Protein 8K55 (pdb70)

Solvent-accessible surface area: 23094 Å² total; per-residue (Å²): 155,17,79,100,11,115,41,89,111,2,72,83,9,49,63,40,69,31,1,0,23,1,132,19,0,40,80,36,50,85,62,159,31,20,20,8,0,1,1,4,11,60,22,131,44,18,95,97,1,3,0,42,48,0,5,55,3,23,18,106,104,30,0,40,40,113,44,49,22,18,14,11,85,6,59,44,1,9,70,18,0,5,116,31,20,0,34,82,132,10,4,0,0,0,0,1,11,96,43,1,27,0,0,0,0,0,0,0,0,0,13,2,3,46,3,117,38,1,1,0,0,4,0,0,13,55,38,5,88,91,77,68,77,68,59,44,98,104,64,37,125,66,86,83,51,108,14,61,112,35,162,24,67,28,95,132,2,3,0,61,26,80,53,0,16,60,10,12,68,109,35,1,0,0,1,4,39,84,104,18,4,29,17,80,116,32,26,24,122,77,45,98,76,4,20,27,77,46,23,0,0,0,3,24,0,61,40,7,34,39,34,109,0,7,25,180,65,3,1,5,69,65,51,76,72,0,39,50,29,0,70,125,59,11,46,6,148,118,70,33,23,0,0,0,0,4,20,10,0,11,1,0,0,0,0,0,0,0,0,13,10,1,12,34,8,141,50,0,38,0,0,4,0,0,2,3,5,0,0,6,1,15,124,2,21,4,45,108,33,93,130,39,34,159,49,44,50,96,136,159,14,100,112,13,118,38,88,101,2,64,82,7,48,63,42,71,34,1,0,20,1,132,16,0,43,80,44,50,79,62,170,38,18,25,6,0,0,1,4,35,68,21,129,46,15,92,92,1,2,0,36,51,0,10,58,3,23,37,116,103,33,1,42,41,121,64,48,22,17,12,15,85,7,58,41,0,8,67,18,0,6,115,35,20,0,33,89,131,8,6,0,0,0,0,0,11,109,40,1,27,0,0,0,0,0,0,0,0,0,14,2,3,46,3,113,38,0,3,0,0,3,0,0,13,54,37,4,79,93,76,67,75,68,64,44,92,100,75,30,144,76,90,80,52,107,16,61,108,35,168,41,68,28,95,133,3,3,0,56,32,76,51,0,15,65,5,9,71,113,31,1,0,0,1,6,40,75,108,18,4,27,23,74,178,56,87,41,14,48,39,27,0,0,0,5,25,0,63,41,7,30,40,35,113,0,6,12,155,56,4,0,4,70,65,47,75,78,0,38,51,29,0,64,122,60,7,43,6,148,122,74,33,32,0,0,0,0,4,53,15,0,11,15,0,0,1,0,1,0,0,0,14,9,1,14,35,7,148,57,0,42,0,1,5,1,0,1,3,7,0,0,7,2,12,124,2,24,2,42,91,33,91,122,41,31,154,48,47,52,92,132

Radius of gyration: 28.78 Å; Cα contacts (8 Å, |Δi|>4): 1340; chains: 2; bounding box: 37×70×85 Å

Sequence (591 aa):
SVDLDPSARFAEYAHPERLVSTEWLAAHLGDEGLVVVESDEDVLLYETGHIPGAVKVDWHTDLNDPVQRDYIDGAAFAALLGERGISRDTTVVIYGDKNNWWAAYALWVFTLFGHDDVRLLDGGRSKWEAEGRAYTTDAPTVAATSYPVVERDDSRIRAYRDDVLAHFGKPLIDVRSPEEFSGARTTAPAYPEEGALRAGHIPSAQNVPWGKAAAEDGTFRTLAELDALYRDGAGLKDGDDVVAYCRIGERSSHTWFVLQHLLGFENVRNYDGSWTEWGSAVRVPIVQGSEPGEAPAPISVDLDPSARFAEYAHPERLVSTEWLAAHLGDEGLVVVESDEDVLLYETGHIPGAVKVDWHTDLNDPVQRDYIDGAAFAALLGERGISRDTTVVIYGDKNNWWAAYALWVFTLFGHDDVRLLDGGRSKWEAEGRAYTTDAPTVAATSYPVVERDDSRIRAYRDDVLAHFGKPLIDVRSPEEFSGARTEGALRAGHIPSAQNVPWGKAAAEDGTFRTLAELDALYRDGAGLKDGDDVVAYCRIGERSSHTWFVLQHLLGFENVRNYDGSWTEWGSAVRVPIVQGSEPGEAPAPI

Structure (mmCIF, N/CA/C/O backbone):
data_8K55
#
_entry.id   8K55
#
_cell.length_a   35.250
_cell.length_b   61.600
_cell.length_c   74.080
_cell.angle_alpha   89.063
_cell.angle_beta   76.302
_cell.angle_gamma   79.637
#
_symmetry.space_group_name_H-M   'P 1'
#
loop_
_entity.id
_entity.type
_entity.pdbx_description
1 polymer 'sulfur transferase'
2 water water
#
loop_
_atom_site.group_PDB
_atom_site.id
_atom_site.type_symbol
_atom_site.label_atom_id
_atom_site.label_alt_id
_atom_site.label_comp_id
_atom_site.label_asym_id
_atom_site.label_entity_id
_atom_site.label_seq_id
_atom_site.pdbx_PDB_ins_code
_atom_site.Cartn_x
_atom_site.Cartn_y
_atom_site.Cartn_z
_atom_site.occupancy
_atom_site.B_iso_or_equiv
_atom_site.auth_seq_id
_atom_site.auth_comp_id
_atom_site.auth_asym_id
_atom_site.auth_atom_id
_atom_site.pdbx_PDB_model_num
ATOM 1 N N . SER A 1 5 ? -6.262 -1.585 -25.690 1.000 39.284 2 SER A N 1
ATOM 2 C CA . SER A 1 5 ? -6.699 -2.366 -24.478 1.000 40.233 2 SER A CA 1
ATOM 3 C C . SER A 1 5 ? -5.592 -3.340 -24.066 1.000 38.097 2 SER A C 1
ATOM 4 O O . SER A 1 5 ? -4.827 -3.746 -24.969 1.000 44.556 2 SER A O 1
ATOM 7 N N . VAL A 1 6 ? -5.531 -3.737 -22.786 1.000 32.054 3 VAL A N 1
ATOM 8 C CA . VAL A 1 6 ? -4.356 -4.463 -22.212 1.000 30.271 3 VAL A CA 1
ATOM 9 C C . VAL A 1 6 ? -4.797 -5.693 -21.409 1.000 28.285 3 VAL A C 1
ATOM 10 O O . VAL A 1 6 ? -5.435 -5.505 -20.326 1.000 24.426 3 VAL A O 1
ATOM 14 N N . ASP A 1 7 ? -4.353 -6.881 -21.839 1.000 24.461 4 ASP A N 1
ATOM 15 C CA . ASP A 1 7 ? -4.863 -8.175 -21.297 1.000 26.096 4 ASP A CA 1
ATOM 16 C C . ASP A 1 7 ? -4.405 -8.356 -19.849 1.000 24.004 4 ASP A C 1
ATOM 17 O O . ASP A 1 7 ? -3.390 -7.730 -19.446 1.000 21.614 4 ASP A O 1
ATOM 22 N N . LEU A 1 8 ? -5.051 -9.287 -19.139 1.000 23.334 5 LEU A N 1
ATOM 23 C CA . LEU A 1 8 ? -4.589 -9.797 -17.826 1.000 22.979 5 LEU A CA 1
ATOM 24 C C . LEU A 1 8 ? -3.417 -10.756 -18.034 1.000 24.003 5 LEU A C 1
ATOM 25 O O . LEU A 1 8 ? -3.323 -11.393 -19.125 1.000 22.895 5 LEU A O 1
ATOM 30 N N . ASP A 1 9 ? -2.604 -10.895 -16.989 1.000 22.274 6 ASP A N 1
ATOM 31 C CA . ASP A 1 9 ? -1.506 -11.881 -16.877 1.000 22.387 6 ASP A CA 1
ATOM 32 C C . ASP A 1 9 ? -2.170 -13.146 -16.359 1.000 22.707 6 ASP A C 1
ATOM 33 O O . ASP A 1 9 ? -2.660 -13.160 -15.231 1.000 21.784 6 ASP A O 1
ATOM 38 N N . PRO A 1 10 ? -2.274 -14.202 -17.203 1.000 24.941 7 PRO A N 1
ATOM 39 C CA . PRO A 1 10 ? -2.965 -15.436 -16.829 1.000 23.885 7 PRO A CA 1
ATOM 40 C C . PRO A 1 10 ? -2.094 -16.424 -16.047 1.000 25.067 7 PRO A C 1
ATOM 41 O O . PRO A 1 10 ? -2.572 -17.515 -15.774 1.000 25.867 7 PRO A O 1
ATOM 45 N N . SER A 1 11 ? -0.848 -16.053 -15.729 1.000 24.172 8 SER A N 1
ATOM 46 C CA . SER A 1 11 ? 0.088 -16.908 -14.965 1.000 25.681 8 SER A CA 1
ATOM 47 C C . SER A 1 11 ? -0.679 -17.658 -13.866 1.000 25.838 8 SER A C 1
ATOM 48 O O . SER A 1 11 ? -1.409 -17.007 -13.078 1.000 26.149 8 SER A O 1
ATOM 51 N N . ALA A 1 12 ? -0.515 -18.984 -13.810 1.000 27.314 9 ALA A N 1
ATOM 52 C CA . ALA A 1 12 ? -1.099 -19.874 -12.772 1.000 29.272 9 ALA A CA 1
ATOM 53 C C . ALA A 1 12 ? -0.805 -19.337 -11.368 1.000 27.084 9 ALA A C 1
ATOM 54 O O . ALA A 1 12 ? -1.666 -19.442 -10.525 1.000 28.178 9 ALA A O 1
ATOM 56 N N . ARG A 1 13 ? 0.404 -18.841 -11.116 1.000 31.148 10 ARG A N 1
ATOM 57 C CA . ARG A 1 13 ? 0.859 -18.441 -9.754 1.000 31.977 10 ARG A CA 1
ATOM 58 C C . ARG A 1 13 ? -0.185 -17.518 -9.091 1.000 29.320 10 ARG A C 1
ATOM 59 O O . ARG A 1 13 ? -0.351 -17.594 -7.855 1.000 26.477 10 ARG A O 1
ATOM 67 N N . PHE A 1 14 ? -0.832 -16.643 -9.874 1.000 25.922 11 PHE A N 1
ATOM 68 C CA . PHE A 1 14 ? -1.741 -15.594 -9.353 1.000 25.087 11 PHE A CA 1
ATOM 69 C C . PHE A 1 14 ? -3.172 -16.110 -9.209 1.000 22.722 11 PHE A C 1
ATOM 70 O O . PHE A 1 14 ? -3.927 -15.448 -8.476 1.000 22.199 11 PHE A O 1
ATOM 78 N N . ALA A 1 15 ? -3.566 -17.211 -9.856 1.000 23.439 12 ALA A N 1
ATOM 79 C CA . ALA A 1 15 ? -5.003 -17.574 -9.976 1.000 28.132 12 ALA A CA 1
ATOM 80 C C . ALA A 1 15 ? -5.579 -18.017 -8.617 1.000 29.622 12 ALA A C 1
ATOM 81 O O . ALA A 1 15 ? -6.811 -18.079 -8.500 1.000 35.642 12 ALA A O 1
ATOM 83 N N . GLU A 1 16 ? -4.748 -18.335 -7.631 1.000 29.320 13 GLU A N 1
ATOM 84 C CA . GLU A 1 16 ? -5.230 -18.743 -6.281 1.000 33.030 13 GLU A CA 1
ATOM 85 C C . GLU A 1 16 ? -5.662 -17.506 -5.476 1.000 30.887 13 GLU A C 1
ATOM 86 O O . GLU A 1 16 ? -6.394 -17.680 -4.503 1.000 29.834 13 GLU A O 1
ATOM 92 N N . TYR A 1 17 ? -5.259 -16.296 -5.878 1.000 26.594 14 TYR A N 1
ATOM 93 C CA . TYR A 1 17 ? -5.554 -15.046 -5.128 1.000 25.888 14 TYR A CA 1
ATOM 94 C C . TYR A 1 17 ? -6.982 -14.617 -5.438 1.000 25.319 14 TYR A C 1
ATOM 95 O O . TYR A 1 17 ? -7.496 -15.031 -6.463 1.000 24.870 14 TYR A O 1
ATOM 104 N N . ALA A 1 18 ? -7.576 -13.775 -4.596 1.000 24.620 15 ALA A N 1
ATOM 105 C CA . ALA A 1 18 ? -8.970 -13.299 -4.754 1.000 24.224 15 ALA A CA 1
ATOM 106 C C . ALA A 1 18 ? -9.092 -12.464 -6.037 1.000 21.508 15 ALA A C 1
ATOM 107 O O . ALA A 1 18 ? -10.035 -12.699 -6.802 1.000 17.663 15 ALA A O 1
ATOM 109 N N . HIS A 1 19 ? -8.124 -11.587 -6.304 1.000 22.028 16 HIS A N 1
ATOM 110 C CA . HIS A 1 19 ? -8.170 -10.604 -7.419 1.000 23.308 16 HIS A CA 1
ATOM 111 C C . HIS A 1 19 ? -6.892 -10.753 -8.242 1.000 22.105 16 HIS A C 1
ATOM 112 O O . HIS A 1 19 ? -6.046 -9.862 -8.253 1.000 22.952 16 HIS A O 1
ATOM 119 N N . PRO A 1 20 ? -6.722 -11.884 -8.961 1.000 22.698 17 PRO A N 1
ATOM 120 C CA . PRO A 1 20 ? -5.521 -12.124 -9.748 1.000 22.247 17 PRO A CA 1
ATOM 121 C C . PRO A 1 20 ? -5.281 -11.024 -10.802 1.000 20.828 17 PRO A C 1
ATOM 122 O O . PRO A 1 20 ? -4.189 -10.889 -11.199 1.000 20.867 17 PRO A O 1
ATOM 126 N N . GLU A 1 21 ? -6.298 -10.241 -11.178 1.000 23.111 18 GLU A N 1
ATOM 127 C CA . GLU A 1 21 ? -6.177 -9.097 -12.139 1.000 22.875 18 GLU A CA 1
ATOM 128 C C . GLU A 1 21 ? -5.383 -7.927 -11.524 1.000 22.186 18 GLU A C 1
ATOM 129 O O . GLU A 1 21 ? -5.169 -6.887 -12.238 1.000 21.927 18 GLU A O 1
ATOM 135 N N . ARG A 1 22 ? -4.970 -8.042 -10.262 1.000 20.216 19 ARG A N 1
ATOM 136 C CA . ARG A 1 22 ? -4.245 -6.959 -9.550 1.000 20.343 19 ARG A CA 1
ATOM 137 C C . ARG A 1 22 ? -2.738 -7.232 -9.575 1.000 20.152 19 ARG A C 1
ATOM 138 O O . ARG A 1 22 ? -2.003 -6.378 -9.058 1.000 23.028 19 ARG A O 1
ATOM 146 N N . LEU A 1 23 ? -2.296 -8.355 -10.147 1.000 18.340 20 LEU A N 1
ATOM 147 C CA . LEU A 1 23 ? -0.849 -8.696 -10.243 1.000 20.089 20 LEU A CA 1
ATOM 148 C C . LEU A 1 23 ? -0.448 -9.012 -11.682 1.000 19.471 20 LEU A C 1
ATOM 149 O O . LEU A 1 23 ? -1.235 -9.691 -12.384 1.000 20.837 20 LEU A O 1
ATOM 154 N N . VAL A 1 24 ? 0.793 -8.661 -12.026 1.000 19.002 21 VAL A N 1
ATOM 155 C CA . VAL A 1 24 ? 1.490 -9.172 -13.242 1.000 19.265 21 VAL A CA 1
ATOM 156 C C . VAL A 1 24 ? 2.897 -9.657 -12.884 1.000 19.380 21 VAL A C 1
ATOM 157 O O . VAL A 1 24 ? 3.513 -9.123 -11.954 1.000 20.486 21 VAL A O 1
ATOM 161 N N . SER A 1 25 ? 3.408 -10.582 -13.687 1.000 18.851 22 SER A N 1
ATOM 162 C CA . SER A 1 25 ? 4.791 -11.115 -13.583 1.000 18.728 22 SER A CA 1
ATOM 163 C C . SER A 1 25 ? 5.770 -10.244 -14.377 1.000 19.070 22 SER A C 1
ATOM 164 O O . SER A 1 25 ? 5.358 -9.631 -15.366 1.000 16.842 22 SER A O 1
ATOM 167 N N . THR A 1 26 ? 7.052 -10.286 -13.990 1.000 20.492 23 THR A N 1
ATOM 168 C CA . THR A 1 26 ? 8.199 -9.654 -14.703 1.000 18.750 23 THR A CA 1
ATOM 169 C C . THR A 1 26 ? 8.228 -10.154 -16.156 1.000 19.597 23 THR A C 1
ATOM 170 O O . THR A 1 26 ? 8.492 -9.322 -17.061 1.000 17.438 23 THR A O 1
ATOM 174 N N . GLU A 1 27 ? 7.955 -11.445 -16.380 1.000 19.826 24 GLU A N 1
ATOM 175 C CA . GLU A 1 27 ? 7.971 -12.070 -17.741 1.000 21.991 24 GLU A CA 1
ATOM 176 C C . GLU A 1 27 ? 6.847 -11.465 -18.604 1.000 19.118 24 GLU A C 1
ATOM 177 O O . GLU A 1 27 ? 7.088 -11.026 -19.765 1.000 15.882 24 GLU A O 1
ATOM 183 N N . TRP A 1 28 ? 5.650 -11.363 -18.042 1.000 18.412 25 TRP A N 1
ATOM 184 C CA . TRP A 1 28 ? 4.493 -10.705 -18.696 1.000 18.554 25 TRP A CA 1
ATOM 185 C C . TRP A 1 28 ? 4.863 -9.260 -19.024 1.000 18.732 25 TRP A C 1
ATOM 186 O O . TRP A 1 28 ? 4.564 -8.808 -20.163 1.000 19.024 25 TRP A O 1
ATOM 197 N N . LEU A 1 29 ? 5.466 -8.536 -18.077 1.000 18.654 26 LEU A N 1
ATOM 198 C CA . LEU A 1 29 ? 5.693 -7.075 -18.277 1.000 18.639 26 LEU A CA 1
ATOM 199 C C . LEU A 1 29 ? 6.759 -6.838 -19.351 1.000 18.228 26 LEU A C 1
ATOM 200 O O . LEU A 1 29 ? 6.568 -5.964 -20.226 1.000 18.900 26 LEU A O 1
ATOM 205 N N . ALA A 1 30 ? 7.829 -7.609 -19.312 1.000 19.012 27 ALA A N 1
ATOM 206 C CA . ALA A 1 30 ? 8.922 -7.556 -20.298 1.000 21.162 27 ALA A CA 1
ATOM 207 C C . ALA A 1 30 ? 8.322 -7.701 -21.703 1.000 21.600 27 ALA A C 1
ATOM 208 O O . ALA A 1 30 ? 8.793 -6.994 -22.606 1.000 22.313 27 ALA A O 1
ATOM 210 N N . ALA A 1 31 ? 7.292 -8.534 -21.866 1.000 21.404 28 ALA A N 1
ATOM 211 C CA . ALA A 1 31 ? 6.629 -8.820 -23.161 1.000 23.096 28 ALA A CA 1
ATOM 212 C C . ALA A 1 31 ? 5.615 -7.722 -23.548 1.000 25.663 28 ALA A C 1
ATOM 213 O O . ALA A 1 31 ? 5.114 -7.769 -24.710 1.000 25.764 28 ALA A O 1
ATOM 215 N N . HIS A 1 32 ? 5.255 -6.806 -22.633 1.000 22.243 29 HIS A N 1
ATOM 216 C CA . HIS A 1 32 ? 4.162 -5.818 -22.863 1.000 22.121 29 HIS A CA 1
ATOM 217 C C . HIS A 1 32 ? 4.699 -4.378 -22.915 1.000 23.893 29 HIS A C 1
ATOM 218 O O . HIS A 1 32 ? 3.891 -3.460 -23.249 1.000 23.567 29 HIS A O 1
ATOM 225 N N . LEU A 1 33 ? 5.986 -4.159 -22.615 1.000 24.979 30 LEU A N 1
ATOM 226 C CA . LEU A 1 33 ? 6.602 -2.801 -22.554 1.000 24.825 30 LEU A CA 1
ATOM 227 C C . LEU A 1 33 ? 6.336 -2.054 -23.861 1.000 26.153 30 LEU A C 1
ATOM 228 O O . LEU A 1 33 ? 6.461 -2.678 -24.947 1.000 26.626 30 LEU A O 1
ATOM 233 N N . GLY A 1 34 ? 5.988 -0.771 -23.760 1.000 28.113 31 GLY A N 1
ATOM 234 C CA . GLY A 1 34 ? 5.706 0.100 -24.919 1.000 30.030 31 GLY A CA 1
ATOM 235 C C . GLY A 1 34 ? 4.319 -0.130 -25.519 1.000 30.690 31 GLY A C 1
ATOM 236 O O . GLY A 1 34 ? 3.949 0.643 -26.438 1.000 30.761 31 GLY A O 1
ATOM 237 N N . ASP A 1 35 ? 3.554 -1.127 -25.053 1.000 28.419 32 ASP A N 1
ATOM 238 C CA . ASP A 1 35 ? 2.202 -1.400 -25.619 1.000 30.185 32 ASP A CA 1
ATOM 239 C C . ASP A 1 35 ? 1.245 -0.238 -25.335 1.000 29.692 32 ASP A C 1
ATOM 240 O O . ASP A 1 35 ? 1.175 0.230 -24.181 1.000 27.318 32 ASP A O 1
ATOM 245 N N . GLU A 1 36 ? 0.519 0.189 -26.369 1.000 29.790 33 GLU A N 1
ATOM 246 C CA . GLU A 1 36 ? -0.596 1.160 -26.269 1.000 31.015 33 GLU A CA 1
ATOM 247 C C . GLU A 1 36 ? -1.510 0.739 -25.100 1.000 27.679 33 GLU A C 1
ATOM 248 O O . GLU A 1 36 ? -1.804 -0.475 -24.965 1.000 31.941 33 GLU A O 1
ATOM 254 N N . GLY A 1 37 ? -1.929 1.702 -24.283 1.000 25.461 34 GLY A N 1
ATOM 255 C CA . GLY A 1 37 ? -2.901 1.523 -23.189 1.000 22.586 34 GLY A CA 1
ATOM 256 C C . GLY A 1 37 ? -2.242 1.105 -21.890 1.000 21.610 34 GLY A C 1
ATOM 257 O O . GLY A 1 37 ? -2.969 0.908 -20.910 1.000 21.241 34 GLY A O 1
ATOM 258 N N . LEU A 1 38 ? -0.920 0.910 -21.885 1.000 23.090 35 LEU A N 1
ATOM 259 C CA . LEU A 1 38 ? -0.135 0.531 -20.682 1.000 22.009 35 LEU A CA 1
ATOM 260 C C . LEU A 1 38 ? 0.785 1.691 -20.283 1.000 21.460 35 LEU A C 1
ATOM 261 O O . LEU A 1 38 ? 1.601 2.174 -21.110 1.000 22.099 35 LEU A O 1
ATOM 266 N N . VAL A 1 39 ? 0.680 2.130 -19.035 1.000 19.910 36 VAL A N 1
ATOM 267 C CA . VAL A 1 39 ? 1.722 2.980 -18.404 1.000 16.905 36 VAL A CA 1
ATOM 268 C C . VAL A 1 39 ? 2.285 2.236 -17.187 1.000 15.728 36 VAL A C 1
ATOM 269 O O . VAL A 1 39 ? 1.506 1.733 -16.402 1.000 12.700 36 VAL A O 1
ATOM 273 N N . VAL A 1 40 ? 3.619 2.187 -17.086 1.000 15.023 37 VAL A N 1
ATOM 274 C CA . VAL A 1 40 ? 4.370 1.588 -15.946 1.000 15.113 37 VAL A CA 1
ATOM 275 C C . VAL A 1 40 ? 4.828 2.743 -15.050 1.000 16.132 37 VAL A C 1
ATOM 276 O O . VAL A 1 40 ? 5.378 3.725 -15.610 1.000 15.676 37 VAL A O 1
ATOM 280 N N . VAL A 1 41 ? 4.584 2.635 -13.743 1.000 15.818 38 VAL A N 1
ATOM 281 C CA . VAL A 1 41 ? 4.839 3.687 -12.715 1.000 15.087 38 VAL A CA 1
ATOM 282 C C . VAL A 1 41 ? 5.784 3.115 -11.667 1.000 15.436 38 VAL A C 1
ATOM 283 O O . VAL A 1 41 ? 5.417 2.101 -10.992 1.000 15.379 38 VAL A O 1
ATOM 287 N N . GLU A 1 42 ? 6.933 3.761 -11.481 1.000 16.280 39 GLU A N 1
ATOM 288 C CA . GLU A 1 42 ? 7.829 3.430 -10.353 1.000 14.072 39 GLU A CA 1
ATOM 289 C C . GLU A 1 42 ? 7.412 4.226 -9.132 1.000 13.868 39 GLU A C 1
ATOM 290 O O . GLU A 1 42 ? 7.325 5.492 -9.242 1.000 12.092 39 GLU A O 1
ATOM 296 N N . SER A 1 43 ? 7.285 3.557 -7.984 1.000 12.575 40 SER A N 1
ATOM 297 C CA . SER A 1 43 ? 6.920 4.198 -6.695 1.000 13.377 40 SER A CA 1
ATOM 298 C C . SER A 1 43 ? 7.790 3.582 -5.613 1.000 14.522 40 SER A C 1
ATOM 299 O O . SER A 1 43 ? 7.591 2.384 -5.328 1.000 15.557 40 SER A O 1
ATOM 302 N N . ASP A 1 44 ? 8.720 4.367 -5.063 1.000 15.256 41 ASP A N 1
ATOM 303 C CA . ASP A 1 44 ? 9.713 3.908 -4.057 1.000 14.890 41 ASP A CA 1
ATOM 304 C C . ASP A 1 44 ? 9.605 4.769 -2.811 1.000 15.435 41 ASP A C 1
ATOM 305 O O . ASP A 1 44 ? 9.242 5.974 -2.908 1.000 15.355 41 ASP A O 1
ATOM 310 N N . GLU A 1 45 ? 9.980 4.181 -1.684 1.000 17.119 42 GLU A N 1
ATOM 311 C CA . GLU A 1 45 ? 10.367 4.914 -0.473 1.000 18.614 42 GLU A CA 1
ATOM 312 C C . GLU A 1 45 ? 11.549 5.811 -0.815 1.000 18.905 42 GLU A C 1
ATOM 313 O O .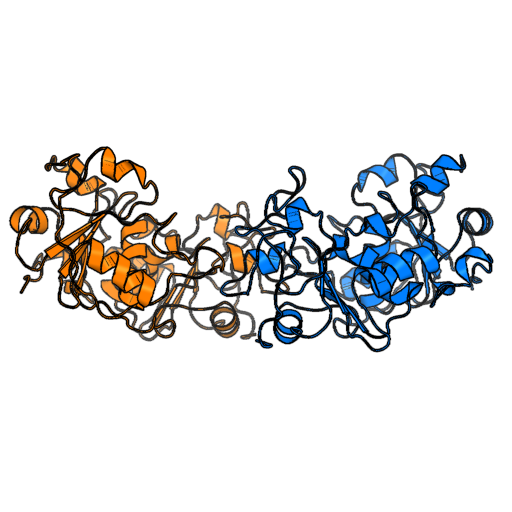 GLU A 1 45 ? 11.504 7.051 -0.497 1.000 17.839 42 GLU A O 1
ATOM 319 N N . ASP A 1 46 ? 12.562 5.226 -1.444 1.000 18.462 43 ASP A N 1
ATOM 320 C CA . ASP A 1 46 ? 13.786 5.944 -1.892 1.000 20.709 43 ASP A CA 1
ATOM 321 C C . ASP A 1 46 ? 13.605 6.394 -3.348 1.000 18.722 43 ASP A C 1
ATOM 322 O O . ASP A 1 46 ? 13.922 5.607 -4.290 1.000 17.236 43 ASP A O 1
ATOM 327 N N . VAL A 1 47 ? 13.187 7.644 -3.506 1.000 22.094 44 VAL A N 1
ATOM 328 C CA . VAL A 1 47 ? 12.759 8.263 -4.797 1.000 24.145 44 VAL A CA 1
ATOM 329 C C . VAL A 1 47 ? 13.943 8.361 -5.761 1.000 24.374 44 VAL A C 1
ATOM 330 O O . VAL A 1 47 ? 13.674 8.336 -6.993 1.000 23.452 44 VAL A O 1
ATOM 334 N N . LEU A 1 48 ? 15.186 8.358 -5.255 1.000 24.226 45 LEU A N 1
ATOM 335 C CA . LEU A 1 48 ? 16.432 8.544 -6.075 1.000 24.981 45 LEU A CA 1
ATOM 336 C C . LEU A 1 48 ? 16.738 7.325 -6.949 1.000 23.556 45 LEU A C 1
ATOM 337 O O . LEU A 1 48 ? 17.541 7.489 -7.906 1.000 21.851 45 LEU A O 1
ATOM 342 N N . LEU A 1 49 ? 16.174 6.161 -6.612 1.000 20.331 46 LEU A N 1
ATOM 343 C CA . LEU A 1 49 ? 16.344 4.886 -7.366 1.000 21.500 46 LEU A CA 1
ATOM 344 C C . LEU A 1 49 ? 15.955 5.042 -8.833 1.000 21.300 46 LEU A C 1
ATOM 345 O O . LEU A 1 49 ? 16.688 4.482 -9.676 1.000 20.051 46 LEU A O 1
ATOM 350 N N . TYR A 1 50 ? 14.831 5.699 -9.116 1.000 20.672 47 TYR A N 1
ATOM 351 C CA . TYR A 1 50 ? 14.308 5.844 -10.500 1.000 22.171 47 TYR A CA 1
ATOM 352 C C . TYR A 1 50 ? 15.444 6.328 -11.413 1.000 23.948 47 TYR A C 1
ATOM 353 O O . TYR A 1 50 ? 15.596 5.795 -12.531 1.000 21.343 47 TYR A O 1
ATOM 362 N N . GLU A 1 51 ? 16.189 7.336 -10.954 1.000 28.107 48 GLU A N 1
ATOM 363 C CA . GLU A 1 51 ? 17.256 8.004 -11.758 1.000 32.494 48 GLU A CA 1
ATOM 364 C C . GLU A 1 51 ? 18.482 7.099 -11.889 1.000 27.044 48 GLU A C 1
ATOM 365 O O . GLU A 1 51 ? 19.285 7.344 -12.790 1.000 30.353 48 GLU A O 1
ATOM 371 N N . THR A 1 52 ? 18.629 6.080 -11.042 1.000 25.288 49 THR A N 1
ATOM 372 C CA . THR A 1 52 ? 19.753 5.119 -11.140 1.000 26.356 49 THR A CA 1
ATOM 373 C C . THR A 1 52 ? 19.425 4.076 -12.217 1.000 26.358 49 THR A C 1
ATOM 374 O O . THR A 1 52 ? 20.341 3.360 -12.633 1.000 21.141 49 THR A O 1
ATOM 378 N N . GLY A 1 53 ? 18.176 4.040 -12.692 1.000 24.683 50 GLY A N 1
ATOM 379 C CA . GLY A 1 53 ? 17.735 3.021 -13.656 1.000 24.655 50 GLY A CA 1
ATOM 380 C C . GLY A 1 53 ? 16.337 2.533 -13.362 1.000 22.671 50 GLY A C 1
ATOM 381 O O . GLY A 1 53 ? 16.079 2.059 -12.239 1.000 23.889 50 GLY A O 1
ATOM 382 N N . HIS A 1 54 ? 15.493 2.576 -14.378 1.000 21.213 51 HIS A N 1
ATOM 383 C CA . HIS A 1 54 ? 14.057 2.246 -14.280 1.000 20.270 51 HIS A CA 1
ATOM 384 C C . HIS A 1 54 ? 13.696 1.340 -15.451 1.000 19.616 51 HIS A C 1
ATOM 385 O O . HIS A 1 54 ? 14.466 1.336 -16.440 1.000 19.410 51 HIS A O 1
ATOM 392 N N . ILE A 1 55 ? 12.600 0.587 -15.304 1.000 19.442 52 ILE A N 1
ATOM 393 C CA . ILE A 1 55 ? 12.013 -0.264 -16.378 1.000 19.245 52 ILE A CA 1
ATOM 394 C C . ILE A 1 55 ? 11.736 0.682 -17.536 1.000 20.426 52 ILE A C 1
ATOM 395 O O . ILE A 1 55 ? 11.184 1.757 -17.300 1.000 21.826 52 ILE A O 1
ATOM 400 N N . PRO A 1 56 ? 12.157 0.341 -18.778 1.000 21.238 53 PRO A N 1
ATOM 401 C CA . PRO A 1 56 ? 12.080 1.278 -19.902 1.000 21.893 53 PRO A CA 1
ATOM 402 C C . PRO A 1 56 ? 10.665 1.810 -20.151 1.000 21.957 53 PRO A C 1
ATOM 403 O O . PRO A 1 56 ? 9.754 1.017 -20.199 1.000 23.966 53 PRO A O 1
ATOM 407 N N . GLY A 1 57 ? 10.535 3.121 -20.382 1.000 22.325 54 GLY A N 1
ATOM 408 C CA . GLY A 1 57 ? 9.254 3.822 -20.540 1.000 20.382 54 GLY A CA 1
ATOM 409 C C . GLY A 1 57 ? 8.555 4.111 -19.203 1.000 20.025 54 GLY A C 1
ATOM 410 O O . GLY A 1 57 ? 7.590 4.855 -19.223 1.000 18.941 54 GLY A O 1
ATOM 411 N N . ALA A 1 58 ? 9.004 3.569 -18.064 1.000 19.460 55 ALA A N 1
ATOM 412 C CA . ALA A 1 58 ? 8.363 3.852 -16.754 1.000 19.417 55 ALA A CA 1
ATOM 413 C C . ALA A 1 58 ? 8.466 5.345 -16.421 1.000 18.717 55 ALA A C 1
ATOM 414 O O . ALA A 1 58 ? 9.467 6.038 -16.772 1.000 18.431 55 ALA A O 1
ATOM 416 N N . VAL A 1 59 ? 7.410 5.856 -15.799 1.000 16.846 56 VAL A N 1
ATOM 417 C CA . VAL A 1 59 ? 7.351 7.220 -15.219 1.000 14.781 56 VAL A CA 1
ATOM 418 C C . VAL A 1 59 ? 7.489 7.032 -13.718 1.000 15.967 56 VAL A C 1
ATOM 419 O O . VAL A 1 59 ? 7.531 5.871 -13.246 1.000 15.309 56 VAL A O 1
ATOM 423 N N . LYS A 1 60 ? 7.545 8.129 -12.988 1.000 18.531 57 LYS A N 1
ATOM 424 C CA . LYS A 1 60 ? 7.851 8.100 -11.549 1.000 22.617 57 LYS A CA 1
ATOM 425 C C . LYS A 1 60 ? 6.779 8.904 -10.830 1.000 21.302 57 LYS A C 1
ATOM 426 O O . LYS A 1 60 ? 6.367 9.964 -11.346 1.000 19.973 57 LYS A O 1
ATOM 432 N N . VAL A 1 61 ? 6.380 8.413 -9.669 1.000 21.553 58 VAL A N 1
ATOM 433 C CA . VAL A 1 61 ? 5.631 9.214 -8.673 1.000 22.015 58 VAL A CA 1
ATOM 434 C C . VAL A 1 61 ? 6.516 9.316 -7.420 1.000 22.564 58 VAL A C 1
ATOM 435 O O . VAL A 1 61 ? 7.071 8.286 -6.963 1.000 22.808 58 VAL A O 1
ATOM 439 N N . ASP A 1 62 ? 6.687 10.539 -6.942 1.000 20.957 59 ASP A N 1
ATOM 440 C CA . ASP A 1 62 ? 7.584 10.926 -5.829 1.000 21.964 59 ASP A CA 1
ATOM 441 C C . ASP A 1 62 ? 6.689 11.224 -4.629 1.000 20.301 59 ASP A C 1
ATOM 442 O O . ASP A 1 62 ? 6.056 12.259 -4.655 1.000 19.532 59 ASP A O 1
ATOM 447 N N . TRP A 1 63 ? 6.669 10.370 -3.603 1.000 20.533 60 TRP A N 1
ATOM 448 C CA . TRP A 1 63 ? 5.778 10.553 -2.426 1.000 22.734 60 TRP A CA 1
ATOM 449 C C . TRP A 1 63 ? 6.066 11.839 -1.632 1.000 24.095 60 TRP A C 1
ATOM 450 O O . TRP A 1 63 ? 5.154 12.285 -0.921 1.000 27.389 60 TRP A O 1
ATOM 461 N N . HIS A 1 64 ? 7.252 12.423 -1.755 1.000 26.389 61 HIS A N 1
ATOM 462 C CA . HIS A 1 64 ? 7.628 13.704 -1.092 1.000 27.665 61 HIS A CA 1
ATOM 463 C C . HIS A 1 64 ? 6.883 14.876 -1.742 1.000 28.083 61 HIS A C 1
ATOM 464 O O . HIS A 1 64 ? 6.486 15.794 -0.989 1.000 27.370 61 HIS A O 1
ATOM 471 N N . THR A 1 65 ? 6.665 14.846 -3.057 1.000 23.535 62 THR A N 1
ATOM 472 C CA . THR A 1 65 ? 6.183 16.045 -3.815 1.000 25.695 62 THR A CA 1
ATOM 473 C C . THR A 1 65 ? 4.823 15.839 -4.516 1.000 25.115 62 THR A C 1
ATOM 474 O O . THR A 1 65 ? 4.138 16.863 -4.742 1.000 26.798 62 THR A O 1
ATOM 478 N N . ASP A 1 66 ? 4.443 14.612 -4.885 1.000 22.665 63 ASP A N 1
ATOM 479 C CA . ASP A 1 66 ? 3.401 14.366 -5.918 1.000 21.719 63 ASP A CA 1
ATOM 480 C C . ASP A 1 66 ? 2.042 13.987 -5.321 1.000 21.621 63 ASP A C 1
ATOM 481 O O . ASP A 1 66 ? 1.062 14.187 -6.026 1.000 20.297 63 ASP A O 1
ATOM 486 N N . LEU A 1 67 ? 1.986 13.406 -4.125 1.000 19.251 64 LEU A N 1
ATOM 487 C CA . LEU A 1 67 ? 0.815 12.612 -3.675 1.000 20.722 64 LEU A CA 1
ATOM 488 C C . LEU A 1 67 ? 0.153 13.199 -2.422 1.000 20.102 64 LEU A C 1
ATOM 489 O O . LEU A 1 67 ? -1.001 12.782 -2.141 1.000 20.119 64 LEU A O 1
ATOM 494 N N . ASN A 1 68 ? 0.827 14.110 -1.722 1.000 21.465 65 ASN A N 1
ATOM 495 C CA . ASN A 1 68 ? 0.325 14.777 -0.491 1.000 27.352 65 ASN A CA 1
ATOM 496 C C . ASN A 1 68 ? -0.139 16.199 -0.797 1.000 25.764 65 ASN A C 1
ATOM 497 O O . ASN A 1 68 ? 0.549 16.883 -1.586 1.000 21.695 65 ASN A O 1
ATOM 502 N N . ASP A 1 69 ? -1.223 16.642 -0.148 1.000 26.377 66 ASP A N 1
ATOM 503 C CA . ASP A 1 69 ? -1.499 18.095 -0.029 1.000 30.880 66 ASP A CA 1
ATOM 504 C C . ASP A 1 69 ? -0.241 18.728 0.549 1.000 30.279 66 ASP A C 1
ATOM 505 O O . ASP A 1 69 ? 0.320 18.201 1.507 1.000 28.147 66 ASP A O 1
ATOM 510 N N . PRO A 1 70 ? 0.277 19.823 -0.046 1.000 33.400 67 PRO A N 1
ATOM 511 C CA . PRO A 1 70 ? 1.525 20.413 0.424 1.000 37.897 67 PRO A CA 1
ATOM 512 C C . PRO A 1 70 ? 1.385 21.101 1.793 1.000 41.398 67 PRO A C 1
ATOM 513 O O . PRO A 1 70 ? 2.376 21.167 2.482 1.000 42.961 67 PRO A O 1
ATOM 517 N N . VAL A 1 71 ? 0.186 21.570 2.168 1.000 44.296 68 VAL A N 1
ATOM 518 C CA . VAL A 1 71 ? -0.021 22.276 3.469 1.000 45.113 68 VAL A CA 1
ATOM 519 C C . VAL A 1 71 ? -0.697 21.344 4.485 1.000 38.549 68 VAL A C 1
ATOM 520 O O . VAL A 1 71 ? -0.099 21.151 5.559 1.000 39.587 68 VAL A O 1
ATOM 524 N N . GLN A 1 72 ? -1.867 20.785 4.165 1.000 33.172 69 GLN A N 1
ATOM 525 C CA . GLN A 1 72 ? -2.697 19.985 5.117 1.000 31.592 69 GLN A CA 1
ATOM 526 C C . GLN A 1 72 ? -2.134 18.566 5.234 1.000 26.097 69 GLN A C 1
ATOM 527 O O . GLN A 1 72 ? -1.489 18.091 4.274 1.000 24.345 69 GLN A O 1
ATOM 533 N N . ARG A 1 73 ? -2.378 17.883 6.353 1.000 23.123 70 ARG A N 1
ATOM 534 C CA . ARG A 1 73 ? -2.145 16.417 6.410 1.000 20.549 70 ARG A CA 1
ATOM 535 C C . ARG A 1 73 ? -3.290 15.712 5.652 1.000 20.111 70 ARG A C 1
ATOM 536 O O . ARG A 1 73 ? -4.305 15.285 6.271 1.000 18.453 70 ARG A O 1
ATOM 544 N N . ASP A 1 74 ? -3.125 15.570 4.337 1.000 18.909 71 ASP A N 1
ATOM 545 C CA . ASP A 1 74 ? -4.078 14.824 3.478 1.000 19.621 71 ASP A CA 1
ATOM 546 C C . ASP A 1 74 ? -3.406 14.540 2.138 1.000 19.058 71 ASP A C 1
ATOM 547 O O . ASP A 1 74 ? -2.396 15.214 1.836 1.000 20.985 71 ASP A O 1
ATOM 552 N N . TYR A 1 75 ? -3.932 13.558 1.396 1.000 16.539 72 TYR A N 1
ATOM 553 C CA . TYR A 1 75 ? -3.497 13.189 0.028 1.000 16.863 72 TYR A CA 1
ATOM 554 C C . TYR A 1 75 ? -4.051 14.255 -0.917 1.000 16.912 72 TYR A C 1
ATOM 555 O O . TYR A 1 75 ? -4.849 15.104 -0.484 1.000 17.995 72 TYR A O 1
ATOM 564 N N . ILE A 1 76 ? -3.507 14.321 -2.118 1.000 16.874 73 ILE A N 1
ATOM 565 C CA . ILE A 1 76 ? -3.899 15.327 -3.143 1.000 16.776 73 ILE A CA 1
ATOM 566 C C . ILE A 1 76 ? -5.396 15.177 -3.437 1.000 17.389 73 ILE A C 1
ATOM 567 O O . ILE A 1 76 ? -5.982 14.150 -3.040 1.000 16.026 73 ILE A O 1
ATOM 572 N N . ASP A 1 77 ? -5.955 16.140 -4.166 1.000 16.623 74 ASP A N 1
ATOM 573 C CA . ASP A 1 77 ? -7.374 16.105 -4.592 1.000 18.340 74 ASP A CA 1
ATOM 574 C C . ASP A 1 77 ? -7.437 15.631 -6.052 1.000 17.414 74 ASP A C 1
ATOM 575 O O . ASP A 1 77 ? -6.368 15.416 -6.695 1.000 16.134 74 ASP A O 1
ATOM 580 N N . GLY A 1 78 ? -8.654 15.474 -6.555 1.000 17.375 75 GLY A N 1
ATOM 581 C CA . GLY A 1 78 ? -8.960 15.149 -7.953 1.000 16.775 75 GLY A CA 1
ATOM 582 C C . GLY A 1 78 ? -8.265 16.069 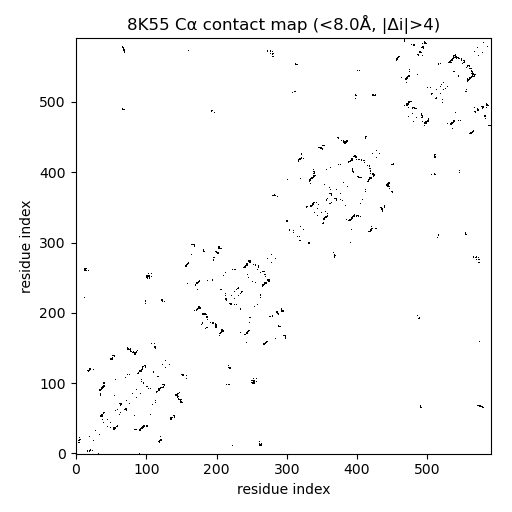-8.947 1.000 16.042 75 GLY A C 1
ATOM 583 O O . GLY A 1 78 ? -7.877 15.577 -9.986 1.000 14.803 75 GLY A O 1
ATOM 584 N N . ALA A 1 79 ? -8.151 17.373 -8.696 1.000 16.846 76 ALA A N 1
ATOM 585 C CA . ALA A 1 79 ? -7.512 18.288 -9.676 1.000 16.333 76 ALA A CA 1
ATOM 586 C C . ALA A 1 79 ? -6.009 17.955 -9.768 1.000 16.311 76 ALA A C 1
ATOM 587 O O . ALA A 1 79 ? -5.494 17.742 -10.891 1.000 15.667 76 ALA A O 1
ATOM 589 N N . ALA A 1 80 ? -5.337 17.825 -8.626 1.000 16.488 77 ALA A N 1
ATOM 590 C CA . ALA A 1 80 ? -3.890 17.502 -8.571 1.000 17.395 77 ALA A CA 1
ATOM 591 C C . ALA A 1 80 ? -3.661 16.092 -9.155 1.000 15.920 77 ALA A C 1
ATOM 592 O O . ALA A 1 80 ? -2.643 15.886 -9.799 1.000 16.407 77 ALA A O 1
ATOM 594 N N . PHE A 1 81 ? -4.562 15.134 -8.923 1.000 17.096 78 PHE A N 1
ATOM 595 C CA . PHE A 1 81 ? -4.424 13.737 -9.419 1.000 17.525 78 PHE A CA 1
ATOM 596 C C . PHE A 1 81 ? -4.491 13.761 -10.951 1.000 17.136 78 PHE A C 1
ATOM 597 O O . PHE A 1 81 ? -3.688 13.124 -11.603 1.000 16.265 78 PHE A O 1
ATOM 605 N N . ALA A 1 82 ? -5.454 14.503 -11.495 1.000 17.258 79 ALA A N 1
ATOM 606 C CA . ALA A 1 82 ? -5.720 14.555 -12.956 1.000 18.176 79 ALA A CA 1
ATOM 607 C C . ALA A 1 82 ? -4.476 15.115 -13.649 1.000 17.004 79 ALA A C 1
ATOM 608 O O . ALA A 1 82 ? -4.053 14.500 -14.648 1.000 16.987 79 ALA A O 1
ATOM 610 N N . ALA A 1 83 ? -3.897 16.201 -13.123 1.000 17.231 80 ALA A N 1
ATOM 611 C CA . ALA A 1 83 ? -2.703 16.848 -13.705 1.000 18.580 80 ALA A CA 1
ATOM 612 C C . ALA A 1 83 ? -1.505 15.904 -13.587 1.000 17.907 80 ALA A C 1
ATOM 613 O O . ALA A 1 83 ? -0.728 15.844 -14.521 1.000 16.491 80 ALA A O 1
ATOM 615 N N . LEU A 1 84 ? -1.372 15.186 -12.474 1.000 17.707 81 LEU A N 1
ATOM 616 C CA . LEU A 1 84 ? -0.269 14.208 -12.286 1.000 18.191 81 LEU A CA 1
ATOM 617 C C . LEU A 1 84 ? -0.369 13.129 -13.370 1.000 16.962 81 LEU A C 1
ATOM 618 O O . LEU A 1 84 ? 0.665 12.856 -14.008 1.000 17.026 81 LEU A O 1
ATOM 623 N N . LEU A 1 85 ? -1.548 12.526 -13.573 1.000 16.506 82 LEU A N 1
ATOM 624 C CA . LEU A 1 85 ? -1.679 11.363 -14.485 1.000 17.760 82 LEU A CA 1
ATOM 625 C C . LEU A 1 85 ? -1.619 11.842 -15.942 1.000 17.766 82 LEU A C 1
ATOM 626 O O . LEU A 1 85 ? -0.992 11.145 -16.743 1.000 17.734 82 LEU A O 1
ATOM 631 N N . GLY A 1 86 ? -2.160 13.021 -16.265 1.000 19.210 83 GLY A N 1
ATOM 632 C CA . GLY A 1 86 ? -2.122 13.545 -17.646 1.000 21.609 83 GLY A CA 1
ATOM 633 C C . GLY A 1 86 ? -0.700 13.767 -18.137 1.000 22.728 83 GLY A C 1
ATOM 634 O O . GLY A 1 86 ? -0.392 13.408 -19.278 1.000 24.792 83 GLY A O 1
ATOM 635 N N . GLU A 1 87 ? 0.150 14.322 -17.276 1.000 24.717 84 GLU A N 1
ATOM 636 C CA . GLU A 1 87 ? 1.573 14.623 -17.548 1.000 24.815 84 GLU A CA 1
ATOM 637 C C . GLU A 1 87 ? 2.282 13.314 -17.904 1.000 22.630 84 GLU A C 1
ATOM 638 O O . GLU A 1 87 ? 3.264 13.337 -18.682 1.000 19.132 84 GLU A O 1
ATOM 644 N N . ARG A 1 88 ? 1.773 12.200 -17.373 1.000 19.282 85 ARG A N 1
ATOM 645 C CA . ARG A 1 88 ? 2.415 10.866 -17.452 1.000 18.467 85 ARG A CA 1
ATOM 646 C C . ARG A 1 88 ? 1.746 10.038 -18.561 1.000 18.995 85 ARG A C 1
ATOM 647 O O . ARG A 1 88 ? 2.007 8.861 -18.632 1.000 20.831 85 ARG A O 1
ATOM 655 N N . GLY A 1 89 ? 0.937 10.641 -19.434 1.000 19.482 86 GLY A N 1
ATOM 656 C CA . GLY A 1 89 ? 0.332 9.932 -20.575 1.000 18.927 86 GLY A CA 1
ATOM 657 C C . GLY A 1 89 ? -0.746 8.962 -20.132 1.000 19.654 86 GLY A C 1
ATOM 658 O O . GLY A 1 89 ? -1.051 8.036 -20.912 1.000 19.660 86 GLY A O 1
ATOM 659 N N . ILE A 1 90 ? -1.310 9.153 -18.929 1.000 18.789 87 ILE A N 1
ATOM 660 C CA . ILE A 1 90 ? -2.303 8.216 -18.345 1.000 19.362 87 ILE A CA 1
ATOM 661 C C . ILE A 1 90 ? -3.695 8.803 -18.607 1.000 18.624 87 ILE A C 1
ATOM 662 O O . ILE A 1 90 ? -3.939 10.004 -18.275 1.000 17.099 87 ILE A O 1
ATOM 667 N N . SER A 1 91 ? -4.568 7.990 -19.196 1.000 18.277 88 SER A N 1
ATOM 668 C CA . SER A 1 91 ? -6.011 8.300 -19.401 1.000 17.788 88 SER A CA 1
ATOM 669 C C . SER A 1 91 ? -6.823 7.476 -18.410 1.000 17.135 88 SER A C 1
ATOM 670 O O . SER A 1 91 ? -6.210 6.711 -17.680 1.000 16.246 88 SER A O 1
ATOM 673 N N . ARG A 1 92 ? -8.146 7.650 -18.383 1.000 16.546 89 ARG A N 1
ATOM 674 C CA . ARG A 1 92 ? -9.026 6.981 -17.398 1.000 18.034 89 ARG A CA 1
ATOM 675 C C . ARG A 1 92 ? -8.996 5.463 -17.642 1.000 18.454 89 ARG A C 1
ATOM 676 O O . ARG A 1 92 ? -9.098 4.688 -16.666 1.000 17.144 89 ARG A O 1
ATOM 684 N N . ASP A 1 93 ? -8.878 5.046 -18.901 1.000 18.963 90 ASP A N 1
ATOM 685 C CA . ASP A 1 93 ? -8.982 3.614 -19.283 1.000 24.612 90 ASP A CA 1
ATOM 686 C C . ASP A 1 93 ? -7.582 2.976 -19.316 1.000 21.213 90 ASP A C 1
ATOM 687 O O . ASP A 1 93 ? -7.501 1.783 -19.585 1.000 21.016 90 ASP A O 1
ATOM 692 N N . THR A 1 94 ? -6.519 3.707 -18.996 1.000 18.498 91 THR A N 1
ATOM 693 C CA . THR A 1 94 ? -5.130 3.161 -19.091 1.000 18.920 91 THR A CA 1
ATOM 694 C C . THR A 1 94 ? -4.933 2.033 -18.080 1.000 17.456 91 THR A C 1
ATOM 695 O O . THR A 1 94 ? -5.358 2.220 -16.926 1.000 15.644 91 THR A O 1
ATOM 699 N N . THR A 1 95 ? -4.313 0.921 -18.489 1.000 16.029 92 THR A N 1
ATOM 700 C CA . THR A 1 95 ? -3.727 -0.063 -17.539 1.000 17.444 92 THR A CA 1
ATOM 701 C C . THR A 1 95 ? -2.469 0.542 -16.897 1.000 16.433 92 THR A C 1
ATOM 702 O O . THR A 1 95 ? -1.467 0.746 -17.596 1.000 18.660 92 THR A O 1
ATOM 706 N N . VAL A 1 96 ? -2.496 0.771 -15.584 1.000 16.858 93 VAL A N 1
ATOM 707 C CA . VAL A 1 96 ? -1.298 1.178 -14.810 1.000 16.357 93 VAL A CA 1
ATOM 708 C C . VAL A 1 96 ? -0.696 -0.035 -14.092 1.000 16.986 93 VAL A C 1
ATOM 709 O O . VAL A 1 96 ? -1.369 -0.692 -13.282 1.000 16.136 93 VAL A O 1
ATOM 713 N N . VAL A 1 97 ? 0.571 -0.301 -14.364 1.000 18.805 94 VAL A N 1
ATOM 714 C CA . VAL A 1 97 ? 1.378 -1.266 -13.560 1.000 17.845 94 VAL A CA 1
ATOM 715 C C . VAL A 1 97 ? 2.375 -0.457 -12.751 1.000 18.367 94 VAL A C 1
ATOM 716 O O . VAL A 1 97 ? 3.121 0.303 -1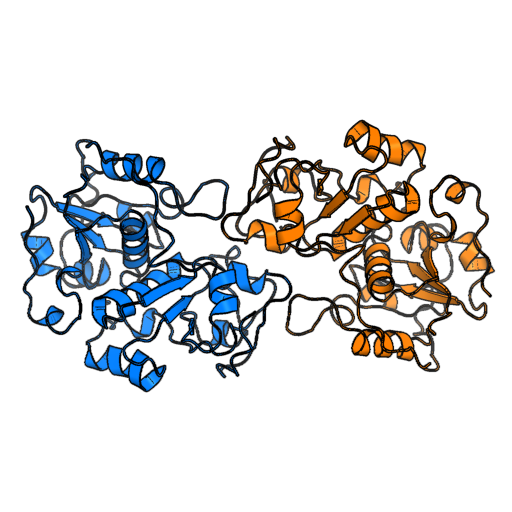3.370 1.000 18.080 94 VAL A O 1
ATOM 720 N N . ILE A 1 98 ? 2.389 -0.679 -11.431 1.000 17.149 95 ILE A N 1
ATOM 721 C CA . ILE A 1 98 ? 3.260 0.022 -10.448 1.000 14.252 95 ILE A CA 1
ATOM 722 C C . ILE A 1 98 ? 4.256 -0.989 -9.880 1.000 14.802 95 ILE A C 1
ATOM 723 O O . ILE A 1 98 ? 3.873 -2.156 -9.576 1.000 13.401 95 ILE A O 1
ATOM 728 N N . TYR A 1 99 ? 5.485 -0.526 -9.686 1.000 15.019 96 TYR A N 1
ATOM 729 C CA . TYR A 1 99 ? 6.584 -1.348 -9.120 1.000 16.421 96 TYR A CA 1
ATOM 730 C C . TYR A 1 99 ? 7.466 -0.416 -8.324 1.000 17.253 96 TYR A C 1
ATOM 731 O O . TYR A 1 99 ? 7.412 0.808 -8.627 1.000 18.424 96 TYR A O 1
ATOM 740 N N . GLY A 1 100 ? 8.303 -0.974 -7.454 1.000 17.126 97 GLY A N 1
ATOM 741 C CA . GLY A 1 100 ? 9.037 -0.192 -6.456 1.000 18.882 97 GLY A CA 1
ATOM 742 C C . GLY A 1 100 ? 10.070 -0.992 -5.705 1.000 19.924 97 GLY A C 1
ATOM 743 O O . GLY A 1 100 ? 10.166 -2.228 -5.913 1.000 22.036 97 GLY A O 1
ATOM 744 N N . ASP A 1 101 ? 10.802 -0.282 -4.848 1.000 19.760 98 ASP A N 1
ATOM 745 C CA . ASP A 1 101 ? 11.776 -0.863 -3.906 1.000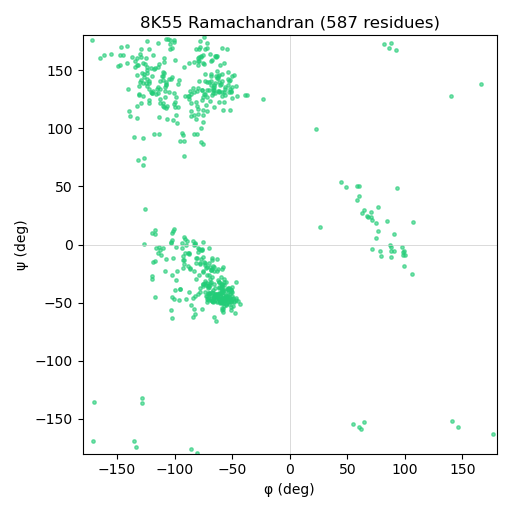 20.369 98 ASP A CA 1
ATOM 746 C C . ASP A 1 101 ? 11.046 -1.542 -2.753 1.000 21.275 98 ASP A C 1
ATOM 747 O O . ASP A 1 101 ? 9.781 -1.486 -2.672 1.000 19.563 98 ASP A O 1
ATOM 752 N N . LYS A 1 102 ? 11.852 -2.121 -1.869 1.000 22.139 99 LYS A N 1
ATOM 753 C CA . LYS A 1 102 ? 11.424 -2.710 -0.586 1.000 22.846 99 LYS A CA 1
ATOM 754 C C . LYS A 1 102 ? 10.161 -3.548 -0.833 1.000 21.649 99 LYS A C 1
ATOM 755 O O . LYS A 1 102 ? 9.132 -3.276 -0.178 1.000 17.173 99 LYS A O 1
ATOM 761 N N . ASN A 1 103 ? 10.226 -4.487 -1.785 1.000 20.390 100 ASN A N 1
ATOM 762 C CA . ASN A 1 103 ? 9.179 -5.522 -1.979 1.000 21.009 100 ASN A CA 1
ATOM 763 C C . ASN A 1 103 ? 7.816 -4.859 -2.251 1.000 21.243 100 ASN A C 1
ATOM 764 O O . ASN A 1 103 ? 6.812 -5.372 -1.761 1.000 19.544 100 ASN A O 1
ATOM 769 N N . ASN A 1 104 ? 7.795 -3.757 -3.015 1.000 20.314 101 ASN A N 1
ATOM 770 C CA . ASN A 1 104 ? 6.562 -3.053 -3.460 1.000 19.040 101 ASN A CA 1
ATOM 771 C C . ASN A 1 104 ? 5.834 -2.416 -2.272 1.000 18.999 101 ASN A C 1
ATOM 772 O O . ASN A 1 104 ? 4.646 -2.176 -2.390 1.000 18.037 101 ASN A O 1
ATOM 777 N N . TRP A 1 105 ? 6.544 -2.118 -1.185 1.000 18.700 102 TRP A N 1
ATOM 778 C CA . TRP A 1 105 ? 6.012 -1.324 -0.046 1.000 18.919 102 TRP A CA 1
ATOM 779 C C . TRP A 1 105 ? 5.317 -0.067 -0.572 1.000 16.657 102 TRP A C 1
ATOM 780 O O . TRP A 1 105 ? 4.134 0.080 -0.304 1.000 15.090 102 TRP A O 1
ATOM 791 N N . TRP A 1 106 ? 6.040 0.789 -1.307 1.000 15.108 103 TRP A N 1
ATOM 792 C CA . TRP A 1 106 ? 5.518 2.094 -1.765 1.000 15.529 103 TRP A CA 1
ATOM 793 C C . TRP A 1 106 ? 4.688 1.928 -3.037 1.000 16.785 103 TRP A C 1
ATOM 794 O O . TRP A 1 106 ? 3.860 2.820 -3.284 1.000 18.767 103 TRP A O 1
ATOM 805 N N . ALA A 1 107 ? 4.920 0.853 -3.792 1.000 15.777 104 ALA A N 1
ATOM 806 C CA . ALA A 1 107 ? 4.114 0.442 -4.961 1.000 16.309 104 ALA A CA 1
ATOM 807 C C . ALA A 1 107 ? 2.657 0.222 -4.536 1.000 15.900 104 ALA A C 1
ATOM 808 O O . ALA A 1 107 ? 1.768 0.842 -5.179 1.000 14.407 104 ALA A O 1
ATOM 810 N N . ALA A 1 108 ? 2.399 -0.628 -3.532 1.000 14.331 105 ALA A N 1
ATOM 811 C CA . ALA A 1 108 ? 1.042 -0.775 -2.956 1.000 13.983 105 ALA A CA 1
ATOM 812 C C . ALA A 1 108 ? 0.478 0.581 -2.530 1.000 13.849 105 ALA A C 1
ATOM 813 O O . ALA A 1 108 ? -0.756 0.786 -2.683 1.000 13.408 105 ALA A O 1
ATOM 815 N N . TYR A 1 109 ? 1.282 1.434 -1.882 1.000 14.916 106 TYR A N 1
ATOM 816 C CA . TYR A 1 109 ? 0.807 2.764 -1.439 1.000 15.805 106 TYR A CA 1
ATOM 817 C C . TYR A 1 109 ? 0.332 3.534 -2.678 1.000 15.058 106 TYR A C 1
ATOM 818 O O . TYR A 1 109 ? -0.741 4.076 -2.629 1.000 13.331 106 TYR A O 1
ATOM 827 N N . ALA A 1 110 ? 1.085 3.566 -3.770 1.000 15.072 107 ALA A N 1
ATOM 828 C CA . ALA A 1 110 ? 0.642 4.331 -4.964 1.000 15.921 107 ALA A CA 1
ATOM 829 C C . ALA A 1 110 ? -0.689 3.725 -5.449 1.000 16.197 107 ALA A C 1
ATOM 830 O O . ALA A 1 110 ? -1.549 4.482 -5.922 1.000 16.146 107 ALA A O 1
ATOM 832 N N . LEU A 1 111 ? -0.852 2.388 -5.387 1.000 16.043 108 LEU A N 1
ATOM 833 C CA . LEU A 1 111 ? -2.051 1.707 -5.959 1.000 15.793 108 LEU A CA 1
ATOM 834 C C . LEU A 1 111 ? -3.272 2.130 -5.124 1.000 15.006 108 LEU A C 1
ATOM 835 O O . LEU A 1 111 ? -4.384 2.403 -5.674 1.000 13.962 108 LEU A O 1
ATOM 840 N N . TRP A 1 112 ? -3.071 2.197 -3.815 1.000 15.533 109 TRP A N 1
ATOM 841 C CA . TRP A 1 112 ? -4.118 2.613 -2.844 1.000 14.464 109 TRP A CA 1
ATOM 842 C C . TRP A 1 112 ? -4.595 4.023 -3.232 1.000 15.357 109 TRP A C 1
ATOM 843 O O . TRP A 1 112 ? -5.826 4.225 -3.394 1.000 13.699 109 TRP A O 1
ATOM 854 N N . VAL A 1 113 ? -3.657 4.949 -3.430 1.000 14.912 110 VAL A N 1
ATOM 855 C CA . VAL A 1 113 ? -3.998 6.351 -3.810 1.000 15.812 110 VAL A CA 1
ATOM 856 C C . VAL A 1 113 ? -4.796 6.322 -5.129 1.000 17.288 110 VAL A C 1
ATOM 857 O O . VAL A 1 113 ? -5.866 6.995 -5.174 1.000 15.863 110 VAL A O 1
ATOM 861 N N . PHE A 1 114 ? -4.343 5.575 -6.137 1.000 16.038 111 PHE A N 1
ATOM 862 C CA . PHE A 1 114 ? -5.047 5.476 -7.452 1.000 16.748 111 PHE A CA 1
ATOM 863 C C . PHE A 1 114 ? -6.480 4.977 -7.237 1.000 15.821 111 PHE A C 1
ATOM 864 O O . PHE A 1 114 ? -7.432 5.374 -7.971 1.000 15.049 111 PHE A O 1
ATOM 872 N N . THR A 1 115 ? -6.644 4.101 -6.250 1.000 15.876 112 THR A N 1
ATOM 873 C CA . THR A 1 115 ? -7.926 3.463 -5.911 1.000 15.663 112 THR A CA 1
ATOM 874 C C . THR A 1 115 ? -8.828 4.465 -5.180 1.000 15.547 112 THR A C 1
ATOM 875 O O . THR A 1 115 ? -10.072 4.394 -5.374 1.000 16.602 112 THR A O 1
ATOM 879 N N . LEU A 1 116 ? -8.274 5.363 -4.376 1.000 15.184 113 LEU A N 1
ATOM 880 C CA . LEU A 1 116 ? -9.061 6.472 -3.775 1.000 15.410 113 LEU A CA 1
ATOM 881 C C . LEU A 1 116 ? -9.751 7.226 -4.935 1.000 16.148 113 LEU A C 1
ATOM 882 O O . LEU A 1 116 ? -10.951 7.577 -4.850 1.000 12.579 113 LEU A O 1
ATOM 887 N N . PHE A 1 117 ? -9.049 7.370 -6.046 1.000 16.826 114 PHE A N 1
ATOM 888 C CA . PHE A 1 117 ? -9.542 8.148 -7.214 1.000 17.975 114 PHE A CA 1
ATOM 889 C C . PHE A 1 117 ? -10.332 7.291 -8.189 1.000 19.052 114 PHE A C 1
ATOM 890 O O . PHE A 1 117 ? -10.754 7.845 -9.221 1.000 20.012 114 PHE A O 1
ATOM 898 N N . GLY A 1 118 ? -10.544 6.013 -7.867 1.000 19.028 115 GLY A N 1
ATOM 899 C CA . GLY A 1 118 ? -11.428 5.126 -8.623 1.000 18.669 115 GLY A CA 1
ATOM 900 C C . GLY A 1 118 ? -10.832 4.664 -9.937 1.000 19.516 115 GLY A C 1
ATOM 901 O O . GLY A 1 118 ? -11.632 4.249 -10.777 1.000 18.938 115 GLY A O 1
ATOM 902 N N . HIS A 1 119 ? -9.502 4.751 -10.126 1.000 19.229 116 HIS A N 1
ATOM 903 C CA . HIS A 1 119 ? -8.806 4.233 -11.334 1.000 22.294 116 HIS A CA 1
ATOM 904 C C . HIS A 1 119 ? -8.945 2.696 -11.334 1.000 24.277 116 HIS A C 1
ATOM 905 O O . HIS A 1 119 ? -8.446 2.058 -10.377 1.000 23.008 116 HIS A O 1
ATOM 912 N N . ASP A 1 120 ? -9.591 2.108 -12.341 1.000 25.553 117 ASP A N 1
ATOM 913 C CA . ASP A 1 120 ? -9.997 0.673 -12.290 1.000 27.282 117 ASP A CA 1
ATOM 914 C C . ASP A 1 120 ? -8.803 -0.261 -12.522 1.000 23.421 117 ASP A C 1
ATOM 915 O O . ASP A 1 120 ? -8.601 -1.168 -11.704 1.000 21.675 117 ASP A O 1
ATOM 920 N N . ASP A 1 121 ? -8.076 -0.119 -13.630 1.000 21.660 118 ASP A N 1
ATOM 921 C CA . ASP A 1 121 ? -7.030 -1.113 -13.977 1.000 20.148 118 ASP A CA 1
ATOM 922 C C . ASP A 1 121 ? -5.690 -0.646 -13.399 1.000 17.845 118 ASP A C 1
ATOM 923 O O . ASP A 1 121 ? -4.906 0.058 -14.098 1.000 19.536 118 ASP A O 1
ATOM 928 N N . VAL A 1 122 ? -5.405 -1.034 -12.165 1.000 17.365 119 VAL A N 1
ATOM 929 C CA . VAL A 1 122 ? -4.105 -0.732 -11.509 1.000 16.346 119 VAL A CA 1
ATOM 930 C C . VAL A 1 122 ? -3.590 -2.035 -10.929 1.000 16.843 119 VAL A C 1
ATOM 931 O O . VAL A 1 122 ? -4.356 -2.673 -10.203 1.000 15.854 119 VAL A O 1
ATOM 935 N N . ARG A 1 123 ? -2.343 -2.383 -11.244 1.000 16.306 120 ARG A N 1
ATOM 936 C CA . ARG A 1 123 ? -1.772 -3.703 -10.908 1.000 16.590 120 ARG A CA 1
ATOM 937 C C . ARG A 1 123 ? -0.391 -3.506 -10.288 1.000 15.654 120 ARG A C 1
ATOM 938 O O . ARG A 1 123 ? 0.281 -2.516 -10.637 1.000 18.410 120 ARG A O 1
ATOM 946 N N . LEU A 1 124 ? 0.046 -4.454 -9.474 1.000 14.653 121 LEU A N 1
ATOM 947 C CA . LEU A 1 124 ? 1.447 -4.510 -9.001 1.000 14.624 121 LEU A CA 1
ATOM 948 C C . LEU A 1 124 ? 2.259 -5.483 -9.864 1.000 16.592 121 LEU A C 1
ATOM 949 O O . LEU A 1 124 ? 1.736 -6.554 -10.223 1.000 18.334 121 LEU A O 1
ATOM 954 N N . LEU A 1 125 ? 3.495 -5.102 -10.207 1.000 16.641 122 LEU A N 1
ATOM 955 C CA . LEU A 1 125 ? 4.528 -6.023 -10.760 1.000 17.497 122 LEU A CA 1
ATOM 956 C C . LEU A 1 125 ? 5.052 -6.858 -9.595 1.000 18.154 122 LEU A C 1
ATOM 957 O O . LEU A 1 125 ? 5.765 -6.298 -8.759 1.000 19.653 122 LEU A O 1
ATOM 962 N N . ASP A 1 126 ? 4.663 -8.125 -9.504 1.000 19.108 123 ASP A N 1
ATOM 963 C CA . ASP A 1 126 ? 5.006 -8.970 -8.325 1.000 17.974 123 ASP A CA 1
ATOM 964 C C . ASP A 1 126 ? 6.540 -9.088 -8.243 1.000 17.234 123 ASP A C 1
ATOM 965 O O . ASP A 1 126 ? 7.164 -9.445 -9.254 1.000 16.559 123 ASP A O 1
ATOM 970 N N . GLY A 1 127 ? 7.124 -8.690 -7.108 1.000 17.436 124 GLY A N 1
ATOM 971 C CA . GLY A 1 127 ? 8.578 -8.718 -6.860 1.000 18.973 124 GLY A CA 1
ATOM 972 C C . GLY A 1 127 ? 9.272 -7.381 -7.054 1.000 20.134 124 GLY A C 1
ATOM 973 O O . GLY A 1 127 ? 10.425 -7.277 -6.623 1.000 20.387 124 GLY A O 1
ATOM 974 N N . GLY A 1 128 ? 8.657 -6.432 -7.767 1.000 19.227 125 GLY A N 1
ATOM 975 C CA . GLY A 1 128 ? 9.143 -5.038 -7.856 1.000 20.013 125 GLY A CA 1
ATOM 976 C C . GLY A 1 128 ? 10.499 -4.894 -8.542 1.000 20.567 125 GLY A C 1
ATOM 977 O O . GLY A 1 128 ? 10.873 -5.773 -9.345 1.000 18.111 125 GLY A O 1
ATOM 978 N N . ARG A 1 129 ? 11.258 -3.841 -8.190 1.000 20.344 126 ARG A N 1
ATOM 979 C CA . ARG A 1 129 ? 12.679 -3.673 -8.633 1.000 20.132 126 ARG A CA 1
ATOM 980 C C . ARG A 1 129 ? 13.525 -4.923 -8.307 1.000 22.053 126 ARG A C 1
ATOM 981 O O . ARG A 1 129 ? 14.371 -5.286 -9.095 1.000 21.061 126 ARG A O 1
ATOM 989 N N . SER A 1 130 ? 13.347 -5.554 -7.149 1.000 25.082 127 SER A N 1
ATOM 990 C CA . SER A 1 130 ? 14.276 -6.630 -6.677 1.000 27.075 127 SER A CA 1
ATOM 991 C C . SER A 1 130 ? 14.236 -7.876 -7.587 1.000 23.343 127 SER A C 1
ATOM 992 O O . SER A 1 130 ? 15.311 -8.395 -7.901 1.000 24.448 127 SER A O 1
ATOM 995 N N . LYS A 1 131 ? 13.065 -8.322 -8.035 1.000 21.112 128 LYS A N 1
ATOM 996 C CA . LYS A 1 131 ? 12.932 -9.510 -8.924 1.000 19.890 128 LYS A CA 1
ATOM 997 C C . LYS A 1 131 ? 13.294 -9.116 -10.360 1.000 20.645 128 LYS A C 1
ATOM 998 O O . LYS A 1 131 ? 14.013 -9.887 -11.031 1.000 18.107 128 LYS A O 1
ATOM 1004 N N . TRP A 1 132 ? 12.877 -7.935 -10.824 1.000 18.047 129 TRP A N 1
ATOM 1005 C CA . TRP A 1 132 ? 13.343 -7.377 -12.122 1.000 19.458 129 TRP A CA 1
ATOM 1006 C C . TRP A 1 132 ? 14.881 -7.421 -12.179 1.000 22.272 129 TRP A C 1
ATOM 1007 O O . TRP A 1 132 ? 15.422 -7.953 -13.170 1.000 23.335 129 TRP A O 1
ATOM 1018 N N . GLU A 1 133 ? 15.555 -6.928 -11.134 1.000 22.783 130 GLU A N 1
ATOM 1019 C CA . GLU A 1 133 ? 17.046 -6.897 -11.018 1.000 25.026 130 GLU A CA 1
ATOM 1020 C C . GLU A 1 133 ? 17.639 -8.304 -10.894 1.000 24.916 130 GLU A C 1
ATOM 1021 O O . GLU A 1 133 ? 18.624 -8.572 -11.610 1.000 28.095 130 GLU A O 1
ATOM 1027 N N . ALA A 1 134 ? 17.126 -9.165 -10.016 1.000 24.479 131 ALA A N 1
ATOM 1028 C CA . ALA A 1 134 ? 17.677 -10.541 -9.860 1.000 26.868 131 ALA A CA 1
ATOM 1029 C C . ALA A 1 134 ? 17.623 -11.272 -11.214 1.000 28.735 131 ALA A C 1
ATOM 1030 O O . ALA A 1 134 ? 18.565 -12.013 -11.529 1.000 30.760 131 ALA A O 1
ATOM 1032 N N . GLU A 1 135 ? 16.627 -10.992 -12.060 1.000 25.514 132 GLU A N 1
ATOM 1033 C CA . GLU A 1 135 ? 16.460 -11.696 -13.356 1.000 25.850 132 GLU A CA 1
ATOM 1034 C C . GLU A 1 135 ? 17.373 -11.088 -14.430 1.000 26.444 132 GLU A C 1
ATOM 1035 O O . GLU A 1 135 ? 17.329 -11.584 -15.570 1.000 29.482 132 GLU A O 1
ATOM 1041 N N . GLY A 1 136 ? 18.176 -10.074 -14.087 1.000 26.343 133 GLY A N 1
ATOM 1042 C CA . GLY A 1 136 ? 19.107 -9.395 -15.015 1.000 24.323 133 GLY A CA 1
ATOM 1043 C C . GLY A 1 136 ? 18.369 -8.665 -16.126 1.000 23.742 133 GLY A C 1
ATOM 1044 O O . GLY A 1 136 ? 18.921 -8.465 -17.253 1.000 19.862 133 GLY A O 1
ATOM 1045 N N . ARG A 1 137 ? 17.161 -8.195 -15.843 1.000 22.598 134 ARG A N 1
ATOM 1046 C CA . ARG A 1 137 ? 16.383 -7.503 -16.900 1.000 22.907 134 ARG A CA 1
ATOM 1047 C C . ARG A 1 137 ? 16.971 -6.091 -17.049 1.000 22.450 134 ARG A C 1
ATOM 1048 O O . ARG A 1 137 ? 17.609 -5.620 -16.117 1.000 23.398 134 ARG A O 1
ATOM 1056 N N . ALA A 1 138 ? 16.714 -5.409 -18.155 1.000 23.712 135 ALA A N 1
ATOM 1057 C CA . ALA A 1 138 ? 17.336 -4.105 -18.486 1.000 23.295 135 ALA A CA 1
ATOM 1058 C C . ALA A 1 138 ? 16.668 -2.962 -17.709 1.000 23.929 135 ALA A C 1
ATOM 1059 O O . ALA A 1 138 ? 15.438 -3.007 -17.561 1.000 22.441 135 ALA A O 1
ATOM 1061 N N . TYR A 1 139 ? 17.452 -1.982 -17.236 1.000 23.971 136 TYR A N 1
ATOM 1062 C CA . TYR A 1 139 ? 16.975 -0.627 -16.862 1.000 22.402 136 TYR A CA 1
ATOM 1063 C C . TYR A 1 139 ? 17.503 0.361 -17.895 1.000 22.005 136 TYR A C 1
ATOM 1064 O O . TYR A 1 139 ? 18.449 0.013 -18.622 1.000 20.999 136 TYR A O 1
ATOM 1073 N N . THR A 1 140 ? 16.846 1.511 -18.029 1.000 23.190 137 THR A N 1
ATOM 1074 C CA . THR A 1 140 ? 17.366 2.701 -18.751 1.000 23.120 137 THR A CA 1
ATOM 1075 C C . THR A 1 140 ? 17.380 3.863 -17.758 1.000 25.571 137 THR A C 1
ATOM 1076 O O . THR A 1 140 ? 16.824 3.702 -16.637 1.000 23.845 137 THR A O 1
ATOM 1080 N N . THR A 1 141 ? 18.034 4.949 -18.157 1.000 25.983 138 THR A N 1
ATOM 1081 C CA . THR A 1 141 ? 17.977 6.319 -17.576 1.000 26.668 138 THR A CA 1
ATOM 1082 C C . THR A 1 141 ? 17.391 7.267 -18.627 1.000 27.749 138 THR A C 1
ATOM 1083 O O . THR A 1 141 ? 17.077 8.433 -18.303 1.000 27.384 138 THR A O 1
ATOM 1087 N N . ASP A 1 142 ? 17.101 6.763 -19.828 1.000 34.696 139 ASP A N 1
ATOM 1088 C CA . ASP A 1 142 ? 16.262 7.501 -20.812 1.000 39.162 139 ASP A CA 1
ATOM 1089 C C . ASP A 1 142 ? 14.972 7.961 -20.112 1.000 38.611 139 ASP A C 1
ATOM 1090 O O . ASP A 1 142 ? 14.461 7.229 -19.223 1.000 34.824 139 ASP A O 1
ATOM 1095 N N . ALA A 1 143 ? 14.472 9.140 -20.490 1.000 37.300 140 ALA A N 1
ATOM 1096 C CA . ALA A 1 143 ? 13.162 9.660 -20.059 1.000 35.551 140 ALA A CA 1
ATOM 1097 C C . ALA A 1 143 ? 12.085 8.799 -20.703 1.000 40.936 140 ALA A C 1
ATOM 1098 O O . ALA A 1 143 ? 12.300 8.150 -21.723 1.000 43.956 140 ALA A O 1
ATOM 1100 N N . PRO A 1 144 ? 10.868 8.760 -20.150 1.000 41.042 141 PRO A N 1
ATOM 1101 C CA . PRO A 1 144 ? 9.800 8.044 -20.832 1.000 41.868 141 PRO A CA 1
ATOM 1102 C C . PRO A 1 144 ? 9.482 8.809 -22.129 1.000 47.393 141 PRO A C 1
ATOM 1103 O O . PRO A 1 144 ? 8.850 8.210 -22.987 1.000 46.810 141 PRO A O 1
ATOM 1107 N N . THR A 1 145 ? 10.012 10.044 -22.280 1.000 46.136 142 THR A N 1
ATOM 1108 C CA . THR A 1 145 ? 9.502 11.092 -23.202 1.000 40.468 142 THR A CA 1
ATOM 1109 C C . THR A 1 145 ? 8.034 10.754 -23.475 1.000 39.546 142 THR A C 1
ATOM 1110 O O . THR A 1 145 ? 7.744 9.809 -24.294 1.000 33.865 142 THR A O 1
ATOM 1114 N N . VAL A 1 146 ? 7.151 11.456 -22.757 1.000 35.582 143 VAL A N 1
ATOM 1115 C CA . VAL A 1 146 ? 5.702 11.131 -22.656 1.000 33.921 143 VAL A CA 1
ATOM 1116 C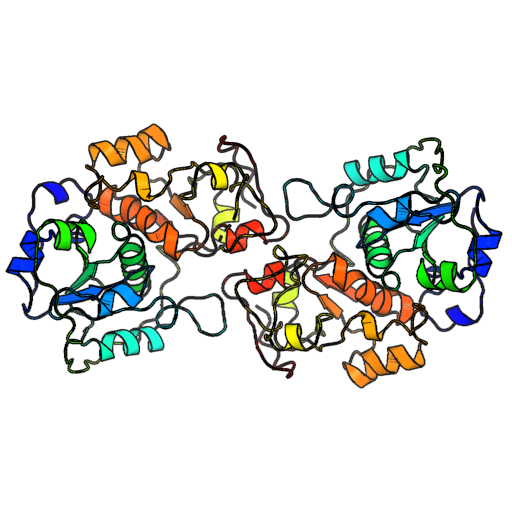 C . VAL A 1 146 ? 4.919 12.240 -23.353 1.000 29.008 143 VAL A C 1
ATOM 1117 O O . VAL A 1 146 ? 5.277 13.447 -23.134 1.000 26.400 143 VAL A O 1
ATOM 1121 N N . ALA A 1 147 ? 3.950 11.848 -24.189 1.000 29.789 144 ALA A N 1
ATOM 1122 C CA . ALA A 1 147 ? 2.887 12.731 -24.724 1.000 29.433 144 ALA A CA 1
ATOM 1123 C C . ALA A 1 147 ? 1.797 12.854 -23.660 1.000 27.679 144 ALA A C 1
ATOM 1124 O O . ALA A 1 147 ? 1.256 11.794 -23.240 1.000 24.772 144 ALA A O 1
ATOM 1126 N N . ALA A 1 148 ? 1.526 14.098 -23.255 1.000 24.274 145 ALA A N 1
ATOM 1127 C CA . ALA A 1 148 ? 0.475 14.498 -22.302 1.000 28.359 145 ALA A CA 1
ATOM 1128 C C . ALA A 1 148 ? -0.868 13.944 -22.763 1.000 27.912 145 ALA A C 1
ATOM 1129 O O . ALA A 1 148 ? -1.060 13.766 -23.987 1.000 28.196 145 ALA A O 1
ATOM 1131 N N . THR A 1 149 ? -1.727 13.638 -21.794 1.000 27.514 146 THR A N 1
ATOM 1132 C CA . THR A 1 149 ? -3.136 13.232 -21.992 1.000 26.067 146 THR A CA 1
ATOM 1133 C C . THR A 1 149 ? -4.006 14.092 -21.086 1.000 23.411 146 THR A C 1
ATOM 1134 O O . THR A 1 149 ? -3.464 14.800 -20.189 1.000 24.618 146 THR A O 1
ATOM 1138 N N . SER A 1 150 ? -5.311 14.041 -21.312 1.000 22.518 147 SER A N 1
ATOM 1139 C CA . SER A 1 150 ? -6.321 14.654 -20.425 1.000 21.953 147 SER A CA 1
ATOM 1140 C C . SER A 1 150 ? -6.918 13.549 -19.561 1.000 20.867 147 SER A C 1
ATOM 1141 O O . SER A 1 150 ? -7.411 12.537 -20.099 1.000 20.992 147 SER A O 1
ATOM 1144 N N . TYR A 1 151 ? -6.785 13.698 -18.257 1.000 21.326 148 TYR A N 1
ATOM 1145 C CA . TYR A 1 151 ? -7.412 12.803 -17.261 1.000 20.758 148 TYR A CA 1
ATOM 1146 C C . TYR A 1 151 ? -8.538 13.597 -16.601 1.000 21.196 148 TYR A C 1
ATOM 1147 O O . TYR A 1 151 ? -8.333 14.760 -16.254 1.000 21.983 148 TYR A O 1
ATOM 1156 N N . PRO A 1 152 ? -9.764 13.038 -16.464 1.000 21.927 149 PRO A N 1
ATOM 1157 C CA . PRO A 1 152 ? -10.876 13.752 -15.827 1.000 21.925 149 PRO A CA 1
ATOM 1158 C C . PRO A 1 152 ? -10.629 14.088 -14.343 1.000 20.979 149 PRO A C 1
ATOM 1159 O O . PRO A 1 152 ? -9.924 13.359 -13.657 1.000 18.819 149 PRO A O 1
ATOM 1163 N N . VAL A 1 153 ? -11.198 15.193 -13.889 1.000 19.141 150 VAL A N 1
ATOM 1164 C CA . VAL A 1 153 ? -11.248 15.581 -12.458 1.000 21.003 150 VAL A CA 1
ATOM 1165 C C . VAL A 1 153 ? -12.375 14.768 -11.834 1.000 21.983 150 VAL A C 1
ATOM 1166 O O . VAL A 1 153 ? -13.543 14.981 -12.251 1.000 23.124 150 VAL A O 1
ATOM 1170 N N . VAL A 1 154 ? -12.031 13.907 -10.880 1.000 21.167 151 VAL A N 1
ATOM 1171 C CA . VAL A 1 154 ? -12.988 13.033 -10.141 1.000 22.311 151 VAL A CA 1
ATOM 1172 C C . VAL A 1 154 ? -12.863 13.392 -8.662 1.000 22.675 151 VAL A C 1
ATOM 1173 O O . VAL A 1 154 ? -11.821 13.898 -8.281 1.000 25.097 151 VAL A O 1
ATOM 1177 N N . GLU A 1 155 ? -13.912 13.213 -7.876 1.000 21.763 152 GLU A N 1
ATOM 1178 C CA . GLU A 1 155 ? -13.866 13.582 -6.449 1.000 22.717 152 GLU A CA 1
ATOM 1179 C C . GLU A 1 155 ? -13.236 12.380 -5.754 1.000 21.255 152 GLU A C 1
ATOM 1180 O O . GLU A 1 155 ? -13.610 11.286 -6.117 1.000 18.406 152 GLU A O 1
ATOM 1186 N N . ARG A 1 156 ? -12.273 12.598 -4.845 1.000 20.223 153 ARG A N 1
ATOM 1187 C CA . ARG A 1 156 ? -11.583 11.509 -4.115 1.000 19.284 153 ARG A CA 1
ATOM 1188 C C . ARG A 1 156 ? -12.615 10.826 -3.198 1.000 18.075 153 ARG A C 1
ATOM 1189 O O . ARG A 1 156 ? -13.399 11.554 -2.554 1.000 15.955 153 ARG A O 1
ATOM 1197 N N . ASP A 1 157 ? -12.643 9.488 -3.178 1.000 17.505 154 ASP A N 1
ATOM 1198 C CA . ASP A 1 157 ? -13.533 8.664 -2.309 1.000 19.597 154 ASP A CA 1
ATOM 1199 C C . ASP A 1 157 ? -12.750 8.187 -1.072 1.000 19.828 154 ASP A C 1
ATOM 1200 O O . ASP A 1 157 ? -11.821 7.332 -1.222 1.000 17.311 154 ASP A O 1
ATOM 1205 N N . ASP A 1 158 ? -13.096 8.703 0.103 1.000 21.250 155 ASP A N 1
ATOM 1206 C CA . ASP A 1 158 ? -12.455 8.324 1.395 1.000 23.710 155 ASP A CA 1
ATOM 1207 C C . ASP A 1 158 ? -13.346 7.339 2.187 1.000 24.514 155 ASP A C 1
ATOM 1208 O O . ASP A 1 158 ? -12.951 7.058 3.322 1.000 27.491 155 ASP A O 1
ATOM 1213 N N . SER A 1 159 ? -14.412 6.763 1.587 1.000 24.223 156 SER A N 1
ATOM 1214 C CA . SER A 1 159 ? -15.470 5.911 2.217 1.000 25.697 156 SER A CA 1
ATOM 1215 C C . SER A 1 159 ? -15.025 4.458 2.375 1.000 22.154 156 SER A C 1
ATOM 1216 O O . SER A 1 159 ? -15.395 3.815 3.365 1.000 25.183 156 SER A O 1
ATOM 1219 N N . ARG A 1 160 ? -14.416 3.915 1.337 1.000 20.243 157 ARG A N 1
ATOM 1220 C CA . ARG A 1 160 ? -14.361 2.451 1.122 1.000 22.598 157 ARG A CA 1
ATOM 1221 C C . ARG A 1 160 ? -13.043 1.873 1.660 1.000 19.718 157 ARG A C 1
ATOM 1222 O O . ARG A 1 160 ? -13.109 0.866 2.380 1.000 18.193 157 ARG A O 1
ATOM 1230 N N . ILE A 1 161 ? -11.897 2.483 1.340 1.000 18.229 158 ILE A N 1
ATOM 1231 C CA . ILE A 1 161 ? -10.566 1.869 1.632 1.000 16.495 158 ILE A CA 1
ATOM 1232 C C . ILE A 1 161 ? -9.763 2.707 2.608 1.000 16.133 158 ILE A C 1
ATOM 1233 O O . ILE A 1 161 ? -8.610 2.326 2.801 1.000 19.956 158 ILE A O 1
ATOM 1238 N N . ARG A 1 162 ? -10.346 3.740 3.226 1.000 16.303 159 ARG A N 1
ATOM 1239 C CA . ARG A 1 162 ? -9.657 4.725 4.094 1.000 16.733 159 ARG A CA 1
ATOM 1240 C C . ARG A 1 162 ? -10.454 4.754 5.385 1.000 18.804 159 ARG A C 1
ATOM 1241 O O . ARG A 1 162 ? -11.680 4.714 5.290 1.000 19.924 159 ARG A O 1
ATOM 1249 N N . ALA A 1 163 ? -9.774 4.819 6.532 1.000 19.948 160 ALA A N 1
ATOM 1250 C CA . ALA A 1 163 ? -10.374 5.055 7.858 1.000 18.397 160 ALA A CA 1
ATOM 1251 C C . ALA A 1 163 ? -9.707 6.275 8.504 1.000 17.901 160 ALA A C 1
ATOM 1252 O O . ALA A 1 163 ? -8.464 6.468 8.343 1.000 16.857 160 ALA A O 1
ATOM 1254 N N . TYR A 1 164 ? -10.505 7.078 9.203 1.000 17.471 161 TYR A N 1
ATOM 1255 C CA . TYR A 1 164 ? -10.040 8.200 10.063 1.000 19.703 161 TYR A CA 1
ATOM 1256 C C . TYR A 1 164 ? -10.131 7.787 11.541 1.000 19.345 161 TYR A C 1
ATOM 1257 O O . TYR A 1 164 ? -10.664 6.722 11.854 1.000 17.542 161 TYR A O 1
ATOM 1266 N N . ARG A 1 165 ? -9.606 8.633 12.426 1.000 20.804 162 ARG A N 1
ATOM 1267 C CA . ARG A 1 165 ? -9.394 8.334 13.861 1.000 24.315 162 ARG A CA 1
ATOM 1268 C C . ARG A 1 165 ? -10.722 7.955 14.534 1.000 23.606 162 ARG A C 1
ATOM 1269 O O . ARG A 1 165 ? -10.725 7.030 15.355 1.000 22.771 162 ARG A O 1
ATOM 1277 N N . ASP A 1 166 ? -11.797 8.636 14.168 1.000 23.723 163 ASP A N 1
ATOM 1278 C CA . ASP A 1 166 ? -13.155 8.438 14.732 1.000 25.082 163 ASP A CA 1
ATOM 1279 C C . ASP A 1 166 ? -13.684 7.052 14.328 1.000 24.464 163 ASP A C 1
ATOM 1280 O O . ASP A 1 166 ? -14.247 6.377 15.220 1.000 24.549 163 ASP A O 1
ATOM 1285 N N . ASP A 1 167 ? -13.482 6.608 13.077 1.000 21.911 164 ASP A N 1
ATOM 1286 C CA . ASP A 1 167 ? -13.808 5.218 12.646 1.000 23.483 164 ASP A CA 1
ATOM 1287 C C . ASP A 1 167 ? -13.017 4.211 13.490 1.000 24.456 164 ASP A C 1
ATOM 1288 O O . ASP A 1 167 ? -13.615 3.174 13.883 1.000 25.942 164 ASP A O 1
ATOM 1293 N N . VAL A 1 168 ? -11.743 4.503 13.786 1.000 23.691 165 VAL A N 1
ATOM 1294 C CA . VAL A 1 168 ? -10.865 3.600 14.585 1.000 26.213 165 VAL A CA 1
ATOM 1295 C C . VAL A 1 168 ? -11.423 3.545 16.012 1.000 28.413 165 VAL A C 1
ATOM 1296 O O . VAL A 1 168 ? -11.569 2.429 16.539 1.000 27.343 165 VAL A O 1
ATOM 1300 N N . LEU A 1 169 ? -11.732 4.708 16.595 1.000 28.477 166 LEU A N 1
ATOM 1301 C CA . LEU A 1 169 ? -12.238 4.809 17.989 1.000 30.181 166 LEU A CA 1
ATOM 1302 C C . LEU A 1 169 ? -13.543 4.016 18.088 1.000 30.509 166 LEU A C 1
ATOM 1303 O O . LEU A 1 169 ? -13.741 3.318 19.111 1.000 27.723 166 LEU A O 1
ATOM 1308 N N . ALA A 1 170 ? -14.347 4.073 17.023 1.000 26.942 167 ALA A N 1
ATOM 1309 C CA . ALA A 1 170 ? -15.661 3.405 16.893 1.000 31.573 167 ALA A CA 1
ATOM 1310 C C . ALA A 1 170 ? -15.514 1.899 16.612 1.000 31.018 167 ALA A C 1
ATOM 1311 O O . ALA A 1 170 ? -16.517 1.183 16.741 1.000 34.501 167 ALA A O 1
ATOM 1313 N N . HIS A 1 171 ? -14.317 1.423 16.265 1.000 30.569 168 HIS A N 1
ATOM 1314 C CA . HIS A 1 171 ? -14.107 0.107 15.610 1.000 27.703 168 HIS A CA 1
ATOM 1315 C C . HIS A 1 171 ? -13.859 -0.986 16.648 1.000 28.152 168 HIS A C 1
ATOM 1316 O O . HIS A 1 171 ? -13.882 -2.166 16.257 1.000 28.743 168 HIS A O 1
ATOM 1323 N N . PHE A 1 172 ? -13.586 -0.612 17.898 1.000 28.971 169 PHE A N 1
ATOM 1324 C CA . PHE A 1 172 ? -13.181 -1.551 18.977 1.000 31.785 169 PHE A CA 1
ATOM 1325 C C . PHE A 1 172 ? -14.180 -2.706 19.025 1.000 33.112 169 PHE A C 1
ATOM 1326 O O . PHE A 1 172 ? -15.389 -2.432 19.000 1.000 32.895 169 PHE A O 1
ATOM 1334 N N . GLY A 1 173 ? -13.671 -3.945 19.074 1.000 34.873 170 GLY A N 1
ATOM 1335 C CA . GLY A 1 173 ? -14.469 -5.180 18.947 1.000 34.860 170 GLY A CA 1
ATOM 1336 C C . GLY A 1 173 ? -14.405 -5.753 17.540 1.000 36.728 170 GLY A C 1
ATOM 1337 O O . GLY A 1 173 ? -14.950 -6.847 17.329 1.000 36.550 170 GLY A O 1
ATOM 1338 N N . LYS A 1 174 ? -13.770 -5.040 16.598 1.000 35.382 171 LYS A N 1
ATOM 1339 C CA . LYS A 1 174 ? -13.620 -5.457 15.178 1.000 35.416 171 LYS A CA 1
ATOM 1340 C C . LYS A 1 174 ? -12.130 -5.465 14.848 1.000 33.357 171 LYS A C 1
ATOM 1341 O O . LYS A 1 174 ? -11.346 -4.755 15.479 1.000 32.600 171 LYS A O 1
ATOM 1347 N N . PRO A 1 175 ? -11.673 -6.330 13.917 1.000 30.467 172 PRO A N 1
ATOM 1348 C CA . PRO A 1 175 ? -10.247 -6.635 13.812 1.000 32.227 172 PRO A CA 1
ATOM 1349 C C . PRO A 1 175 ? -9.407 -5.411 13.425 1.000 30.871 172 PRO A C 1
ATOM 1350 O O . PRO A 1 175 ? -9.843 -4.586 12.668 1.000 32.934 172 PRO A O 1
ATOM 1354 N N . LEU A 1 176 ? -8.206 -5.350 13.980 1.000 29.279 173 LEU A N 1
ATOM 1355 C CA . LEU A 1 176 ? -7.312 -4.181 13.920 1.000 28.792 173 LEU A CA 1
ATOM 1356 C C . LEU A 1 176 ? -5.894 -4.733 13.708 1.000 25.964 173 LEU A C 1
ATOM 1357 O O . LEU A 1 176 ? -5.433 -5.555 14.543 1.000 26.082 173 LEU A O 1
ATOM 1362 N N . ILE A 1 177 ? -5.266 -4.444 12.566 1.000 22.586 174 ILE A N 1
ATOM 1363 C CA . ILE A 1 177 ? -3.917 -5.010 12.266 1.000 22.632 174 ILE A CA 1
ATOM 1364 C C . ILE A 1 177 ? -2.886 -3.885 12.325 1.000 21.895 174 ILE A C 1
ATOM 1365 O O . ILE A 1 177 ? -3.013 -2.895 11.595 1.000 22.496 174 ILE A O 1
ATOM 1370 N N . ASP A 1 178 ? -1.925 -4.032 13.233 1.000 23.064 175 ASP A N 1
ATOM 1371 C CA . ASP A 1 178 ? -0.768 -3.124 13.406 1.000 23.632 175 ASP A CA 1
ATOM 1372 C C . ASP A 1 178 ? 0.410 -3.737 12.648 1.000 22.843 175 ASP A C 1
ATOM 1373 O O . ASP A 1 178 ? 0.877 -4.815 13.054 1.000 24.776 175 ASP A O 1
ATOM 1378 N N . VAL A 1 179 ? 0.932 -3.049 11.638 1.000 21.674 176 VAL A N 1
ATOM 1379 C CA . VAL A 1 179 ? 1.928 -3.651 10.701 1.000 23.097 176 VAL A CA 1
ATOM 1380 C C . VAL A 1 179 ? 3.366 -3.196 11.024 1.000 22.765 176 VAL A C 1
ATOM 1381 O O . VAL A 1 179 ? 4.289 -3.616 10.277 1.000 23.015 176 VAL A O 1
ATOM 1385 N N . ARG A 1 180 ? 3.576 -2.414 12.096 1.000 25.412 177 ARG A N 1
ATOM 1386 C CA . ARG A 1 180 ? 4.918 -1.947 12.569 1.000 26.304 177 ARG A CA 1
ATOM 1387 C C . ARG A 1 180 ? 5.698 -3.127 13.187 1.000 28.737 177 ARG A C 1
ATOM 1388 O O . ARG A 1 180 ? 5.092 -4.204 13.410 1.000 29.302 177 ARG A O 1
ATOM 1396 N N . SER A 1 181 ? 6.998 -2.934 13.455 1.000 30.717 178 SER A N 1
ATOM 1397 C CA . SER A 1 181 ? 7.913 -3.960 14.027 1.000 32.699 178 SER A CA 1
ATOM 1398 C C . SER A 1 181 ? 7.439 -4.330 15.432 1.000 29.436 178 SER A C 1
ATOM 1399 O O . SER A 1 181 ? 6.665 -3.604 16.029 1.000 29.178 178 SER A O 1
ATOM 1402 N N . PRO A 1 182 ? 7.854 -5.475 16.015 1.000 32.078 179 PRO A N 1
ATOM 1403 C CA . PRO A 1 182 ? 7.500 -5.780 17.403 1.000 31.304 179 PRO A CA 1
ATOM 1404 C C . PRO A 1 182 ? 7.991 -4.709 18.404 1.000 30.837 179 PRO A C 1
ATOM 1405 O O . PRO A 1 182 ? 7.238 -4.406 19.305 1.000 28.383 179 PRO A O 1
ATOM 1409 N N . GLU A 1 183 ? 9.199 -4.141 18.230 1.000 33.723 180 GLU A N 1
ATOM 1410 C CA . GLU A 1 183 ? 9.763 -3.085 19.133 1.000 36.355 180 GLU A CA 1
ATOM 1411 C C . GLU A 1 183 ? 8.799 -1.880 19.185 1.000 38.270 180 GLU A C 1
ATOM 1412 O O . GLU A 1 183 ? 8.418 -1.432 20.309 1.000 35.922 180 GLU A O 1
ATOM 1418 N N . GLU A 1 184 ? 8.419 -1.360 18.009 1.000 34.435 181 GLU A N 1
ATOM 1419 C CA . GLU A 1 184 ? 7.382 -0.304 17.850 1.000 35.849 181 GLU A CA 1
ATOM 1420 C C . GLU A 1 184 ? 6.084 -0.774 18.527 1.000 32.681 181 GLU A C 1
ATOM 1421 O O . GLU A 1 184 ? 5.535 -0.010 19.337 1.000 30.930 181 GLU A O 1
ATOM 1427 N N . PHE A 1 185 ? 5.618 -1.992 18.225 1.000 32.432 182 PHE A N 1
ATOM 1428 C CA . PHE A 1 185 ? 4.312 -2.525 18.696 1.000 31.046 182 PHE A CA 1
ATOM 1429 C C . PHE A 1 185 ? 4.212 -2.474 20.222 1.000 32.914 182 PHE A C 1
ATOM 1430 O O . PHE A 1 185 ? 3.156 -2.076 20.727 1.000 33.167 182 PHE A O 1
ATOM 1438 N N . SER A 1 186 ? 5.268 -2.922 20.911 1.000 35.729 183 SER A N 1
ATOM 1439 C CA . SER A 1 186 ? 5.363 -3.043 22.389 1.000 39.435 183 SER A CA 1
ATOM 1440 C C . SER A 1 186 ? 5.507 -1.657 23.031 1.000 39.488 183 SER A C 1
ATOM 1441 O O . SER A 1 186 ? 5.031 -1.483 24.159 1.000 41.110 183 SER A O 1
ATOM 1444 N N . GLY A 1 187 ? 6.146 -0.716 22.335 1.000 37.838 184 GLY A N 1
ATOM 1445 C CA . GLY A 1 187 ? 6.427 0.639 22.846 1.000 39.574 184 GLY A CA 1
ATOM 1446 C C . GLY A 1 187 ? 7.894 0.850 23.185 1.000 40.127 184 GLY A C 1
ATOM 1447 O O . GLY A 1 187 ? 8.181 1.796 23.930 1.000 40.539 184 GLY A O 1
ATOM 1448 N N . ALA A 1 188 ? 8.805 0.031 22.657 1.000 43.047 185 ALA A N 1
ATOM 1449 C CA . ALA A 1 188 ? 10.268 0.192 22.857 1.000 45.703 185 ALA A CA 1
ATOM 1450 C C . ALA A 1 188 ? 10.796 1.309 21.940 1.000 47.402 185 ALA A C 1
ATOM 1451 O O . ALA A 1 188 ? 11.665 2.077 22.388 1.000 49.005 185 ALA A O 1
ATOM 1453 N N . ARG A 1 189 ? 10.276 1.415 20.714 1.000 49.926 186 ARG A N 1
ATOM 1454 C CA . ARG A 1 189 ? 10.620 2.498 19.753 1.000 50.284 186 ARG A CA 1
ATOM 1455 C C . ARG A 1 189 ? 9.318 3.100 19.211 1.000 50.848 186 ARG A C 1
ATOM 1456 O O . ARG A 1 189 ? 8.259 2.469 19.392 1.000 43.851 186 ARG A O 1
ATOM 1464 N N . THR A 1 190 ? 9.411 4.286 18.597 1.000 48.299 187 THR A N 1
ATOM 1465 C CA . THR A 1 190 ? 8.298 5.003 17.921 1.000 48.171 187 THR A CA 1
ATOM 1466 C C . THR A 1 190 ? 8.597 5.142 16.426 1.000 46.418 187 THR A C 1
ATOM 1467 O O . THR A 1 190 ? 7.665 4.910 15.628 1.000 41.672 187 THR A O 1
ATOM 1471 N N . THR A 1 191 ? 9.821 5.535 16.055 1.000 44.805 188 THR A N 1
ATOM 1472 C CA . THR A 1 191 ? 10.171 5.831 14.640 1.000 46.888 188 THR A CA 1
ATOM 1473 C C . THR A 1 191 ? 11.520 5.228 14.228 1.000 47.602 188 THR A C 1
ATOM 1474 O O . THR A 1 191 ? 12.046 4.339 14.952 1.000 43.015 188 THR A O 1
ATOM 1478 N N . ALA A 1 192 ? 11.970 5.666 13.040 1.000 50.777 189 ALA A N 1
ATOM 1479 C CA . ALA A 1 192 ? 13.313 5.497 12.439 1.000 52.038 189 ALA A CA 1
ATOM 1480 C C . ALA A 1 192 ? 14.119 6.780 12.647 1.000 49.712 189 ALA A C 1
ATOM 1481 O O . ALA A 1 192 ? 13.550 7.849 12.871 1.000 47.847 189 ALA A O 1
ATOM 1483 N N . PRO A 1 193 ? 15.467 6.717 12.581 1.000 49.410 190 PRO A N 1
ATOM 1484 C CA . PRO A 1 193 ? 16.296 7.915 12.690 1.000 48.592 190 PRO A CA 1
ATOM 1485 C C . PRO A 1 193 ? 16.249 8.729 11.386 1.000 49.351 190 PRO A C 1
ATOM 1486 O O . PRO A 1 193 ? 16.523 9.916 11.437 1.000 45.326 190 PRO A O 1
ATOM 1490 N N . ALA A 1 194 ? 15.909 8.063 10.272 1.000 42.482 191 ALA A N 1
ATOM 1491 C CA . ALA A 1 194 ? 15.752 8.649 8.922 1.000 45.385 191 ALA A CA 1
ATOM 1492 C C . ALA A 1 194 ? 14.438 9.441 8.841 1.000 44.332 191 ALA A C 1
ATOM 1493 O O . ALA A 1 194 ? 14.345 10.324 7.981 1.000 38.113 191 ALA A O 1
ATOM 1495 N N . TYR A 1 195 ? 13.463 9.123 9.701 1.000 45.400 192 TYR A N 1
ATOM 1496 C CA . TYR A 1 195 ? 12.113 9.742 9.725 1.000 47.434 192 TYR A CA 1
ATOM 1497 C C . TYR A 1 195 ? 11.760 10.147 11.160 1.000 49.963 192 TYR A C 1
ATOM 1498 O O . TYR A 1 195 ? 10.927 9.507 11.802 1.000 45.685 192 TYR A O 1
ATOM 1507 N N . PRO A 1 196 ? 12.381 11.223 11.709 1.000 51.093 193 PRO A N 1
ATOM 1508 C CA . PRO A 1 196 ? 12.014 11.747 13.027 1.000 52.654 193 PRO A CA 1
ATOM 1509 C C . PRO A 1 196 ? 10.615 12.385 13.076 1.000 53.446 193 PRO A C 1
ATOM 1510 O O . PRO A 1 196 ? 10.050 12.468 14.161 1.000 54.705 193 PRO A O 1
ATOM 1514 N N . GLU A 1 197 ? 10.093 12.812 11.919 1.000 51.269 194 GLU A N 1
ATOM 1515 C CA . GLU A 1 197 ? 8.728 13.389 11.762 1.000 52.897 194 GLU A CA 1
ATOM 1516 C C . GLU A 1 197 ? 7.674 12.271 11.830 1.000 50.731 194 GLU A C 1
ATOM 1517 O O . GLU A 1 197 ? 6.481 12.604 11.669 1.000 57.452 194 GLU A O 1
ATOM 1523 N N . GLU A 1 198 ? 8.081 11.013 12.060 1.000 44.705 195 GLU A N 1
ATOM 1524 C CA . GLU A 1 198 ? 7.165 9.840 12.146 1.000 41.837 195 GLU A CA 1
ATOM 1525 C C . GLU A 1 198 ? 7.210 9.192 13.533 1.000 39.998 195 GLU A C 1
ATOM 1526 O O . GLU A 1 198 ? 6.700 8.074 13.665 1.000 44.197 195 GLU A O 1
ATOM 1532 N N . GLY A 1 199 ? 7.808 9.853 14.519 1.000 41.315 196 GLY A N 1
ATOM 1533 C CA . GLY A 1 199 ? 7.686 9.457 15.931 1.000 39.752 196 GLY A CA 1
ATOM 1534 C C . GLY A 1 199 ? 6.442 10.068 16.542 1.000 40.821 196 GLY A C 1
ATOM 1535 O O . GLY A 1 199 ? 5.660 10.719 15.807 1.000 44.392 196 GLY A O 1
ATOM 1536 N N . ALA A 1 200 ? 6.254 9.860 17.837 1.000 41.837 197 ALA A N 1
ATOM 1537 C CA . ALA A 1 200 ? 5.169 10.467 18.632 1.000 42.640 197 ALA A CA 1
ATOM 1538 C C . ALA A 1 200 ? 5.609 10.524 20.092 1.000 42.540 197 ALA A C 1
ATOM 1539 O O . ALA A 1 200 ? 6.572 9.817 20.452 1.000 49.539 197 ALA A O 1
ATOM 1541 N N . LEU A 1 201 ? 4.910 11.327 20.890 1.000 44.331 198 LEU A N 1
ATOM 1542 C CA . LEU A 1 201 ? 5.243 11.593 22.319 1.000 44.637 198 LEU A CA 1
ATOM 1543 C C . LEU A 1 201 ? 4.768 10.416 23.187 1.000 47.148 198 LEU A C 1
ATOM 1544 O O . LEU A 1 201 ? 5.039 10.429 24.413 1.000 48.059 198 LEU A O 1
ATOM 1549 N N . ARG A 1 202 ? 4.098 9.425 22.592 1.000 43.443 199 ARG A N 1
ATOM 1550 C CA . ARG A 1 202 ? 3.684 8.187 23.302 1.000 43.900 199 ARG A CA 1
ATOM 1551 C C . ARG A 1 202 ? 4.049 6.962 22.459 1.000 42.436 199 ARG A C 1
ATOM 1552 O O . ARG A 1 202 ? 4.014 7.043 21.218 1.000 38.165 199 ARG A O 1
ATOM 1560 N N . ALA A 1 203 ? 4.404 5.869 23.135 1.000 43.868 200 ALA A N 1
ATOM 1561 C CA . ALA A 1 203 ? 4.778 4.577 22.524 1.000 40.635 200 ALA A CA 1
ATOM 1562 C C . ALA A 1 203 ? 3.756 3.531 22.960 1.000 37.645 200 ALA A C 1
ATOM 1563 O O . ALA A 1 203 ? 3.158 3.689 24.033 1.000 35.643 200 ALA A O 1
ATOM 1565 N N . GLY A 1 204 ? 3.557 2.510 22.134 1.000 31.895 201 GLY A N 1
ATOM 1566 C CA . GLY A 1 204 ? 2.583 1.441 22.390 1.000 28.239 201 GLY A CA 1
ATOM 1567 C C . GLY A 1 204 ? 1.900 1.062 21.101 1.000 27.613 201 GLY A C 1
ATOM 1568 O O . GLY A 1 204 ? 2.541 1.218 20.039 1.000 26.609 201 GLY A O 1
ATOM 1569 N N . HIS A 1 205 ? 0.667 0.574 21.212 1.000 27.981 202 HIS A N 1
ATOM 1570 C CA . HIS A 1 205 ? -0.219 0.169 20.092 1.000 27.441 202 HIS A CA 1
ATOM 1571 C C . HIS A 1 205 ? -1.663 0.465 20.484 1.000 27.410 202 HIS A C 1
ATOM 1572 O O . HIS A 1 205 ? -1.902 0.797 21.658 1.000 32.668 202 HIS A O 1
ATOM 1579 N N . ILE A 1 206 ? -2.585 0.367 19.528 1.000 25.829 203 ILE A N 1
ATOM 1580 C CA . ILE A 1 206 ? -4.044 0.503 19.771 1.000 24.813 203 ILE A CA 1
ATOM 1581 C C . ILE A 1 206 ? -4.520 -0.783 20.431 1.000 26.617 203 ILE A C 1
ATOM 1582 O O . ILE A 1 206 ? -4.265 -1.870 19.916 1.000 26.603 203 ILE A O 1
ATOM 1587 N N . PRO A 1 207 ? -5.212 -0.704 21.589 1.000 28.264 204 PRO A N 1
ATOM 1588 C CA . PRO A 1 207 ? -5.621 -1.914 22.299 1.000 29.519 204 PRO A CA 1
ATOM 1589 C C . PRO A 1 207 ? -6.512 -2.821 21.431 1.000 32.644 204 PRO A C 1
ATOM 1590 O O . PRO A 1 207 ? -7.465 -2.325 20.810 1.000 31.511 204 PRO A O 1
ATOM 1594 N N . SER A 1 208 ? -6.153 -4.115 21.414 1.000 32.813 205 SER A N 1
ATOM 1595 C CA . SER A 1 208 ? -6.761 -5.243 20.652 1.000 31.648 205 SER A CA 1
ATOM 1596 C C . SER A 1 208 ? -6.156 -5.370 19.243 1.000 29.831 205 SER A C 1
ATOM 1597 O O . SER A 1 208 ? -6.563 -6.313 18.533 1.000 28.562 205 SER A O 1
ATOM 1600 N N . ALA A 1 209 ? -5.201 -4.516 18.849 1.000 28.336 206 ALA A N 1
ATOM 1601 C CA . ALA A 1 209 ? -4.489 -4.633 17.551 1.000 27.965 206 ALA A CA 1
ATOM 1602 C C . ALA A 1 209 ? -3.620 -5.902 17.540 1.000 30.556 206 ALA A C 1
ATOM 1603 O O . ALA A 1 209 ? -2.900 -6.130 18.549 1.000 29.276 206 ALA A O 1
ATOM 1605 N N . GLN A 1 210 ? -3.723 -6.721 16.480 1.000 30.155 207 GLN A N 1
ATOM 1606 C CA . GLN A 1 210 ? -2.823 -7.875 16.228 1.000 30.198 207 GLN A CA 1
ATOM 1607 C C . GLN A 1 210 ? -1.607 -7.339 15.484 1.000 30.689 207 GLN A C 1
ATOM 1608 O O . GLN A 1 210 ? -1.806 -6.628 14.464 1.000 30.422 207 GLN A O 1
ATOM 1614 N N . ASN A 1 211 ? -0.404 -7.659 15.963 1.000 29.347 208 ASN A N 1
ATOM 1615 C CA . ASN A 1 211 ? 0.857 -7.237 15.310 1.000 28.338 208 ASN A CA 1
ATOM 1616 C C . ASN A 1 211 ? 1.105 -8.210 14.154 1.000 29.645 208 ASN A C 1
ATOM 1617 O O . ASN A 1 211 ? 1.178 -9.429 14.396 1.000 27.891 208 ASN A O 1
ATOM 1622 N N . VAL A 1 212 ? 1.164 -7.706 12.925 1.000 28.125 209 VAL A N 1
ATOM 1623 C CA . VAL A 1 212 ? 1.653 -8.506 11.768 1.000 25.381 209 VAL A CA 1
ATOM 1624 C C . VAL A 1 212 ? 2.590 -7.615 10.981 1.000 27.321 209 VAL A C 1
ATOM 1625 O O . VAL A 1 212 ? 2.149 -6.837 10.139 1.000 29.553 209 VAL A O 1
ATOM 1629 N N . PRO A 1 213 ? 3.897 -7.670 11.281 1.000 26.978 210 PRO A N 1
ATOM 1630 C CA . PRO A 1 213 ? 4.871 -6.847 10.573 1.000 27.125 210 PRO A CA 1
ATOM 1631 C C . PRO A 1 213 ? 4.667 -7.008 9.056 1.000 26.553 210 PRO A C 1
ATOM 1632 O O . PRO A 1 213 ? 4.619 -8.107 8.570 1.000 25.245 210 PRO A O 1
ATOM 1636 N N . TRP A 1 214 ? 4.504 -5.899 8.347 1.000 25.788 211 TRP A N 1
ATOM 1637 C CA . TRP A 1 214 ? 4.018 -5.915 6.946 1.000 24.250 211 TRP A CA 1
ATOM 1638 C C . TRP A 1 214 ? 4.881 -6.860 6.102 1.000 24.768 211 TRP A C 1
ATOM 1639 O O . TRP A 1 214 ? 4.289 -7.583 5.262 1.000 23.883 211 TRP A O 1
ATOM 1650 N N . GLY A 1 215 ? 6.201 -6.881 6.344 1.000 24.665 212 GLY A N 1
ATOM 1651 C CA . GLY A 1 215 ? 7.193 -7.649 5.562 1.000 26.103 212 GLY A CA 1
ATOM 1652 C C . GLY A 1 215 ? 6.976 -9.165 5.642 1.000 25.178 212 GLY A C 1
ATOM 1653 O O . GLY A 1 215 ? 7.589 -9.878 4.837 1.000 26.225 212 GLY A O 1
ATOM 1654 N N . LYS A 1 216 ? 6.139 -9.659 6.561 1.000 25.994 213 LYS A N 1
ATOM 1655 C CA . LYS A 1 216 ? 5.847 -11.110 6.704 1.000 27.311 213 LYS A CA 1
ATOM 1656 C C . LYS A 1 216 ? 5.072 -11.598 5.477 1.000 27.507 213 LYS A C 1
ATOM 1657 O O . LYS A 1 216 ? 5.071 -12.789 5.231 1.000 23.898 213 LYS A O 1
ATOM 1663 N N . ALA A 1 217 ? 4.412 -10.696 4.740 1.000 25.979 214 ALA A N 1
ATOM 1664 C CA . ALA A 1 217 ? 3.534 -11.042 3.601 1.000 26.420 214 ALA A CA 1
ATOM 1665 C C . ALA A 1 217 ? 4.352 -11.120 2.309 1.000 24.728 214 ALA A C 1
ATOM 1666 O O . ALA A 1 217 ? 3.769 -11.497 1.271 1.000 23.634 214 ALA A O 1
ATOM 1668 N N . ALA A 1 218 ? 5.633 -10.732 2.357 1.000 25.677 215 ALA A N 1
ATOM 1669 C CA . ALA A 1 218 ? 6.559 -10.760 1.205 1.000 26.003 215 ALA A CA 1
ATOM 1670 C C . ALA A 1 218 ? 7.569 -11.870 1.425 1.000 25.478 215 ALA A C 1
ATOM 1671 O O . ALA A 1 218 ? 8.082 -11.956 2.531 1.000 27.931 215 ALA A O 1
ATOM 1673 N N . ALA A 1 219 ? 7.838 -12.662 0.390 1.000 27.553 216 ALA A N 1
ATOM 1674 C CA . ALA A 1 219 ? 8.895 -13.696 0.393 1.000 30.024 216 ALA A CA 1
ATOM 1675 C C . ALA A 1 219 ? 10.244 -13.005 0.163 1.000 33.610 216 ALA A C 1
ATOM 1676 O O . ALA A 1 219 ? 10.250 -11.787 -0.213 1.000 28.910 216 ALA A O 1
ATOM 1678 N N . GLU A 1 220 ? 11.341 -13.743 0.379 1.000 33.078 217 GLU A N 1
ATOM 1679 C CA . GLU A 1 220 ? 12.735 -13.241 0.245 1.000 33.758 217 GLU A CA 1
ATOM 1680 C C . GLU A 1 220 ? 12.914 -12.561 -1.121 1.000 31.003 217 GLU A C 1
ATOM 1681 O O . GLU A 1 220 ? 13.569 -11.530 -1.155 1.000 24.603 217 GLU A O 1
ATOM 1687 N N . ASP A 1 221 ? 12.326 -13.099 -2.196 1.000 31.537 218 ASP A N 1
ATOM 1688 C CA . ASP A 1 221 ? 12.522 -12.573 -3.577 1.000 29.581 218 ASP A CA 1
ATOM 1689 C C . ASP A 1 221 ? 11.642 -11.331 -3.795 1.000 26.653 218 ASP A C 1
ATOM 1690 O O . ASP A 1 221 ? 11.726 -10.761 -4.879 1.000 25.976 218 ASP A O 1
ATOM 1695 N N . GLY A 1 222 ? 10.820 -10.959 -2.804 1.000 26.874 219 GLY A N 1
ATOM 1696 C CA . GLY A 1 222 ? 9.964 -9.766 -2.778 1.000 26.494 219 GLY A CA 1
ATOM 1697 C C . GLY A 1 222 ? 8.578 -10.015 -3.346 1.000 29.184 219 GLY A C 1
ATOM 1698 O O . GLY A 1 222 ? 7.730 -9.086 -3.272 1.000 30.300 219 GLY A O 1
ATOM 1699 N N . THR A 1 223 ? 8.318 -11.206 -3.895 1.000 27.064 220 THR A N 1
ATOM 1700 C CA . THR A 1 223 ? 6.968 -11.576 -4.370 1.000 24.847 220 THR A CA 1
ATOM 1701 C C . THR A 1 223 ? 6.056 -11.695 -3.152 1.000 23.506 220 THR A C 1
ATOM 1702 O O . THR A 1 223 ? 6.556 -11.871 -2.039 1.000 26.732 220 THR A O 1
ATOM 1706 N N . PHE A 1 224 ? 4.753 -11.596 -3.380 1.000 20.522 221 PHE A N 1
ATOM 1707 C CA . PHE A 1 224 ? 3.717 -11.823 -2.355 1.000 20.952 221 PHE A CA 1
ATOM 1708 C C . PHE A 1 224 ? 3.728 -13.302 -2.009 1.000 22.598 221 PHE A C 1
ATOM 1709 O O . PHE A 1 224 ? 3.817 -14.119 -2.935 1.000 22.204 221 PHE A O 1
ATOM 1717 N N . ARG A 1 225 ? 3.622 -13.626 -0.727 1.000 23.552 222 ARG A N 1
ATOM 1718 C CA . ARG A 1 225 ? 3.645 -15.042 -0.286 1.000 26.345 222 ARG A CA 1
ATOM 1719 C C . ARG A 1 225 ? 2.415 -15.771 -0.840 1.000 26.217 222 ARG A C 1
ATOM 1720 O O . ARG A 1 225 ? 1.442 -15.124 -1.273 1.000 24.457 222 ARG A O 1
ATOM 1728 N N . THR A 1 226 ? 2.465 -17.100 -0.844 1.000 26.807 223 THR A N 1
ATOM 1729 C CA . THR A 1 226 ? 1.363 -17.945 -1.361 1.000 25.633 223 THR A CA 1
ATOM 1730 C C . THR A 1 226 ? 0.122 -17.705 -0.500 1.000 24.048 223 THR A C 1
ATOM 1731 O O . THR A 1 226 ? 0.247 -17.160 0.624 1.000 25.298 223 THR A O 1
ATOM 1735 N N . LEU A 1 227 ? -1.034 -18.087 -1.012 1.000 23.237 224 LEU A N 1
ATOM 1736 C CA . LEU A 1 227 ? -2.337 -17.992 -0.303 1.000 25.643 224 LEU A CA 1
ATOM 1737 C C . LEU A 1 227 ? -2.255 -18.774 1.009 1.000 28.390 224 LEU A C 1
ATOM 1738 O O . LEU A 1 227 ? -2.727 -18.252 2.037 1.000 28.971 224 LEU A O 1
ATOM 1743 N N . ALA A 1 228 ? -1.665 -19.972 0.974 1.000 29.792 225 ALA A N 1
ATOM 1744 C CA . ALA A 1 228 ? -1.506 -20.861 2.150 1.000 31.305 225 ALA A CA 1
ATOM 1745 C C . ALA A 1 228 ? -0.704 -20.138 3.235 1.000 30.818 225 ALA A C 1
ATOM 1746 O O . ALA A 1 228 ? -1.189 -20.120 4.367 1.000 34.598 225 ALA A O 1
ATOM 1748 N N . GLU A 1 229 ? 0.438 -19.525 2.880 1.000 31.407 226 GLU A N 1
ATOM 1749 C CA . GLU A 1 229 ? 1.310 -18.733 3.792 1.000 31.691 226 GLU A CA 1
ATOM 1750 C C . GLU A 1 229 ? 0.548 -17.505 4.330 1.000 31.683 226 GLU A C 1
ATOM 1751 O O . GLU A 1 229 ? 0.591 -17.271 5.541 1.000 31.219 226 GLU A O 1
ATOM 1757 N N . LEU A 1 230 ? -0.106 -16.731 3.464 1.000 26.927 227 LEU A N 1
ATOM 1758 C CA . LEU A 1 230 ? -0.904 -15.546 3.879 1.000 26.905 227 LEU A CA 1
ATOM 1759 C C . LEU A 1 230 ? -2.050 -15.989 4.802 1.000 27.417 227 LEU A C 1
ATOM 1760 O O . LEU A 1 230 ? -2.274 -15.339 5.825 1.000 29.141 227 LEU A O 1
ATOM 1765 N N . ASP A 1 231 ? -2.777 -17.036 4.417 1.000 29.149 228 ASP A N 1
ATOM 1766 C CA . ASP A 1 231 ? -3.872 -17.633 5.232 1.000 31.147 228 ASP A CA 1
ATOM 1767 C C . ASP A 1 231 ? -3.343 -17.960 6.629 1.000 31.536 228 ASP A C 1
ATOM 1768 O O . ASP A 1 231 ? -4.024 -17.604 7.610 1.000 30.670 228 ASP A O 1
ATOM 1773 N N . ALA A 1 232 ? -2.161 -18.572 6.715 1.000 33.988 229 ALA A N 1
ATOM 1774 C CA . ALA A 1 232 ? -1.500 -18.912 7.994 1.000 34.958 229 ALA A CA 1
ATOM 1775 C C . ALA A 1 232 ? -1.335 -17.621 8.801 1.000 36.138 229 ALA A C 1
ATOM 1776 O O . ALA A 1 232 ? -1.722 -17.602 9.985 1.000 35.910 229 ALA A O 1
ATOM 1778 N N . LEU A 1 233 ? -0.819 -16.574 8.151 1.000 30.871 230 LEU A N 1
ATOM 1779 C CA . LEU A 1 233 ? -0.411 -15.295 8.790 1.000 30.861 230 LEU A CA 1
ATOM 1780 C C . LEU A 1 233 ? -1.636 -14.551 9.339 1.000 29.501 230 LEU A C 1
ATOM 1781 O O . LEU A 1 233 ? -1.589 -14.134 10.515 1.000 27.564 230 LEU A O 1
ATOM 1786 N N . TYR A 1 234 ? -2.692 -14.379 8.535 1.000 27.872 231 TYR A N 1
ATOM 1787 C CA . TYR A 1 234 ? -3.821 -13.457 8.854 1.000 29.136 231 TYR A CA 1
ATOM 1788 C C . TYR A 1 234 ? -5.038 -14.197 9.426 1.000 29.065 231 TYR A C 1
ATOM 1789 O O . TYR A 1 234 ? -5.660 -13.621 10.351 1.000 28.647 231 TYR A O 1
ATOM 1798 N N . ARG A 1 235 ? -5.385 -15.385 8.924 1.000 29.891 232 ARG A N 1
ATOM 1799 C CA . ARG A 1 235 ? -6.558 -16.173 9.415 1.000 33.710 232 ARG A CA 1
ATOM 1800 C C . ARG A 1 235 ? -6.163 -16.958 10.678 1.000 35.237 232 ARG A C 1
ATOM 1801 O O . ARG A 1 235 ? -6.785 -16.722 11.719 1.000 34.709 232 ARG A O 1
ATOM 1809 N N . ASP A 1 236 ? -5.171 -17.848 10.605 1.000 37.004 233 ASP A N 1
ATOM 1810 C CA . ASP A 1 236 ? -4.721 -18.644 11.785 1.000 39.226 233 ASP A CA 1
ATOM 1811 C C . ASP A 1 236 ? -3.970 -17.736 12.770 1.000 37.444 233 ASP A C 1
ATOM 1812 O O . ASP A 1 236 ? -4.284 -17.778 13.961 1.000 34.764 233 ASP A O 1
ATOM 1817 N N . GLY A 1 237 ? -3.038 -16.913 12.284 1.000 35.499 234 GLY A N 1
ATOM 1818 C CA . GLY A 1 237 ? -2.137 -16.100 13.126 1.000 34.861 234 GLY A CA 1
ATOM 1819 C C . GLY A 1 237 ? -2.847 -14.948 13.830 1.000 37.097 234 GLY A C 1
ATOM 1820 O O . GLY A 1 237 ? -2.616 -14.780 15.038 1.000 39.368 234 GLY A O 1
ATOM 1821 N N . ALA A 1 238 ? -3.661 -14.171 13.106 1.000 37.497 235 ALA A N 1
ATOM 1822 C CA . ALA A 1 238 ? -4.262 -12.895 13.558 1.000 35.202 235 ALA A CA 1
ATOM 1823 C C . ALA A 1 238 ? -5.770 -13.044 13.824 1.000 34.730 235 ALA A C 1
ATOM 1824 O O . ALA A 1 238 ? -6.334 -12.114 14.404 1.000 35.325 235 ALA A O 1
ATOM 1826 N N . GLY A 1 239 ? -6.402 -14.148 13.402 1.000 39.837 236 GLY A N 1
ATOM 1827 C CA . GLY A 1 239 ? -7.773 -14.534 13.796 1.000 34.879 236 GLY A CA 1
ATOM 1828 C C . GLY A 1 239 ? -8.848 -13.986 12.869 1.000 38.424 236 GLY A C 1
ATOM 1829 O O . GLY A 1 239 ? -10.050 -14.111 13.215 1.000 40.872 236 GLY A O 1
ATOM 1830 N N . LEU A 1 240 ? -8.464 -13.395 11.733 1.000 35.728 237 LEU A N 1
ATOM 1831 C CA . LEU A 1 240 ? -9.409 -12.806 10.744 1.000 34.216 237 LEU A CA 1
ATOM 1832 C C . LEU A 1 240 ? -10.326 -13.907 10.197 1.000 34.801 237 LEU A C 1
ATOM 1833 O O . LEU A 1 240 ? -9.814 -15.008 9.925 1.000 35.493 237 LEU A O 1
ATOM 1838 N N . LYS A 1 241 ? -11.616 -13.596 10.024 1.000 34.765 238 LYS A N 1
ATOM 1839 C CA . LYS A 1 241 ? -12.666 -14.513 9.506 1.000 36.841 238 LYS A CA 1
ATOM 1840 C C . LYS A 1 241 ? -13.392 -13.839 8.349 1.000 36.818 238 LYS A C 1
ATOM 1841 O O . LYS A 1 241 ? -13.426 -12.603 8.310 1.000 36.092 238 LYS A O 1
ATOM 1847 N N . ASP A 1 242 ? -13.993 -14.621 7.460 1.000 36.461 239 ASP A N 1
ATOM 1848 C CA . ASP A 1 242 ? -14.813 -14.069 6.350 1.000 37.152 239 ASP A CA 1
ATOM 1849 C C . ASP A 1 242 ? -15.856 -13.119 6.954 1.000 39.139 239 ASP A C 1
ATOM 1850 O O . ASP A 1 242 ? -16.365 -13.422 8.063 1.000 37.377 239 ASP A O 1
ATOM 1855 N N . GLY A 1 243 ? -16.114 -11.993 6.272 1.000 34.775 240 GLY A N 1
ATOM 1856 C CA . GLY A 1 243 ? -17.123 -10.992 6.655 1.000 34.922 240 GLY A CA 1
ATOM 1857 C C . GLY A 1 243 ? -16.573 -9.943 7.609 1.000 31.937 240 GLY A C 1
ATOM 1858 O O . GLY A 1 243 ? -17.318 -8.996 7.900 1.000 34.868 240 GLY A O 1
ATOM 1859 N N . ASP A 1 244 ? -15.326 -10.099 8.070 1.000 30.262 241 ASP A N 1
ATOM 1860 C CA . ASP A 1 244 ? -14.627 -9.187 9.013 1.000 28.960 241 ASP A CA 1
ATOM 1861 C C . ASP A 1 244 ? -14.307 -7.836 8.366 1.000 31.851 241 ASP A C 1
ATOM 1862 O O . ASP A 1 244 ? -13.580 -7.809 7.357 1.000 29.512 241 ASP A O 1
ATOM 1867 N N . ASP A 1 245 ? -14.780 -6.755 8.996 1.000 34.184 242 ASP A N 1
ATOM 1868 C CA . ASP A 1 245 ? -14.418 -5.361 8.664 1.000 34.157 242 ASP A CA 1
ATOM 1869 C C . ASP A 1 245 ? -13.070 -5.080 9.341 1.000 31.311 242 ASP A C 1
ATOM 1870 O O . ASP A 1 245 ? -13.022 -5.014 10.595 1.000 30.290 242 ASP A O 1
ATOM 1875 N N . VAL A 1 246 ? -12.008 -4.982 8.540 1.000 27.388 243 VAL A N 1
ATOM 1876 C CA . VAL A 1 246 ? -10.592 -4.974 9.012 1.000 25.587 243 VAL A CA 1
ATOM 1877 C C . VAL A 1 246 ? -10.039 -3.563 8.874 1.000 23.035 243 VAL A C 1
ATOM 1878 O O . VAL A 1 246 ? -10.224 -2.951 7.800 1.000 20.757 243 VAL A O 1
ATOM 1882 N N . VAL A 1 247 ? -9.311 -3.094 9.881 1.000 21.329 244 VAL A N 1
ATOM 1883 C CA . VAL A 1 247 ? -8.533 -1.834 9.752 1.000 20.474 244 VAL A CA 1
ATOM 1884 C C . VAL A 1 247 ? -7.042 -2.123 9.969 1.000 19.621 244 VAL A C 1
ATOM 1885 O O . VAL A 1 247 ? -6.699 -2.820 10.931 1.000 19.887 244 VAL A O 1
ATOM 1889 N N . ALA A 1 248 ? -6.198 -1.635 9.059 1.000 17.468 245 ALA A N 1
ATOM 1890 C CA . ALA A 1 248 ? -4.728 -1.751 9.131 1.000 18.059 245 ALA A CA 1
ATOM 1891 C C . ALA A 1 248 ? -4.128 -0.372 9.391 1.000 19.017 245 ALA A C 1
ATOM 1892 O O . ALA A 1 248 ? -4.671 0.614 8.864 1.000 19.010 245 ALA A O 1
ATOM 1894 N N . TYR A 1 249 ? -3.040 -0.314 10.159 1.000 18.114 246 TYR A N 1
ATOM 1895 C CA . TYR A 1 249 ? -2.329 0.946 10.471 1.000 20.124 246 TYR A CA 1
ATOM 1896 C C . TYR A 1 249 ? -0.844 0.632 10.658 1.000 20.806 246 TYR A C 1
ATOM 1897 O O . TYR A 1 249 ? -0.497 -0.503 11.043 1.000 20.544 246 TYR A O 1
ATOM 1906 N N . CYS A 1 250 ? -0.012 1.637 10.406 1.000 20.562 247 CYS A N 1
ATOM 1907 C CA . CYS A 1 250 ? 1.458 1.634 10.626 1.000 22.233 247 CYS A CA 1
ATOM 1908 C C . CYS A 1 250 ? 1.844 2.869 11.450 1.000 21.327 247 CYS A C 1
ATOM 1909 O O . CYS A 1 250 ? 1.124 3.152 12.428 1.000 23.937 247 CYS A O 1
ATOM 1912 N N . ARG A 1 251 ? 2.924 3.576 11.090 1.000 22.939 248 ARG A N 1
ATOM 1913 C CA . ARG A 1 251 ? 3.243 4.938 11.614 1.000 23.328 248 ARG A CA 1
ATOM 1914 C C . ARG A 1 251 ? 2.535 5.975 10.737 1.000 23.470 248 ARG A C 1
ATOM 1915 O O . ARG A 1 251 ? 2.023 6.975 11.284 1.000 20.589 248 ARG A O 1
ATOM 1923 N N . ILE A 1 252 ? 2.535 5.750 9.422 1.000 21.654 249 ILE A N 1
ATOM 1924 C CA . ILE A 1 252 ? 1.791 6.593 8.442 1.000 22.491 249 ILE A CA 1
ATOM 1925 C C . ILE A 1 252 ? 1.094 5.690 7.426 1.000 21.933 249 ILE A C 1
ATOM 1926 O O . ILE A 1 252 ? 1.523 4.545 7.315 1.000 21.813 249 ILE A O 1
ATOM 1931 N N . GLY A 1 253 ? 0.084 6.209 6.708 1.000 20.229 250 GLY A N 1
ATOM 1932 C CA . GLY A 1 253 ? -0.759 5.422 5.789 1.000 21.207 250 GLY A CA 1
ATOM 1933 C C . GLY A 1 253 ? 0.045 4.824 4.651 1.000 20.270 250 GLY A C 1
ATOM 1934 O O . GLY A 1 253 ? -0.338 3.734 4.150 1.000 23.508 250 GLY A O 1
ATOM 1935 N N . GLU A 1 254 ? 1.110 5.505 4.242 1.000 20.579 251 GLU A N 1
ATOM 1936 C CA . GLU A 1 254 ? 2.058 5.036 3.187 1.000 21.517 251 GLU A CA 1
ATOM 1937 C C . GLU A 1 254 ? 2.531 3.612 3.523 1.000 19.431 251 GLU A C 1
ATOM 1938 O O . GLU A 1 254 ? 2.563 2.745 2.618 1.000 17.661 251 GLU A O 1
ATOM 1944 N N . ARG A 1 255 ? 2.775 3.324 4.798 1.000 19.551 252 ARG A N 1
ATOM 1945 C CA . ARG A 1 255 ? 3.446 2.062 5.207 1.000 21.477 252 ARG A CA 1
ATOM 1946 C C . ARG A 1 255 ? 2.438 0.943 5.534 1.000 20.307 252 ARG A C 1
ATOM 1947 O O . ARG A 1 255 ? 2.880 -0.205 5.675 1.000 21.008 252 ARG A O 1
ATOM 1955 N N . SER A 1 256 ? 1.133 1.218 5.630 1.000 20.181 253 SER A N 1
ATOM 1956 C CA . SER A 1 256 ? 0.097 0.184 5.880 1.000 18.863 253 SER A CA 1
ATOM 1957 C C . SER A 1 256 ? -0.666 -0.171 4.593 1.000 18.430 253 SER A C 1
ATOM 1958 O O . SER A 1 256 ? -1.644 -0.945 4.701 1.000 16.739 253 SER A O 1
ATOM 1961 N N . SER A 1 257 ? -0.301 0.417 3.449 1.000 14.902 254 SER A N 1
ATOM 1962 C CA . SER A 1 257 ? -0.991 0.210 2.156 1.000 16.085 254 SER A CA 1
ATOM 1963 C C . SER A 1 257 ? -0.728 -1.209 1.624 1.000 15.773 254 SER A C 1
ATOM 1964 O O . SER A 1 257 ? -1.601 -1.790 0.936 1.000 16.865 254 SER A O 1
ATOM 1967 N N . HIS A 1 258 ? 0.473 -1.717 1.839 1.000 15.329 255 HIS A N 1
ATOM 1968 C CA . HIS A 1 258 ? 0.889 -3.054 1.376 1.000 16.303 255 HIS A CA 1
ATOM 1969 C C . HIS A 1 258 ? -0.028 -4.084 2.051 1.000 16.864 255 HIS A C 1
ATOM 1970 O O . HIS A 1 258 ? -0.534 -4.986 1.340 1.000 15.214 255 HIS A O 1
ATOM 1977 N N . THR A 1 259 ? -0.286 -3.942 3.352 1.000 17.466 256 THR A N 1
ATOM 1978 C CA . THR A 1 259 ? -1.146 -4.898 4.089 1.000 17.958 256 THR A CA 1
ATOM 1979 C C . THR A 1 259 ? -2.601 -4.734 3.625 1.000 18.261 256 THR A C 1
ATOM 1980 O O . THR A 1 259 ? -3.278 -5.742 3.404 1.000 17.522 256 THR A O 1
ATOM 1984 N N . TRP A 1 260 ? -3.070 -3.510 3.437 1.000 18.416 257 TRP A N 1
ATOM 1985 C CA . TRP A 1 260 ? -4.405 -3.287 2.828 1.000 18.188 257 TRP A CA 1
ATOM 1986 C C . TRP A 1 260 ? -4.493 -4.107 1.525 1.000 18.734 257 TRP A C 1
ATOM 1987 O O . TRP A 1 260 ? -5.453 -4.875 1.374 1.000 17.194 257 TRP A O 1
ATOM 1998 N N . PHE A 1 261 ? -3.526 -3.938 0.612 1.000 18.152 258 PHE A N 1
ATOM 1999 C CA . PHE A 1 261 ? -3.447 -4.669 -0.683 1.000 17.454 258 PHE A CA 1
ATOM 2000 C C . PHE A 1 261 ? -3.609 -6.176 -0.445 1.000 18.893 258 PHE A C 1
ATOM 2001 O O . PHE A 1 261 ? -4.482 -6.820 -1.085 1.000 22.389 258 PHE A O 1
ATOM 2009 N N . VAL A 1 262 ? -2.798 -6.717 0.461 1.000 17.282 259 VAL A N 1
ATOM 2010 C CA . VAL A 1 262 ? -2.744 -8.162 0.781 1.000 17.066 259 VAL A CA 1
ATOM 2011 C C . VAL A 1 262 ? -4.148 -8.623 1.162 1.000 17.412 259 VAL A C 1
ATOM 2012 O O . VAL A 1 262 ? -4.603 -9.600 0.587 1.000 17.293 259 VAL A O 1
ATOM 2016 N N . LEU A 1 263 ? -4.788 -7.935 2.101 1.000 19.114 260 LEU A N 1
ATOM 2017 C CA . LEU A 1 263 ? -6.113 -8.317 2.662 1.000 19.708 260 LEU A CA 1
ATOM 2018 C C . LEU A 1 263 ? -7.217 -8.057 1.626 1.000 21.157 260 LEU A C 1
ATOM 2019 O O . LEU A 1 263 ? -8.074 -8.928 1.484 1.000 22.155 260 LEU A O 1
ATOM 2024 N N . GLN A 1 264 ? -7.207 -6.910 0.931 1.000 19.991 261 GLN A N 1
ATOM 2025 C CA . GLN A 1 264 ? -8.277 -6.558 -0.050 1.000 18.698 261 GLN A CA 1
ATOM 2026 C C . GLN A 1 264 ? -8.134 -7.439 -1.308 1.000 18.338 261 GLN A C 1
ATOM 2027 O O . GLN A 1 264 ? -9.164 -7.894 -1.854 1.000 18.547 261 GLN A O 1
ATOM 2033 N N . HIS A 1 265 ? -6.932 -7.638 -1.839 1.000 17.701 262 HIS A N 1
ATOM 2034 C CA . HIS A 1 265 ? -6.799 -8.156 -3.227 1.000 18.227 262 HIS A CA 1
ATOM 2035 C C . HIS A 1 265 ? -6.292 -9.603 -3.249 1.000 20.033 262 HIS A C 1
ATOM 2036 O O . HIS A 1 265 ? -6.580 -10.318 -4.257 1.000 20.486 262 HIS A O 1
ATOM 2043 N N . LEU A 1 266 ? -5.613 -10.056 -2.201 1.000 19.388 263 LEU A N 1
ATOM 2044 C CA . LEU A 1 266 ? -5.055 -11.441 -2.226 1.000 22.502 263 LEU A CA 1
ATOM 2045 C C . LEU A 1 266 ? -5.957 -12.354 -1.389 1.000 21.559 263 LEU A C 1
ATOM 2046 O O . LEU A 1 266 ? -6.348 -13.401 -1.877 1.000 23.217 263 LEU A O 1
ATOM 2051 N N . LEU A 1 267 ? -6.362 -11.911 -0.216 1.000 22.378 264 LEU A N 1
ATOM 2052 C CA . LEU A 1 267 ? -7.216 -12.731 0.686 1.000 24.838 264 LEU A CA 1
ATOM 2053 C C . LEU A 1 267 ? -8.704 -12.458 0.456 1.000 23.650 264 LEU A C 1
ATOM 2054 O O . LEU A 1 267 ? -9.493 -13.245 0.971 1.000 23.184 264 LEU A O 1
ATOM 2059 N N . GLY A 1 268 ? -9.046 -11.347 -0.211 1.000 23.047 265 GLY A N 1
ATOM 2060 C CA . GLY A 1 268 ? -10.409 -11.010 -0.646 1.000 23.307 265 GLY A CA 1
ATOM 2061 C C . GLY A 1 268 ? -11.366 -10.651 0.483 1.000 22.156 265 GLY A C 1
ATOM 2062 O O . GLY A 1 268 ? -12.556 -10.781 0.262 1.000 23.620 265 GLY A O 1
ATOM 2063 N N . PHE A 1 269 ? -10.913 -10.119 1.620 1.000 24.638 266 PHE A N 1
ATOM 2064 C CA . PHE A 1 269 ? -11.829 -9.471 2.595 1.000 23.524 266 PHE A CA 1
ATOM 2065 C C . PHE A 1 269 ? -12.500 -8.279 1.910 1.000 24.208 266 PHE A C 1
ATOM 2066 O O . PHE A 1 269 ? -11.807 -7.519 1.226 1.000 20.992 266 PHE A O 1
ATOM 2074 N N . GLU A 1 270 ? -13.825 -8.177 2.029 1.000 25.661 267 GLU A N 1
ATOM 2075 C CA . GLU A 1 270 ? -14.665 -7.188 1.299 1.000 28.924 267 GLU A CA 1
ATOM 2076 C C . GLU A 1 270 ? -14.406 -5.790 1.854 1.000 26.008 267 GLU A C 1
ATOM 2077 O O . GLU A 1 270 ? -14.398 -4.846 1.047 1.000 25.332 267 GLU A O 1
ATOM 2083 N N . ASN A 1 271 ? -14.218 -5.690 3.174 1.000 25.364 268 ASN A N 1
ATOM 2084 C CA . ASN A 1 271 ? -14.140 -4.428 3.946 1.000 27.850 268 ASN A CA 1
ATOM 2085 C C . ASN A 1 271 ? -12.764 -4.343 4.591 1.000 26.270 268 ASN A C 1
ATOM 2086 O O . ASN A 1 271 ? -12.575 -5.003 5.646 1.000 25.201 268 ASN A O 1
ATOM 2091 N N . VAL A 1 272 ? -11.838 -3.660 3.928 1.000 23.974 269 VAL A N 1
ATOM 2092 C CA . VAL A 1 272 ? -10.458 -3.417 4.430 1.000 22.600 269 VAL A CA 1
ATOM 2093 C C . VAL A 1 272 ? -10.205 -1.914 4.299 1.000 22.068 269 VAL A C 1
ATOM 2094 O O . VAL A 1 272 ? -10.334 -1.394 3.173 1.000 22.922 269 VAL A O 1
ATOM 2098 N N . ARG A 1 273 ? -9.889 -1.224 5.405 1.000 21.485 270 ARG A N 1
ATOM 2099 C CA . ARG A 1 273 ? -9.515 0.218 5.370 1.000 20.974 270 ARG A CA 1
ATOM 2100 C C . ARG A 1 273 ? -8.118 0.451 5.967 1.000 19.592 270 ARG A C 1
ATOM 2101 O O . ARG A 1 273 ? -7.743 -0.172 6.960 1.000 19.926 270 ARG A O 1
ATOM 2109 N N . ASN A 1 274 ? -7.366 1.326 5.318 1.000 18.142 271 ASN A N 1
ATOM 2110 C CA . ASN A 1 274 ? -6.067 1.880 5.743 1.000 17.275 271 ASN A CA 1
ATOM 2111 C C . ASN A 1 274 ? -6.365 3.085 6.630 1.000 17.820 271 ASN A C 1
ATOM 2112 O O . ASN A 1 274 ? -6.929 4.044 6.121 1.000 15.938 271 ASN A O 1
ATOM 2117 N N . TYR A 1 275 ? -6.014 3.008 7.912 1.000 17.157 272 TYR A N 1
ATOM 2118 C CA . TYR A 1 275 ? -6.045 4.161 8.844 1.000 16.820 272 TYR A CA 1
ATOM 2119 C C . TYR A 1 275 ? -4.748 4.935 8.634 1.000 17.006 272 TYR A C 1
ATOM 2120 O O . TYR A 1 275 ? -3.687 4.542 9.164 1.000 15.858 272 TYR A O 1
ATOM 2129 N N . ASP A 1 276 ? -4.812 5.964 7.786 1.000 17.348 273 ASP A N 1
ATOM 2130 C CA . ASP A 1 276 ? -3.609 6.638 7.256 1.000 17.066 273 ASP A CA 1
ATOM 2131 C C . ASP A 1 276 ? -3.000 7.482 8.379 1.000 17.233 273 ASP A C 1
ATOM 2132 O O . ASP A 1 276 ? -1.782 7.619 8.395 1.000 19.337 273 ASP A O 1
ATOM 2137 N N . GLY A 1 277 ? -3.834 8.022 9.262 1.000 17.716 274 GLY A N 1
ATOM 2138 C CA . GLY A 1 277 ? -3.389 8.819 10.414 1.000 19.011 274 GLY A CA 1
ATOM 2139 C C . GLY A 1 277 ? -2.354 8.026 11.194 1.000 20.014 274 GLY A C 1
ATOM 2140 O O . GLY A 1 277 ? -1.271 8.545 11.445 1.000 21.836 274 GLY A O 1
ATOM 2141 N N . SER A 1 278 ? -2.666 6.754 11.450 1.000 20.557 275 SER A N 1
ATOM 2142 C CA . SER A 1 278 ? -1.706 5.730 11.927 1.000 20.372 275 SER A CA 1
ATOM 2143 C C . SER A 1 278 ? -1.108 6.180 13.266 1.000 18.981 275 SER A C 1
ATOM 2144 O O . SER A 1 278 ? -1.756 6.975 13.967 1.000 19.572 275 SER A O 1
ATOM 2147 N N . TRP A 1 279 ? 0.063 5.686 13.636 1.000 19.946 276 TRP A N 1
ATOM 2148 C CA . TRP A 1 279 ? 0.625 5.971 14.975 1.000 20.810 276 TRP A CA 1
ATOM 2149 C C . TRP A 1 279 ? 1.040 7.436 15.092 1.000 20.173 276 TRP A C 1
ATOM 2150 O O . TRP A 1 279 ? 0.937 7.967 16.211 1.000 21.801 276 TRP A O 1
ATOM 2161 N N . THR A 1 280 ? 1.435 8.118 14.014 1.000 21.420 277 THR A N 1
ATOM 2162 C CA . THR A 1 280 ? 1.802 9.551 14.138 1.000 20.482 277 THR A CA 1
ATOM 2163 C C . THR A 1 280 ? 0.606 10.347 14.654 1.000 19.036 277 THR A C 1
ATOM 2164 O O . THR A 1 280 ? 0.823 11.307 15.431 1.000 20.152 277 THR A O 1
ATOM 2168 N N . GLU A 1 281 ? -0.614 9.968 14.284 1.000 18.551 278 GLU A N 1
ATOM 2169 C CA . GLU A 1 281 ? -1.807 10.715 14.726 1.000 17.568 278 GLU A CA 1
ATOM 2170 C C . GLU A 1 281 ? -2.196 10.221 16.122 1.000 18.141 278 GLU A C 1
ATOM 2171 O O . GLU A 1 281 ? -2.225 11.027 17.097 1.000 18.822 278 GLU A O 1
ATOM 2177 N N . TRP A 1 282 ? -2.393 8.917 16.227 1.000 17.893 279 TRP A N 1
ATOM 2178 C CA . TRP A 1 282 ? -2.883 8.230 17.446 1.000 17.785 279 TRP A CA 1
ATOM 2179 C C . TRP A 1 282 ? -2.005 8.546 18.656 1.000 17.874 279 TRP A C 1
ATOM 2180 O O . TRP A 1 282 ? -2.563 8.788 19.723 1.000 18.910 279 TRP A O 1
ATOM 2191 N N . GLY A 1 283 ? -0.689 8.484 18.493 1.000 19.609 280 GLY A N 1
ATOM 2192 C CA . GLY A 1 283 ? 0.291 8.674 19.577 1.000 21.276 280 GLY A CA 1
ATOM 2193 C C . GLY A 1 283 ? 0.463 10.124 20.007 1.000 21.528 280 GLY A C 1
ATOM 2194 O O . GLY A 1 283 ? 1.182 10.340 20.989 1.000 20.166 280 GLY A O 1
ATOM 2195 N N . SER A 1 284 ? -0.093 11.079 19.256 1.000 20.863 281 SER A N 1
ATOM 2196 C CA . SER A 1 284 ? -0.064 12.527 19.559 1.000 22.957 281 SER A CA 1
ATOM 2197 C C . SER A 1 284 ? -1.477 13.031 19.904 1.000 23.841 281 SER A C 1
ATOM 2198 O O . SER A 1 284 ? -1.608 14.185 20.359 1.000 24.323 281 SER A O 1
ATOM 2201 N N . ALA A 1 285 ? -2.501 12.199 19.710 1.000 22.620 282 ALA A N 1
ATOM 2202 C CA . ALA A 1 285 ? -3.905 12.552 19.999 1.000 21.834 282 ALA A CA 1
ATOM 2203 C C . ALA A 1 285 ? -4.118 12.556 21.506 1.000 20.616 282 ALA A C 1
ATOM 2204 O O . ALA A 1 285 ? -3.547 11.718 22.191 1.000 24.123 282 ALA A O 1
ATOM 2206 N N . VAL A 1 286 ? -4.984 13.446 21.957 1.000 21.662 283 VAL A N 1
ATOM 2207 C CA . VAL A 1 286 ? -5.342 13.622 23.386 1.000 20.104 283 VAL A CA 1
ATOM 2208 C C . VAL A 1 286 ? -6.410 12.581 23.703 1.000 20.505 283 VAL A C 1
ATOM 2209 O O . VAL A 1 286 ? -7.355 12.427 22.891 1.000 18.027 283 VAL A O 1
ATOM 2213 N N . ARG A 1 287 ? -6.217 11.855 24.797 1.000 20.763 284 ARG A N 1
ATOM 2214 C CA . ARG A 1 287 ? -7.223 10.935 25.380 1.000 21.849 284 ARG A CA 1
ATOM 2215 C C . ARG A 1 287 ? -7.623 9.878 24.352 1.000 20.316 284 ARG A C 1
ATOM 2216 O O . ARG A 1 287 ? -8.800 9.700 24.152 1.000 21.099 284 ARG A O 1
ATOM 2224 N N . VAL A 1 288 ? -6.672 9.207 23.713 1.000 21.402 285 VAL A N 1
ATOM 2225 C CA . VAL A 1 288 ? -6.972 7.976 22.939 1.000 20.467 285 VAL A CA 1
ATOM 2226 C C . VAL A 1 288 ? -6.362 6.801 23.696 1.000 22.830 285 VAL A C 1
ATOM 2227 O O . VAL A 1 288 ? -5.315 6.936 24.330 1.000 22.454 285 VAL A O 1
ATOM 2231 N N . PRO A 1 289 ? -7.056 5.649 23.735 1.000 24.846 286 PRO A N 1
ATOM 2232 C CA . PRO A 1 289 ? -6.548 4.479 24.447 1.000 28.982 286 PRO A CA 1
ATOM 2233 C C . PRO A 1 289 ? -5.293 3.890 23.788 1.000 29.759 286 PRO A C 1
ATOM 2234 O O . PRO A 1 289 ? -5.293 3.656 22.585 1.000 33.128 286 PRO A O 1
ATOM 2238 N N . ILE A 1 290 ? -4.264 3.690 24.605 1.000 27.929 287 ILE A N 1
ATOM 2239 C CA . ILE A 1 290 ? -2.913 3.181 24.230 1.000 30.535 287 ILE A CA 1
ATOM 2240 C C . ILE A 1 290 ? -2.573 2.0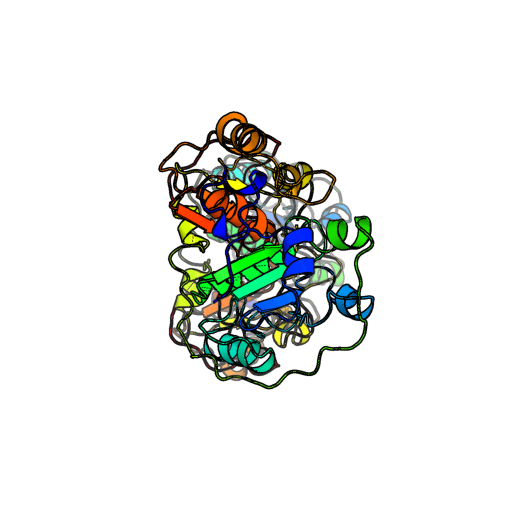62 25.208 1.000 31.409 287 ILE A C 1
ATOM 2241 O O . ILE A 1 290 ? -2.829 2.256 26.398 1.000 32.305 287 ILE A O 1
ATOM 2246 N N . VAL A 1 291 ? -2.032 0.944 24.734 1.000 31.686 288 VAL A N 1
ATOM 2247 C CA . VAL A 1 291 ? -1.429 -0.089 25.621 1.000 31.335 288 VAL A CA 1
ATOM 2248 C C . VAL A 1 291 ? 0.004 -0.310 25.144 1.000 36.233 288 VAL A C 1
ATOM 2249 O O . VAL A 1 291 ? 0.320 0.086 23.989 1.000 36.038 288 VAL A O 1
ATOM 2253 N N . GLN A 1 292 ? 0.831 -0.877 26.028 1.000 35.976 289 GLN A N 1
ATOM 2254 C CA . GLN A 1 292 ? 2.242 -1.256 25.787 1.000 38.900 289 GLN A CA 1
ATOM 2255 C C . GLN A 1 292 ? 2.378 -2.782 25.866 1.000 37.229 289 GLN A C 1
ATOM 2256 O O . GLN A 1 292 ? 1.389 -3.462 26.212 1.000 37.466 289 GLN A O 1
ATOM 2262 N N . GLY A 1 293 ? 3.565 -3.294 25.537 1.000 38.773 290 GLY A N 1
ATOM 2263 C CA . GLY A 1 293 ? 3.912 -4.724 25.629 1.000 40.249 290 GLY A CA 1
ATOM 2264 C C . GLY A 1 293 ? 3.499 -5.467 24.374 1.000 41.561 290 GLY A C 1
ATOM 2265 O O . GLY A 1 293 ? 2.763 -4.889 23.550 1.000 41.235 290 GLY A O 1
ATOM 2266 N N . SER A 1 294 ? 3.950 -6.713 24.230 1.000 41.634 291 SER A N 1
ATOM 2267 C CA . SER A 1 294 ? 3.746 -7.546 23.016 1.000 42.730 291 SER A CA 1
ATOM 2268 C C . SER A 1 294 ? 2.337 -8.158 23.013 1.000 38.239 291 SER A C 1
ATOM 2269 O O . SER A 1 294 ? 1.959 -8.743 21.999 1.000 42.457 291 SER A O 1
ATOM 2272 N N . GLU A 1 295 ? 1.567 -7.992 24.090 1.000 38.811 292 GLU A N 1
ATOM 2273 C CA . GLU A 1 295 ? 0.146 -8.437 24.181 1.000 38.658 292 GLU A CA 1
ATOM 2274 C C . GLU A 1 295 ? -0.747 -7.502 23.367 1.000 36.972 292 GLU A C 1
ATOM 2275 O O . GLU A 1 295 ? -0.689 -6.293 23.558 1.000 31.198 292 GLU A O 1
ATOM 2281 N N . PRO A 1 296 ? -1.617 -8.022 22.470 1.000 38.648 293 PRO A N 1
ATOM 2282 C CA . PRO A 1 296 ? -2.629 -7.197 21.802 1.000 38.519 293 PRO A CA 1
ATOM 2283 C C . PRO A 1 296 ? -3.458 -6.328 22.762 1.000 40.336 293 PRO A C 1
ATOM 2284 O O . PRO A 1 296 ? -3.637 -5.135 22.493 1.000 38.551 293 PRO A O 1
ATOM 2288 N N . GLY A 1 297 ? -3.942 -6.941 23.847 1.000 39.682 294 GLY A N 1
ATOM 2289 C CA . GLY A 1 297 ? -4.713 -6.275 24.914 1.000 40.310 294 GLY A CA 1
ATOM 2290 C C . GLY A 1 297 ? -6.207 -6.352 24.658 1.000 38.468 294 GLY A C 1
ATOM 2291 O O . GLY A 1 297 ? -6.596 -6.730 23.540 1.000 40.345 294 GLY A O 1
ATOM 2292 N N . GLU A 1 298 ? -7.008 -6.016 25.667 1.000 38.356 295 GLU A N 1
ATOM 2293 C CA . GLU A 1 298 ? -8.488 -6.079 25.616 1.000 40.885 295 GLU A CA 1
ATOM 2294 C C . GLU A 1 298 ? -9.006 -4.894 24.798 1.000 38.503 295 GLU A C 1
ATOM 2295 O O . GLU A 1 298 ? -8.547 -3.770 25.031 1.000 37.559 295 GLU A O 1
ATOM 2301 N N . ALA A 1 299 ? -9.925 -5.153 23.871 1.000 39.590 296 ALA A N 1
ATOM 2302 C CA . ALA A 1 299 ? -10.727 -4.123 23.176 1.000 39.087 296 ALA A CA 1
ATOM 2303 C C . ALA A 1 299 ? -11.475 -3.300 24.222 1.000 39.619 296 ALA A C 1
ATOM 2304 O O . ALA A 1 299 ? -12.218 -3.866 25.019 1.000 41.758 296 ALA A O 1
ATOM 2306 N N . PRO A 1 300 ? -11.299 -1.958 24.275 1.000 39.948 297 PRO A N 1
ATOM 2307 C CA . PRO A 1 300 ? -12.207 -1.087 25.028 1.000 38.775 297 PRO A CA 1
ATOM 2308 C C . PRO A 1 300 ? -13.578 -0.954 24.344 1.000 37.323 297 PRO A C 1
ATOM 2309 O O . PRO A 1 300 ? -13.745 -1.453 23.247 1.000 35.292 297 PRO A O 1
ATOM 2313 N N . ALA A 1 301 ? -14.534 -0.303 25.008 1.000 39.009 298 ALA A N 1
ATOM 2314 C CA . ALA A 1 301 ? -15.865 0.027 24.442 1.000 41.691 298 ALA A CA 1
ATOM 2315 C C . ALA A 1 301 ? -15.643 0.961 23.259 1.000 42.830 298 ALA A C 1
ATOM 2316 O O . ALA A 1 301 ? -14.717 1.763 23.275 1.000 39.169 298 ALA A O 1
ATOM 2317 N N . PRO A 1 302 ? -16.457 0.873 22.185 1.000 46.539 299 PRO A N 1
ATOM 2318 C CA . PRO A 1 302 ? -16.367 1.833 21.081 1.000 48.126 299 PRO A CA 1
ATOM 2319 C C . PRO A 1 302 ? -16.602 3.262 21.601 1.000 51.729 299 PRO A C 1
ATOM 2320 O O . PRO A 1 302 ? -17.603 3.466 22.279 1.000 50.912 299 PRO A O 1
ATOM 2324 N N . ILE A 1 303 ? -15.688 4.196 21.299 1.000 48.423 300 ILE A N 1
ATOM 2325 C CA . ILE A 1 303 ? -15.691 5.593 21.839 1.000 51.308 300 ILE A CA 1
ATOM 2326 C C . ILE A 1 303 ? -16.565 6.477 20.937 1.000 53.116 300 ILE A C 1
ATOM 2327 O O . ILE A 1 303 ? -16.430 6.489 19.709 1.000 59.769 300 ILE A O 1
ATOM 2332 N N . SER B 1 5 ? -6.978 32.140 58.185 1.000 37.669 2 SER B N 1
ATOM 2333 C CA . SER B 1 5 ? -7.061 32.456 56.727 1.000 37.590 2 SER B CA 1
ATOM 2334 C C . SER B 1 5 ? -5.805 33.227 56.288 1.000 33.549 2 SER B C 1
ATOM 2335 O O . SER B 1 5 ? -5.082 33.781 57.181 1.000 27.363 2 SER B O 1
ATOM 2338 N N . VAL B 1 6 ? -5.514 33.210 54.978 1.000 27.757 3 VAL B N 1
ATOM 2339 C CA . VAL B 1 6 ? -4.304 33.868 54.396 1.000 24.388 3 VAL B CA 1
ATOM 2340 C C . VAL B 1 6 ? -4.732 35.121 53.618 1.000 23.601 3 VAL B C 1
ATOM 2341 O O . VAL B 1 6 ? -5.464 35.008 52.610 1.000 19.173 3 VAL B O 1
ATOM 2345 N N . ASP B 1 7 ? -4.262 36.274 54.076 1.000 22.589 4 ASP B N 1
ATOM 2346 C CA . ASP B 1 7 ? -4.594 37.601 53.501 1.000 24.061 4 ASP B CA 1
ATOM 2347 C C . ASP B 1 7 ? -4.188 37.661 52.014 1.000 22.585 4 ASP B C 1
ATOM 2348 O O . ASP B 1 7 ? -3.184 37.004 51.621 1.000 19.552 4 ASP B O 1
ATOM 2353 N N . LEU B 1 8 ? -4.969 38.407 51.222 1.000 22.434 5 LEU B N 1
ATOM 2354 C CA . LEU B 1 8 ? -4.626 38.859 49.840 1.000 21.511 5 LEU B CA 1
ATOM 2355 C C . LEU B 1 8 ? -3.488 39.859 49.946 1.000 21.221 5 LEU B C 1
ATOM 2356 O O . LEU B 1 8 ? -3.517 40.649 50.899 1.000 20.064 5 LEU B O 1
ATOM 2361 N N . ASP B 1 9 ? -2.591 39.878 48.953 1.000 21.644 6 ASP B N 1
ATOM 2362 C CA . ASP B 1 9 ? -1.540 40.911 48.799 1.000 20.942 6 ASP B CA 1
ATOM 2363 C C . ASP B 1 9 ? -2.211 42.180 48.268 1.000 21.206 6 ASP B C 1
ATOM 2364 O O . ASP B 1 9 ? -2.808 42.153 47.193 1.000 18.092 6 ASP B O 1
ATOM 2369 N N . PRO B 1 10 ? -2.217 43.302 49.032 1.000 20.459 7 PRO B N 1
ATOM 2370 C CA . PRO B 1 10 ? -2.964 44.494 48.630 1.000 20.752 7 PRO B CA 1
ATOM 2371 C C . PRO B 1 10 ? -2.216 45.372 47.612 1.000 22.031 7 PRO B C 1
ATOM 2372 O O . PRO B 1 10 ? -2.778 46.353 47.213 1.000 20.922 7 PRO B O 1
ATOM 2376 N N . SER B 1 11 ? -1.008 44.951 47.222 1.000 22.389 8 SER B N 1
ATOM 2377 C CA . SER B 1 11 ? -0.050 45.655 46.318 1.000 26.257 8 SER B CA 1
ATOM 2378 C C . SER B 1 11 ? -0.809 46.381 45.190 1.000 26.158 8 SER B C 1
ATOM 2379 O O . SER B 1 11 ? -1.671 45.754 44.529 1.000 25.205 8 SER B O 1
ATOM 2382 N N . ALA B 1 12 ? -0.528 47.677 44.988 1.000 28.022 9 ALA B N 1
ATOM 2383 C CA . ALA B 1 12 ? -1.202 48.530 43.981 1.000 28.059 9 ALA B CA 1
ATOM 2384 C C . ALA B 1 12 ? -1.007 47.924 42.586 1.000 29.935 9 ALA B C 1
ATOM 2385 O O . ALA B 1 12 ? -1.971 47.917 41.786 1.000 33.047 9 ALA B O 1
ATOM 2387 N N . ARG B 1 13 ? 0.198 47.445 42.300 1.000 30.186 10 ARG B N 1
ATOM 2388 C CA . ARG B 1 13 ? 0.545 46.840 40.988 1.000 32.948 10 ARG B CA 1
ATOM 2389 C C . ARG B 1 13 ? -0.534 45.839 40.548 1.000 29.749 10 ARG B C 1
ATOM 2390 O O . ARG B 1 13 ? -0.915 45.893 39.380 1.000 37.270 10 ARG B O 1
ATOM 2398 N N . PHE B 1 14 ? -0.993 44.946 41.440 1.000 25.709 11 PHE B N 1
ATOM 2399 C CA . PHE B 1 14 ? -1.967 43.868 41.117 1.000 23.822 11 PHE B CA 1
ATOM 2400 C C . PHE B 1 14 ? -3.411 44.395 41.049 1.000 23.355 11 PHE B C 1
ATOM 2401 O O . PHE B 1 14 ? -4.274 43.745 40.385 1.000 21.420 11 PHE B O 1
ATOM 2409 N N . ALA B 1 15 ? -3.730 45.481 41.759 1.000 22.920 12 ALA B N 1
ATOM 2410 C CA . ALA B 1 15 ? -5.133 45.925 41.962 1.000 23.862 12 ALA B CA 1
ATOM 2411 C C . ALA B 1 15 ? -5.763 46.382 40.639 1.000 24.622 12 ALA B C 1
ATOM 2412 O O . ALA B 1 15 ? -7.011 46.406 40.577 1.000 25.338 12 ALA B O 1
ATOM 2414 N N . GLU B 1 16 ? -4.968 46.698 39.609 1.000 24.213 13 GLU B N 1
ATOM 2415 C CA . GLU B 1 16 ? -5.516 47.106 38.289 1.000 27.578 13 GLU B CA 1
ATOM 2416 C C . GLU B 1 16 ? -5.925 45.876 37.454 1.000 27.007 13 GLU B C 1
ATOM 2417 O O . GLU B 1 16 ? -6.642 46.050 36.467 1.000 26.193 13 GLU B O 1
ATOM 2423 N N . TYR B 1 17 ? -5.474 44.678 37.821 1.000 25.005 14 TYR B N 1
ATOM 2424 C CA . TYR B 1 17 ? -5.822 43.410 37.136 1.000 23.357 14 TYR B CA 1
ATOM 2425 C C . TYR B 1 17 ? -7.257 43.007 37.475 1.000 21.762 14 TYR B C 1
ATOM 2426 O O . TYR B 1 17 ? -7.722 43.395 38.545 1.000 23.268 14 TYR B O 1
ATOM 2435 N N . ALA B 1 18 ? -7.909 42.217 36.613 1.000 21.890 15 ALA B N 1
ATOM 2436 C CA . ALA B 1 18 ? -9.264 41.642 36.825 1.000 21.097 15 ALA B CA 1
ATOM 2437 C C . ALA B 1 18 ? -9.336 40.852 38.145 1.000 21.280 15 ALA B C 1
ATOM 2438 O O . ALA B 1 18 ? -10.329 41.034 38.892 1.000 18.309 15 ALA B O 1
ATOM 2440 N N . HIS B 1 19 ? -8.337 40.012 38.447 1.000 19.393 16 HIS B N 1
ATOM 2441 C CA . HIS B 1 19 ? -8.361 39.118 39.642 1.000 20.205 16 HIS B CA 1
ATOM 2442 C C . HIS B 1 19 ? -7.096 39.321 40.474 1.000 17.957 16 HIS B C 1
ATOM 2443 O O . HIS B 1 19 ? -6.169 38.520 40.438 1.000 15.570 16 HIS B O 1
ATOM 2450 N N . PRO B 1 20 ? -6.989 40.446 41.216 1.000 18.447 17 PRO B N 1
ATOM 2451 C CA . PRO B 1 20 ? -5.779 40.758 41.971 1.000 18.745 17 PRO B CA 1
ATOM 2452 C C . PRO B 1 20 ? -5.432 39.662 42.992 1.000 17.868 17 PRO B C 1
ATOM 2453 O O . PRO B 1 20 ? -4.280 39.572 43.390 1.000 17.813 17 PRO B O 1
ATOM 2457 N N . GLU B 1 21 ? -6.424 38.853 43.373 1.000 18.779 18 GLU B N 1
ATOM 2458 C CA . GLU B 1 21 ? -6.294 37.720 44.339 1.000 18.940 18 GLU B CA 1
ATOM 2459 C C . GLU B 1 21 ? -5.427 36.577 43.790 1.000 19.511 18 GLU B C 1
ATOM 2460 O O . GLU B 1 21 ? -5.078 35.651 44.603 1.000 18.715 18 GLU B O 1
ATOM 2466 N N . ARG B 1 22 ? -5.120 36.563 42.487 1.000 16.706 19 ARG B N 1
ATOM 2467 C CA . ARG B 1 22 ? -4.320 35.473 41.863 1.000 16.871 19 ARG B CA 1
ATOM 2468 C C . ARG B 1 22 ? -2.802 35.739 41.886 1.000 17.052 19 ARG B C 1
ATOM 2469 O O . ARG B 1 22 ? -2.059 34.839 41.423 1.000 13.684 19 ARG B O 1
ATOM 2477 N N . LEU B 1 23 ? -2.326 36.874 42.430 1.000 18.369 20 LEU B N 1
ATOM 2478 C CA . LEU B 1 23 ? -0.874 37.200 42.444 1.000 20.183 20 LEU B CA 1
ATOM 2479 C C . LEU B 1 23 ? -0.422 37.515 43.870 1.000 19.971 20 LEU B C 1
ATOM 2480 O O . LEU B 1 23 ? -1.227 38.079 44.639 1.000 20.788 20 LEU B O 1
ATOM 2485 N N . VAL B 1 24 ? 0.810 37.121 44.218 1.000 21.108 21 VAL B N 1
ATOM 2486 C CA . VAL B 1 24 ? 1.549 37.630 45.410 1.000 19.855 21 VAL B CA 1
ATOM 2487 C C . VAL B 1 24 ? 2.934 38.113 44.961 1.000 20.993 21 VAL B C 1
ATOM 2488 O O . VAL B 1 24 ? 3.474 37.541 44.007 1.000 23.569 21 VAL B O 1
ATOM 2492 N N . SER B 1 25 ? 3.444 39.150 45.636 1.000 19.982 22 SER B N 1
ATOM 2493 C CA . SER B 1 25 ? 4.805 39.724 45.495 1.000 18.625 22 SER B CA 1
ATOM 2494 C C . SER B 1 25 ? 5.815 38.929 46.329 1.000 18.722 22 SER B C 1
ATOM 2495 O O . SER B 1 25 ? 5.419 38.258 47.318 1.000 16.717 22 SER B O 1
ATOM 2498 N N . THR B 1 26 ? 7.091 39.013 45.954 1.000 20.410 23 THR B N 1
ATOM 2499 C CA . THR B 1 26 ? 8.213 38.364 46.686 1.000 19.492 23 THR B CA 1
ATOM 2500 C C . THR B 1 26 ? 8.270 38.938 48.108 1.000 18.807 23 THR B C 1
ATOM 2501 O O . THR B 1 26 ? 8.553 38.156 49.072 1.000 18.950 23 THR B O 1
ATOM 2505 N N . GLU B 1 27 ? 7.983 40.235 48.238 1.000 19.139 24 GLU B N 1
ATOM 2506 C CA . GLU B 1 27 ? 7.978 40.980 49.526 1.000 22.389 24 GLU B CA 1
ATOM 2507 C C . GLU B 1 27 ? 6.869 40.409 50.423 1.000 21.534 24 GLU B C 1
ATOM 2508 O O . GLU B 1 27 ? 7.102 40.132 51.638 1.000 19.856 24 GLU B O 1
ATOM 2514 N N . TRP B 1 28 ? 5.689 40.184 49.847 1.000 20.822 25 TRP B N 1
ATOM 2515 C CA . TRP B 1 28 ? 4.552 39.585 50.582 1.000 18.992 25 TRP B CA 1
ATOM 2516 C C . TRP B 1 28 ? 4.972 38.193 51.051 1.000 18.220 25 TRP B C 1
ATOM 2517 O O . TRP B 1 28 ? 4.692 37.866 52.214 1.000 17.754 25 TRP B O 1
ATOM 2528 N N . LEU B 1 29 ? 5.572 37.386 50.168 1.000 19.863 26 LEU B N 1
ATOM 2529 C CA . LEU B 1 29 ? 5.830 35.956 50.495 1.000 19.455 26 LEU B CA 1
ATOM 2530 C C . LEU B 1 29 ? 6.899 35.897 51.598 1.000 19.621 26 LEU B C 1
ATOM 2531 O O . LEU B 1 29 ? 6.718 35.132 52.578 1.000 20.502 26 LEU B O 1
ATOM 2536 N N . ALA B 1 30 ? 7.958 36.690 51.482 1.000 21.194 27 ALA B N 1
ATOM 2537 C CA . ALA B 1 30 ? 8.991 36.811 52.549 1.000 24.286 27 ALA B CA 1
ATOM 2538 C C . ALA B 1 30 ? 8.322 37.125 53.903 1.000 23.167 27 ALA B C 1
ATOM 2539 O O . ALA B 1 30 ? 8.607 36.425 54.896 1.000 25.901 27 ALA B O 1
ATOM 2541 N N . ALA B 1 31 ? 7.404 38.079 53.950 1.000 23.691 28 ALA B N 1
ATOM 2542 C CA . ALA B 1 31 ? 6.691 38.463 55.204 1.000 27.923 28 ALA B CA 1
ATOM 2543 C C . ALA B 1 31 ? 5.672 37.394 55.635 1.000 29.387 28 ALA B C 1
ATOM 2544 O O . ALA B 1 31 ? 5.288 37.391 56.812 1.000 29.887 28 ALA B O 1
ATOM 2546 N N . HIS B 1 32 ? 5.217 36.510 54.747 1.000 26.788 29 HIS B N 1
ATOM 2547 C CA . HIS B 1 32 ? 4.124 35.563 55.088 1.000 29.423 29 HIS B CA 1
ATOM 2548 C C . HIS B 1 32 ? 4.622 34.114 55.138 1.000 27.272 29 HIS B C 1
ATOM 2549 O O . HIS B 1 32 ? 3.850 33.278 55.560 1.000 27.000 29 HIS B O 1
ATOM 2556 N N . LEU B 1 33 ? 5.878 33.834 54.792 1.000 29.209 30 LEU B N 1
ATOM 2557 C CA . LEU B 1 33 ? 6.423 32.457 54.774 1.000 30.494 30 LEU B CA 1
ATOM 2558 C C . LEU B 1 33 ? 6.068 31.771 56.090 1.000 33.733 30 LEU B C 1
ATOM 2559 O O . LEU B 1 33 ? 6.082 32.459 57.124 1.000 38.766 30 LEU B O 1
ATOM 2564 N N . GLY B 1 34 ? 5.822 30.460 56.064 1.000 31.131 31 GLY B N 1
ATOM 2565 C CA . GLY B 1 34 ? 5.625 29.654 57.280 1.000 29.917 31 GLY B CA 1
ATOM 2566 C C . GLY B 1 34 ? 4.304 29.952 57.970 1.000 33.670 31 GLY B C 1
ATOM 2567 O O . GLY B 1 34 ? 4.001 29.252 58.943 1.000 35.303 31 GLY B O 1
ATOM 2568 N N . ASP B 1 35 ? 3.523 30.928 57.483 1.000 34.938 32 ASP B N 1
ATOM 2569 C CA . ASP B 1 35 ? 2.156 31.233 57.990 1.000 34.173 32 ASP B CA 1
ATOM 2570 C C . ASP B 1 35 ? 1.247 30.017 57.792 1.000 32.366 32 ASP B C 1
ATOM 2571 O O . ASP B 1 35 ? 1.436 29.277 56.820 1.000 34.250 32 ASP B O 1
ATOM 2576 N N . GLU B 1 36 ? 0.315 29.799 58.711 1.000 31.660 33 GLU B N 1
ATOM 2577 C CA . GLU B 1 36 ? -0.614 28.632 58.690 1.000 31.711 33 GLU B CA 1
ATOM 2578 C C . GLU B 1 36 ? -1.600 28.821 57.532 1.000 26.790 33 GLU B C 1
ATOM 2579 O O . GLU B 1 36 ? -2.143 29.945 57.385 1.000 25.339 33 GLU B O 1
ATOM 2585 N N . GLY B 1 37 ? -1.799 27.774 56.732 1.000 22.725 34 GLY B N 1
ATOM 2586 C CA . GLY B 1 37 ? -2.777 27.722 55.623 1.000 22.434 34 GLY B CA 1
ATOM 2587 C C . GLY B 1 37 ? -2.121 28.028 54.280 1.000 22.167 34 GLY B C 1
ATOM 2588 O O . GLY B 1 37 ? -2.831 28.008 53.234 1.000 22.690 34 GLY B O 1
ATOM 2589 N N . LEU B 1 38 ? -0.816 28.328 54.299 1.000 20.874 35 LEU B N 1
ATOM 2590 C CA . LEU B 1 38 ? 0.007 28.649 53.106 1.000 17.697 35 LEU B CA 1
ATOM 2591 C C . LEU B 1 38 ? 0.983 27.498 52.819 1.000 17.503 35 LEU B C 1
ATOM 2592 O O . LEU B 1 38 ? 1.886 27.239 53.655 1.000 22.385 35 LEU B O 1
ATOM 2597 N N . VAL B 1 39 ? 0.844 26.882 51.642 1.000 14.541 36 VAL B N 1
ATOM 2598 C CA . VAL B 1 39 ? 1.879 26.000 51.040 1.000 14.405 36 VAL B CA 1
ATOM 2599 C C . VAL B 1 39 ? 2.379 26.640 49.746 1.000 13.545 36 VAL B C 1
ATOM 2600 O O . VAL B 1 39 ? 1.577 27.155 48.922 1.000 12.108 36 VAL B O 1
ATOM 2604 N N . VAL B 1 40 ? 3.691 26.653 49.611 1.000 13.630 37 VAL B N 1
ATOM 2605 C CA . VAL B 1 40 ? 4.385 27.226 48.428 1.000 14.967 37 VAL B CA 1
ATOM 2606 C C . VAL B 1 40 ? 4.859 26.025 47.598 1.000 14.580 37 VAL B C 1
ATOM 2607 O O . VAL B 1 40 ? 5.371 25.059 48.197 1.000 13.706 37 VAL B O 1
ATOM 2611 N N . VAL B 1 41 ? 4.585 26.042 46.298 1.000 13.773 38 VAL B N 1
ATOM 2612 C CA . VAL B 1 41 ? 4.879 24.925 45.356 1.000 13.533 38 VAL B CA 1
ATOM 2613 C C . VAL B 1 41 ? 5.778 25.467 44.258 1.000 13.775 38 VAL B C 1
ATOM 2614 O O . VAL B 1 41 ? 5.420 26.470 43.588 1.000 12.550 38 VAL B O 1
ATOM 2618 N N . GLU B 1 42 ? 6.918 24.820 44.079 1.000 14.573 39 GLU B N 1
ATOM 2619 C CA . GLU B 1 42 ? 7.805 25.124 42.951 1.000 15.093 39 GLU B CA 1
ATOM 2620 C C . GLU B 1 42 ? 7.362 24.266 41.770 1.000 14.168 39 GLU B C 1
ATOM 2621 O O . GLU B 1 42 ? 7.252 23.056 41.943 1.000 14.693 39 GLU B O 1
ATOM 2627 N N . SER B 1 43 ? 7.137 24.884 40.614 1.000 13.928 40 SER B N 1
ATOM 2628 C CA . SER B 1 43 ? 6.823 24.181 39.350 1.000 14.720 40 SER B CA 1
ATOM 2629 C C . SER B 1 43 ? 7.694 24.766 38.238 1.000 14.139 40 SER B C 1
ATOM 2630 O O . SER B 1 43 ? 7.449 25.945 37.859 1.000 14.390 40 SER B O 1
ATOM 2633 N N . ASP B 1 44 ? 8.684 23.982 37.778 1.000 15.195 41 ASP B N 1
ATOM 2634 C CA . ASP B 1 44 ? 9.725 24.382 36.804 1.000 16.098 41 ASP B CA 1
ATOM 2635 C C . ASP B 1 44 ? 9.628 23.497 35.565 1.000 17.146 41 ASP B C 1
ATOM 2636 O O . ASP B 1 44 ? 9.320 22.304 35.718 1.000 16.836 41 ASP B O 1
ATOM 2641 N N . GLU B 1 45 ? 9.896 24.058 34.385 1.000 18.223 42 GLU B N 1
ATOM 2642 C CA . GLU B 1 45 ? 10.285 23.279 33.179 1.000 19.057 42 GLU B CA 1
ATOM 2643 C C . GLU B 1 45 ? 11.535 22.436 33.515 1.000 17.665 42 GLU B C 1
ATOM 2644 O O . GLU B 1 45 ? 11.523 21.224 33.270 1.000 16.206 42 GLU B O 1
ATOM 2650 N N . ASP B 1 46 ? 12.552 23.039 34.134 1.000 19.521 43 ASP B N 1
ATOM 2651 C CA . ASP B 1 46 ? 13.814 22.341 34.561 1.000 18.423 43 ASP B CA 1
ATOM 2652 C C . ASP B 1 46 ? 13.659 21.858 36.005 1.000 17.708 43 ASP B C 1
ATOM 2653 O O . ASP B 1 46 ? 13.907 22.683 36.927 1.000 14.122 43 ASP B O 1
ATOM 2658 N N . VAL B 1 47 ? 13.241 20.601 36.209 1.000 17.977 44 VAL B N 1
ATOM 2659 C CA . VAL B 1 47 ? 12.740 20.131 37.538 1.000 22.280 44 VAL B CA 1
ATOM 2660 C C . VAL B 1 47 ? 13.902 20.096 38.546 1.000 22.325 44 VAL B C 1
ATOM 2661 O O . VAL B 1 47 ? 13.637 20.128 39.781 1.000 23.414 44 VAL B O 1
ATOM 2665 N N . LEU B 1 48 ? 15.146 20.021 38.052 1.000 22.495 45 LEU B N 1
ATOM 2666 C CA . LEU B 1 48 ? 16.364 19.809 38.879 1.000 22.270 45 LEU B CA 1
ATOM 2667 C C . LEU B 1 48 ? 16.688 21.110 39.624 1.000 21.553 45 LEU B C 1
ATOM 2668 O O . LEU B 1 48 ? 17.531 21.051 40.508 1.000 24.151 45 LEU B O 1
ATOM 2673 N N . LEU B 1 49 ? 16.111 22.254 39.255 1.000 19.317 46 LEU B N 1
ATOM 2674 C CA . LEU B 1 49 ? 16.425 23.530 39.948 1.000 21.263 46 LEU B CA 1
ATOM 2675 C C . LEU B 1 49 ? 16.097 23.426 41.444 1.000 20.585 46 LEU B C 1
ATOM 2676 O O . LEU B 1 49 ? 16.840 24.040 42.254 1.000 21.354 46 LEU B O 1
ATOM 2681 N N . TYR B 1 50 ? 14.987 22.776 41.799 1.000 21.185 47 TYR B N 1
ATOM 2682 C CA . TYR B 1 50 ? 14.497 22.647 43.203 1.000 21.216 47 TYR B CA 1
ATOM 2683 C C . TYR B 1 50 ? 15.637 22.243 44.146 1.000 22.823 47 TYR B C 1
ATOM 2684 O O . TYR B 1 50 ? 15.776 22.918 45.213 1.000 21.170 47 TYR B O 1
ATOM 2693 N N . GLU B 1 51 ? 16.437 21.219 43.788 1.000 25.536 48 GLU B N 1
ATOM 2694 C CA . GLU B 1 51 ? 17.551 20.695 44.653 1.000 27.094 48 GLU B CA 1
ATOM 2695 C C . GLU B 1 51 ? 18.737 21.656 44.667 1.000 26.713 48 GLU B C 1
ATOM 2696 O O . GLU B 1 51 ? 19.619 21.498 45.512 1.000 25.253 48 GLU B O 1
ATOM 2702 N N . THR B 1 52 ? 18.817 22.599 43.738 1.000 26.562 49 T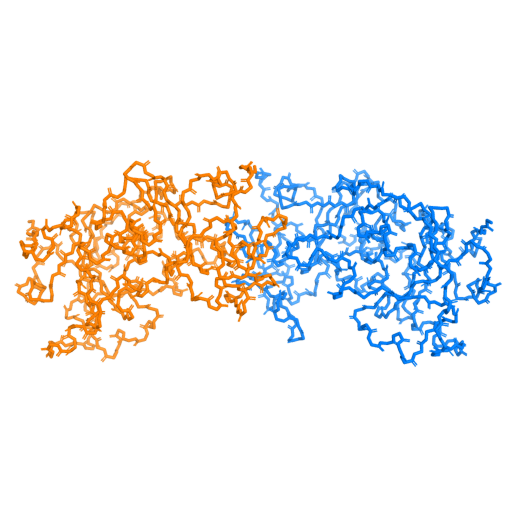HR B N 1
ATOM 2703 C CA . THR B 1 52 ? 19.937 23.559 43.727 1.000 23.761 49 THR B CA 1
ATOM 2704 C C . THR B 1 52 ? 19.586 24.645 44.749 1.000 24.158 49 THR B C 1
ATOM 2705 O O . THR B 1 52 ? 20.515 25.189 45.360 1.000 25.216 49 THR B O 1
ATOM 2709 N N . GLY B 1 53 ? 18.292 24.918 44.973 1.000 23.561 50 GLY B N 1
ATOM 2710 C CA . GLY B 1 53 ? 17.829 25.844 46.033 1.000 20.901 50 GLY B CA 1
ATOM 2711 C C . GLY B 1 53 ? 16.378 26.205 45.827 1.000 19.236 50 GLY B C 1
ATOM 2712 O O . GLY B 1 53 ? 16.008 26.398 44.689 1.000 19.686 50 GLY B O 1
ATOM 2713 N N . HIS B 1 54 ? 15.587 26.254 46.889 1.000 16.909 51 HIS B N 1
ATOM 2714 C CA . HIS B 1 54 ? 14.117 26.461 46.827 1.000 17.723 51 HIS B CA 1
ATOM 2715 C C . HIS B 1 54 ? 13.708 27.361 47.989 1.000 17.576 51 HIS B C 1
ATOM 2716 O O . HIS B 1 54 ? 14.489 27.470 48.952 1.000 18.163 51 HIS B O 1
ATOM 2723 N N . ILE B 1 55 ? 12.575 28.042 47.849 1.000 17.871 52 ILE B N 1
ATOM 2724 C CA . ILE B 1 55 ? 12.027 28.924 48.903 1.000 18.060 52 ILE B CA 1
ATOM 2725 C C . ILE B 1 55 ? 11.816 28.016 50.112 1.000 18.244 52 ILE B C 1
ATOM 2726 O O . ILE B 1 55 ? 11.424 26.853 49.981 1.000 19.661 52 ILE B O 1
ATOM 2731 N N . PRO B 1 56 ? 12.149 28.478 51.324 1.000 19.108 53 PRO B N 1
ATOM 2732 C CA . PRO B 1 56 ? 12.062 27.626 52.520 1.000 20.199 53 PRO B CA 1
ATOM 2733 C C . PRO B 1 56 ? 10.625 27.152 52.770 1.000 20.802 53 PRO B C 1
ATOM 2734 O O . PRO B 1 56 ? 9.727 27.996 52.706 1.000 22.718 53 PRO B O 1
ATOM 2738 N N . GLY B 1 57 ? 10.438 25.848 53.015 1.000 20.201 54 GLY B N 1
ATOM 2739 C CA . GLY B 1 57 ? 9.124 25.221 53.215 1.000 20.477 54 GLY B CA 1
ATOM 2740 C C . GLY B 1 57 ? 8.465 24.766 51.917 1.000 19.540 54 GLY B C 1
ATOM 2741 O O . GLY B 1 57 ? 7.443 24.086 52.000 1.000 19.589 54 GLY B O 1
ATOM 2742 N N . ALA B 1 58 ? 8.992 25.149 50.750 1.000 21.378 55 ALA B N 1
ATOM 2743 C CA . ALA B 1 58 ? 8.355 24.893 49.440 1.000 19.765 55 ALA B CA 1
ATOM 2744 C C . ALA B 1 58 ? 8.480 23.409 49.123 1.000 18.908 55 ALA B C 1
ATOM 2745 O O . ALA B 1 58 ? 9.547 22.851 49.391 1.000 18.224 55 ALA B O 1
ATOM 2747 N N . VAL B 1 59 ? 7.424 22.830 48.564 1.000 17.227 56 VAL B N 1
ATOM 2748 C CA . VAL B 1 59 ? 7.407 21.471 47.967 1.000 17.913 56 VAL B CA 1
ATOM 2749 C C . VAL B 1 59 ? 7.502 21.634 46.448 1.000 20.027 56 VAL B C 1
ATOM 2750 O O . VAL B 1 59 ? 7.540 22.786 45.961 1.000 20.208 56 VAL B O 1
ATOM 2754 N N . LYS B 1 60 ? 7.613 20.508 45.755 1.000 20.453 57 LYS B N 1
ATOM 2755 C CA . LYS B 1 60 ? 7.931 20.437 44.315 1.000 22.820 57 LYS B CA 1
ATOM 2756 C C . LYS B 1 60 ? 6.801 19.688 43.619 1.000 19.579 57 LYS B C 1
ATOM 2757 O O . LYS B 1 60 ? 6.359 18.638 44.149 1.000 18.200 57 LYS B O 1
ATOM 2763 N N . VAL B 1 61 ? 6.430 20.137 42.434 1.000 18.409 58 VAL B N 1
ATOM 2764 C CA . VAL B 1 61 ? 5.671 19.302 41.469 1.000 20.532 58 VAL B CA 1
ATOM 2765 C C . VAL B 1 61 ? 6.496 19.174 40.188 1.000 22.337 58 VAL B C 1
ATOM 2766 O O . VAL B 1 61 ? 6.955 20.226 39.651 1.000 19.061 58 VAL B O 1
ATOM 2770 N N . ASP B 1 62 ? 6.623 17.922 39.717 1.000 22.265 59 ASP B N 1
ATOM 2771 C CA . ASP B 1 62 ? 7.559 17.461 38.653 1.000 23.974 59 ASP B CA 1
ATOM 2772 C C . ASP B 1 62 ? 6.705 17.028 37.454 1.000 20.953 59 ASP B C 1
ATOM 2773 O O . ASP B 1 62 ? 6.003 16.022 37.535 1.000 18.099 59 ASP B O 1
ATOM 2778 N N . TRP B 1 63 ? 6.746 17.807 36.382 1.000 20.876 60 TRP B N 1
ATOM 2779 C CA . TRP B 1 63 ? 5.813 17.634 35.244 1.000 21.703 60 TRP B CA 1
ATOM 2780 C C . TRP B 1 63 ? 6.105 16.341 34.481 1.000 20.889 60 TRP B C 1
ATOM 2781 O O . TRP B 1 63 ? 5.224 15.899 33.776 1.000 23.184 60 TRP B O 1
ATOM 2792 N N . HIS B 1 64 ? 7.293 15.769 34.635 1.000 24.631 61 HIS B N 1
ATOM 2793 C CA . HIS B 1 64 ? 7.691 14.501 33.979 1.000 24.421 61 HIS B CA 1
ATOM 2794 C C . HIS B 1 64 ? 6.927 13.344 34.623 1.000 26.199 61 HIS B C 1
ATOM 2795 O O . HIS B 1 64 ? 6.565 12.435 33.870 1.000 21.071 61 HIS B O 1
ATOM 2802 N N . THR B 1 65 ? 6.674 13.393 35.940 1.000 25.097 62 THR B N 1
ATOM 2803 C CA . THR B 1 65 ? 6.115 12.234 36.686 1.000 26.546 62 THR B CA 1
ATOM 2804 C C . THR B 1 65 ? 4.763 12.522 37.353 1.000 22.505 62 THR B C 1
ATOM 2805 O O . THR B 1 65 ? 3.995 11.562 37.452 1.000 24.182 62 THR B O 1
ATOM 2809 N N . ASP B 1 66 ? 4.442 13.747 37.773 1.000 21.156 63 ASP B N 1
ATOM 2810 C CA . ASP B 1 66 ? 3.360 13.975 38.771 1.000 20.257 63 ASP B CA 1
ATOM 2811 C C . ASP B 1 66 ? 2.017 14.373 38.135 1.000 20.557 63 ASP B C 1
ATOM 2812 O O . ASP B 1 66 ? 1.010 14.180 38.824 1.000 19.351 63 ASP B O 1
ATOM 2817 N N . LEU B 1 67 ? 1.964 14.918 36.914 1.000 20.213 64 LEU B N 1
ATOM 2818 C CA . LEU B 1 67 ? 0.727 15.594 36.422 1.000 22.443 64 LEU B CA 1
ATOM 2819 C C . LEU B 1 67 ? 0.103 14.924 35.192 1.000 21.414 64 LEU B C 1
ATOM 2820 O O . LEU B 1 67 ? -1.041 15.276 34.891 1.000 19.405 64 LEU B O 1
ATOM 2825 N N . ASN B 1 68 ? 0.806 14.036 34.496 1.000 23.867 65 ASN B N 1
ATOM 2826 C CA . ASN B 1 68 ? 0.297 13.358 33.275 1.000 27.132 65 ASN B CA 1
ATOM 2827 C C . ASN B 1 68 ? -0.145 11.926 33.608 1.000 27.183 65 ASN B C 1
ATOM 2828 O O . ASN B 1 68 ? 0.453 11.313 34.487 1.000 23.155 65 ASN B O 1
ATOM 2833 N N . ASP B 1 69 ? -1.210 11.443 32.971 1.000 27.375 66 ASP B N 1
ATOM 2834 C CA . ASP B 1 69 ? -1.519 9.993 32.919 1.000 30.205 66 ASP B CA 1
ATOM 2835 C C . ASP B 1 69 ? -0.241 9.325 32.436 1.000 31.627 66 ASP B C 1
ATOM 2836 O O . ASP B 1 69 ? 0.393 9.846 31.530 1.000 26.600 66 ASP B O 1
ATOM 2841 N N . PRO B 1 70 ? 0.227 8.224 33.065 1.000 35.923 67 PRO B N 1
ATOM 2842 C CA . PRO B 1 70 ? 1.451 7.562 32.620 1.000 41.804 67 PRO B CA 1
ATOM 2843 C C . PRO B 1 70 ? 1.317 6.900 31.235 1.000 48.963 67 PRO B C 1
ATOM 2844 O O . PRO B 1 70 ? 2.330 6.827 30.554 1.000 53.638 67 PRO B O 1
ATOM 2848 N N . VAL B 1 71 ? 0.100 6.477 30.852 1.000 49.056 68 VAL B N 1
ATOM 2849 C CA . VAL B 1 71 ? -0.193 5.720 29.592 1.000 50.543 68 VAL B CA 1
ATOM 2850 C C . VAL B 1 71 ? -0.806 6.666 28.536 1.000 46.031 68 VAL B C 1
ATOM 2851 O O . VAL B 1 71 ? -0.167 6.879 27.482 1.000 44.476 68 VAL B O 1
ATOM 2855 N N . GLN B 1 72 ? -1.986 7.235 28.802 1.000 38.582 69 GLN B N 1
ATOM 2856 C CA . GLN B 1 72 ? -2.742 8.062 27.821 1.000 35.443 69 GLN B CA 1
ATOM 2857 C C . GLN B 1 72 ? -2.152 9.471 27.731 1.000 29.138 69 GLN B C 1
ATOM 2858 O O . GLN B 1 72 ? -1.571 9.974 28.710 1.000 28.024 69 GLN B O 1
ATOM 2864 N N . ARG B 1 73 ? -2.396 10.154 26.629 1.000 24.580 70 ARG B N 1
ATOM 2865 C CA . ARG B 1 73 ? -2.142 11.610 26.583 1.000 22.664 70 ARG B CA 1
ATOM 2866 C C . ARG B 1 73 ? -3.294 12.305 27.316 1.000 21.707 70 ARG B C 1
ATOM 2867 O O . ARG B 1 73 ? -4.314 12.675 26.675 1.000 20.730 70 ARG B O 1
ATOM 2875 N N . ASP B 1 74 ? -3.142 12.469 28.627 1.000 20.740 71 ASP B N 1
ATOM 2876 C CA . ASP B 1 74 ? -4.114 13.203 29.467 1.000 20.436 71 ASP B CA 1
ATOM 2877 C C . ASP B 1 74 ? -3.426 13.586 30.772 1.000 19.426 71 ASP B C 1
ATOM 2878 O O . ASP B 1 74 ? -2.339 13.021 31.047 1.000 17.794 71 ASP B O 1
ATOM 2883 N N . TYR B 1 75 ? -4.014 14.537 31.504 1.000 18.655 72 TYR B N 1
ATOM 2884 C CA . TYR B 1 75 ? -3.585 14.917 32.874 1.000 17.583 72 TYR B CA 1
ATOM 2885 C C . TYR B 1 75 ? -4.096 13.839 33.827 1.000 18.544 72 TYR B C 1
ATOM 2886 O O . TYR B 1 75 ? -4.915 13.007 33.412 1.000 18.071 72 TYR B O 1
ATOM 2895 N N . ILE B 1 76 ? -3.524 13.789 35.024 1.000 18.098 73 ILE B N 1
ATOM 2896 C CA . ILE B 1 76 ? -3.940 12.881 36.125 1.000 17.998 73 ILE B CA 1
ATOM 2897 C C . ILE B 1 76 ? -5.443 13.075 36.398 1.000 17.915 73 ILE B C 1
ATOM 2898 O O . ILE B 1 76 ? -6.054 14.062 35.906 1.000 15.663 73 ILE B O 1
ATOM 2903 N N . ASP B 1 77 ? -6.013 12.169 37.183 1.000 18.294 74 ASP B N 1
ATOM 2904 C CA . ASP B 1 77 ? -7.438 12.189 37.603 1.000 18.649 74 ASP B CA 1
ATOM 2905 C C . ASP B 1 77 ? -7.484 12.585 39.082 1.000 18.945 74 ASP B C 1
ATOM 2906 O O . ASP B 1 77 ? -6.400 12.755 39.690 1.000 17.504 74 ASP B O 1
ATOM 2911 N N . GLY B 1 78 ? -8.691 12.718 39.633 1.000 18.032 75 GLY B N 1
ATOM 2912 C CA . GLY B 1 78 ? -8.914 13.247 40.986 1.000 18.611 75 GLY B CA 1
ATOM 2913 C C . GLY B 1 78 ? -8.212 12.435 42.059 1.000 18.614 75 GLY B C 1
ATOM 2914 O O . GLY B 1 78 ? -7.740 13.058 43.025 1.000 17.912 75 GLY B O 1
ATOM 2915 N N . ALA B 1 79 ? -8.124 11.109 41.899 1.000 18.139 76 ALA B N 1
ATOM 2916 C CA . ALA B 1 79 ? -7.518 10.219 42.916 1.000 20.604 76 ALA B CA 1
ATOM 2917 C C . ALA B 1 79 ? -6.008 10.505 42.974 1.000 19.384 76 ALA B C 1
ATOM 2918 O O . ALA B 1 79 ? -5.473 10.685 44.084 1.000 20.017 76 ALA B O 1
ATOM 2920 N N . ALA B 1 80 ? -5.359 10.590 41.816 1.000 19.517 77 ALA B N 1
ATOM 2921 C CA . ALA B 1 80 ? -3.922 10.951 41.672 1.000 19.310 77 ALA B CA 1
ATOM 2922 C C . ALA B 1 80 ? -3.679 12.358 42.234 1.000 19.440 77 ALA B C 1
ATOM 2923 O O . ALA B 1 80 ? -2.722 12.551 43.020 1.000 17.916 77 ALA B O 1
ATOM 2925 N N . PHE B 1 81 ? -4.559 13.309 41.923 1.000 18.235 78 PHE B N 1
ATOM 2926 C CA . PHE B 1 81 ? -4.403 14.720 42.360 1.000 17.435 78 PHE B CA 1
ATOM 2927 C C . PHE B 1 81 ? -4.505 14.813 43.887 1.000 18.438 78 PHE B C 1
ATOM 2928 O O . PHE B 1 81 ? -3.674 15.489 44.497 1.000 18.223 78 PHE B O 1
ATOM 2936 N N . ALA B 1 82 ? -5.471 14.110 44.492 1.000 18.529 79 ALA B N 1
ATOM 2937 C CA . ALA B 1 82 ? -5.680 14.114 45.960 1.000 18.850 79 ALA B CA 1
ATOM 2938 C C . ALA B 1 82 ? -4.426 13.570 46.652 1.000 17.615 79 ALA B C 1
ATOM 2939 O O . ALA B 1 82 ? -4.051 14.108 47.674 1.000 19.623 79 ALA B O 1
ATOM 2941 N N . ALA B 1 83 ? -3.833 12.512 46.111 1.000 18.729 80 ALA B N 1
ATOM 2942 C CA . ALA B 1 83 ? -2.638 11.823 46.658 1.000 19.042 80 ALA B CA 1
ATOM 2943 C C . ALA B 1 83 ? -1.442 12.771 46.593 1.000 17.192 80 ALA B C 1
ATOM 2944 O O . ALA B 1 83 ? -0.718 12.946 47.586 1.000 15.955 80 ALA B O 1
ATOM 2946 N N . LEU B 1 84 ? -1.294 13.444 45.461 1.000 17.306 81 LEU B N 1
ATOM 2947 C CA . LEU B 1 84 ? -0.196 14.393 45.212 1.000 17.593 81 LEU B CA 1
ATOM 2948 C C . LEU B 1 84 ? -0.290 15.506 46.256 1.000 16.945 81 LEU B C 1
ATOM 2949 O O . LEU B 1 84 ? 0.731 15.788 46.887 1.000 15.343 81 LEU B O 1
ATOM 2954 N N . LEU B 1 85 ? -1.482 16.095 46.439 1.000 16.298 82 LEU B N 1
ATOM 2955 C CA . LEU B 1 85 ? -1.673 17.265 47.340 1.000 16.586 82 LEU B CA 1
ATOM 2956 C C . LEU B 1 85 ? -1.607 16.803 48.803 1.000 15.946 82 LEU B C 1
ATOM 2957 O O . LEU B 1 85 ? -0.978 17.507 49.623 1.000 14.726 82 LEU B O 1
ATOM 2962 N N . GLY B 1 86 ? -2.202 15.652 49.125 1.000 17.009 83 GLY B N 1
ATOM 2963 C CA . GLY B 1 86 ? -2.148 15.079 50.481 1.000 17.528 83 GLY B CA 1
ATOM 2964 C C . GLY B 1 86 ? -0.711 14.950 50.981 1.000 19.318 83 GLY B C 1
ATOM 2965 O O . GLY B 1 86 ? -0.383 15.440 52.086 1.000 16.715 83 GLY B O 1
ATOM 2966 N N . GLU B 1 87 ? 0.143 14.372 50.153 1.000 22.530 84 GLU B N 1
ATOM 2967 C CA . GLU B 1 87 ? 1.572 14.100 50.458 1.000 24.630 84 GLU B CA 1
ATOM 2968 C C . GLU B 1 87 ? 2.287 15.418 50.790 1.000 21.873 84 GLU B C 1
ATOM 2969 O O . GLU B 1 87 ? 3.152 15.404 51.664 1.000 19.675 84 GLU B O 1
ATOM 2975 N N . ARG B 1 88 ? 1.880 16.519 50.144 1.000 17.883 85 ARG B N 1
ATOM 2976 C CA . ARG B 1 88 ? 2.511 17.848 50.249 1.000 18.341 85 ARG B CA 1
ATOM 2977 C C . ARG B 1 88 ? 1.851 18.670 51.351 1.000 17.082 85 ARG B C 1
ATOM 2978 O O . ARG B 1 88 ? 2.175 19.852 51.430 1.000 17.507 85 ARG B O 1
ATOM 2986 N N . GLY B 1 89 ? 0.941 18.083 52.139 1.000 16.707 86 GLY B N 1
ATOM 2987 C CA . GLY B 1 89 ? 0.302 18.753 53.279 1.000 17.187 86 GLY B CA 1
ATOM 2988 C C . GLY B 1 89 ? -0.672 19.839 52.836 1.000 17.170 86 GLY B C 1
ATOM 2989 O O . GLY B 1 89 ? -1.002 20.712 53.655 1.000 13.530 86 GLY B O 1
ATOM 2990 N N . ILE B 1 90 ? -1.186 19.730 51.605 1.000 17.588 87 ILE B N 1
ATOM 2991 C CA . ILE B 1 90 ? -2.175 20.687 51.037 1.000 17.314 87 ILE B CA 1
ATOM 2992 C C . ILE B 1 90 ? -3.567 20.142 51.364 1.000 16.225 87 ILE B C 1
ATOM 2993 O O . ILE B 1 90 ? -3.825 18.931 51.106 1.000 14.962 87 ILE B O 1
ATOM 2998 N N . SER B 1 91 ? -4.408 20.986 51.961 1.000 16.039 88 SER B N 1
ATOM 2999 C CA . SER B 1 91 ? -5.828 20.706 52.270 1.000 16.509 88 SER B CA 1
ATOM 3000 C C . SER B 1 91 ? -6.689 21.454 51.255 1.000 16.983 88 SER B C 1
ATOM 3001 O O . SER B 1 91 ? -6.116 22.267 50.499 1.000 17.559 88 SER B O 1
ATOM 3004 N N . ARG B 1 92 ? -7.995 21.161 51.201 1.000 18.788 89 ARG B N 1
ATOM 3005 C CA . ARG B 1 92 ? -8.921 21.743 50.183 1.000 17.976 89 ARG B CA 1
ATOM 3006 C C . ARG B 1 92 ? -8.932 23.264 50.372 1.000 19.348 89 ARG B C 1
ATOM 3007 O O . ARG B 1 92 ? -9.028 23.987 49.350 1.000 19.573 89 ARG B O 1
ATOM 3015 N N . ASP B 1 93 ? -8.760 23.713 51.620 1.000 19.721 90 ASP B N 1
ATOM 3016 C CA . ASP B 1 93 ? -8.851 25.136 52.042 1.000 22.393 90 ASP B CA 1
ATOM 3017 C C . ASP B 1 93 ? -7.498 25.843 51.979 1.000 19.436 90 ASP B C 1
ATOM 3018 O O . ASP B 1 93 ? -7.482 27.035 52.233 1.000 21.171 90 ASP B O 1
ATOM 3023 N N . THR B 1 94 ? -6.410 25.129 51.715 1.000 18.213 91 THR B N 1
ATOM 3024 C CA . THR B 1 94 ? -5.028 25.663 51.712 1.000 18.022 91 THR B CA 1
ATOM 3025 C C . THR B 1 94 ? -4.905 26.798 50.701 1.000 17.066 91 THR B C 1
ATOM 3026 O O . THR B 1 94 ? -5.360 26.626 49.546 1.000 17.464 91 THR B O 1
ATOM 3030 N N . THR B 1 95 ? -4.164 27.837 51.061 1.000 16.784 92 THR B N 1
ATOM 3031 C CA . THR B 1 95 ? -3.709 28.840 50.074 1.000 16.509 92 THR B CA 1
ATOM 3032 C C . THR B 1 95 ? -2.419 28.334 49.441 1.000 17.424 92 THR B C 1
ATOM 3033 O O . THR B 1 95 ? -1.442 28.149 50.183 1.000 18.554 92 THR B O 1
ATOM 3037 N N . VAL B 1 96 ? -2.413 28.188 48.119 1.000 15.068 93 VAL B N 1
ATOM 3038 C CA . VAL B 1 96 ? -1.244 27.633 47.398 1.000 15.450 93 VAL B CA 1
ATOM 3039 C C . VAL B 1 96 ? -0.645 28.755 46.563 1.000 15.503 93 VAL B C 1
ATOM 3040 O O . VAL B 1 96 ? -1.365 29.276 45.672 1.000 14.527 93 VAL B O 1
ATOM 3044 N N . VAL B 1 97 ? 0.638 29.045 46.803 1.000 16.555 94 VAL B N 1
ATOM 3045 C CA . VAL B 1 97 ? 1.443 30.023 46.011 1.000 16.759 94 VAL B CA 1
ATOM 3046 C C . VAL B 1 97 ? 2.415 29.222 45.154 1.000 16.958 94 VAL B C 1
ATOM 3047 O O . VAL B 1 97 ? 3.161 28.430 45.721 1.000 18.301 94 VAL B O 1
ATOM 3051 N N . ILE B 1 98 ? 2.329 29.333 43.829 1.000 18.074 95 ILE B N 1
ATOM 3052 C CA . ILE B 1 98 ? 3.191 28.557 42.888 1.000 17.443 95 ILE B CA 1
ATOM 3053 C C . ILE B 1 98 ? 4.213 29.516 42.284 1.000 18.814 95 ILE B C 1
ATOM 3054 O O . ILE B 1 98 ? 3.836 30.673 41.945 1.000 16.957 95 ILE B O 1
ATOM 3059 N N . TYR B 1 99 ? 5.475 29.067 42.164 1.000 18.661 96 TYR B N 1
ATOM 3060 C CA . TYR B 1 99 ? 6.572 29.852 41.546 1.000 17.068 96 TYR B CA 1
ATOM 3061 C C . TYR B 1 99 ? 7.492 28.887 40.803 1.000 16.492 96 TYR B C 1
ATOM 3062 O O . TYR B 1 99 ? 7.443 27.637 41.037 1.000 15.770 96 TYR B O 1
ATOM 3071 N N . GLY B 1 100 ? 8.319 29.427 39.912 1.000 16.314 97 GLY B N 1
ATOM 3072 C CA . GLY B 1 100 ? 9.338 28.603 39.251 1.000 16.271 97 GLY B CA 1
ATOM 3073 C C . GLY B 1 100 ? 10.102 29.371 38.221 1.000 17.107 97 GLY B C 1
ATOM 3074 O O . GLY B 1 100 ? 10.029 30.600 38.233 1.000 16.067 97 GLY B O 1
ATOM 3075 N N . ASP B 1 101 ? 10.786 28.629 37.354 1.000 18.347 98 ASP B N 1
ATOM 3076 C CA . ASP B 1 101 ? 11.795 29.132 36.395 1.000 19.943 98 ASP B CA 1
ATOM 3077 C C . ASP B 1 101 ? 11.055 29.763 35.223 1.000 20.566 98 ASP B C 1
ATOM 3078 O O . ASP B 1 101 ? 9.805 29.702 35.225 1.000 21.434 98 ASP B O 1
ATOM 3083 N N . LYS B 1 102 ? 11.807 30.368 34.297 1.000 21.338 99 LYS B N 1
ATOM 3084 C CA . LYS B 1 102 ? 11.322 30.881 32.994 1.000 22.587 99 LYS B CA 1
ATOM 3085 C C . LYS B 1 102 ? 10.065 31.741 33.195 1.000 21.221 99 LYS B C 1
ATOM 3086 O O . LYS B 1 102 ? 9.082 31.535 32.477 1.000 21.874 99 LYS B O 1
ATOM 3092 N N . ASN B 1 103 ? 10.104 32.696 34.117 1.000 20.671 100 ASN B N 1
ATOM 3093 C CA . ASN B 1 103 ? 9.052 33.737 34.254 1.000 23.273 100 ASN B CA 1
ATOM 3094 C C . ASN B 1 103 ? 7.709 33.056 34.542 1.000 19.696 100 ASN B C 1
ATOM 3095 O O . ASN B 1 103 ? 6.690 33.510 34.059 1.000 20.190 100 ASN B O 1
ATOM 3100 N N . ASN B 1 104 ? 7.728 32.038 35.402 1.000 18.555 101 ASN B N 1
ATOM 3101 C CA . ASN B 1 104 ? 6.502 31.349 35.875 1.000 18.364 101 ASN B CA 1
ATOM 3102 C C . ASN B 1 104 ? 5.776 30.690 34.694 1.000 16.892 101 ASN B C 1
ATOM 3103 O O . ASN B 1 104 ? 4.570 30.477 34.803 1.000 18.037 101 ASN B O 1
ATOM 3108 N N . TRP B 1 105 ? 6.500 30.330 33.639 1.000 16.199 102 TRP B N 1
ATOM 3109 C CA . TRP B 1 105 ? 5.956 29.578 32.478 1.000 17.840 102 TRP B CA 1
ATOM 3110 C C . TRP B 1 105 ? 5.247 28.329 32.985 1.000 18.350 102 TRP B C 1
ATOM 3111 O O . TRP B 1 105 ? 4.048 28.187 32.724 1.000 20.239 102 TRP B O 1
ATOM 3122 N N . TRP B 1 106 ? 5.933 27.553 33.818 1.000 16.796 103 TRP B N 1
ATOM 3123 C CA . TRP B 1 106 ? 5.421 26.274 34.357 1.000 16.532 103 TRP B CA 1
ATOM 3124 C C . TRP B 1 106 ? 4.600 26.477 35.622 1.000 15.369 103 TRP B C 1
ATOM 3125 O O . TRP B 1 106 ? 3.860 25.549 35.956 1.000 16.409 103 TRP B O 1
ATOM 3136 N N . ALA B 1 107 ? 4.764 27.604 36.318 1.000 14.538 104 ALA B N 1
ATOM 3137 C CA . ALA B 1 107 ? 3.963 27.928 37.509 1.000 14.867 104 ALA B CA 1
ATOM 3138 C C . ALA B 1 107 ? 2.512 28.131 37.064 1.000 16.497 104 ALA B C 1
ATOM 3139 O O . ALA B 1 107 ? 1.587 27.577 37.694 1.000 14.005 104 ALA B O 1
ATOM 3141 N N . ALA B 1 108 ? 2.334 28.937 36.014 1.000 16.346 105 ALA B N 1
ATOM 3142 C CA . ALA B 1 108 ? 1.056 29.128 35.288 1.000 15.206 105 ALA B CA 1
ATOM 3143 C C . ALA B 1 108 ? 0.441 27.756 34.920 1.000 15.368 105 ALA B C 1
ATOM 3144 O O . ALA B 1 108 ? -0.768 27.545 35.103 1.000 13.763 105 ALA B O 1
ATOM 3146 N N . TYR B 1 109 ? 1.251 26.829 34.428 1.000 16.785 106 TYR B N 1
ATOM 3147 C CA . TYR B 1 109 ? 0.788 25.470 34.056 1.000 17.281 106 TYR B CA 1
ATOM 3148 C C . TYR B 1 109 ? 0.270 24.738 35.292 1.000 16.953 106 TYR B C 1
ATOM 3149 O O . TYR B 1 109 ? -0.867 24.228 35.210 1.000 17.022 106 TYR B O 1
ATOM 3158 N N . ALA B 1 110 ? 1.033 24.715 36.387 1.000 15.365 107 ALA B N 1
ATOM 3159 C CA . ALA B 1 110 ? 0.598 24.072 37.645 1.000 16.273 107 ALA B CA 1
ATOM 3160 C C . ALA B 1 110 ? -0.752 24.662 38.120 1.000 16.197 107 ALA B C 1
ATOM 3161 O O . ALA B 1 110 ? -1.635 23.890 38.514 1.000 15.403 107 ALA B O 1
ATOM 3163 N N . LEU B 1 111 ? -0.895 25.995 38.098 1.000 15.354 108 LEU B N 1
ATOM 3164 C CA . LEU B 1 111 ? -2.120 26.708 38.523 1.000 15.838 108 LEU B CA 1
ATOM 3165 C C . LEU B 1 111 ? -3.292 26.268 37.635 1.000 15.365 108 LEU B C 1
ATOM 3166 O O . LEU B 1 111 ? -4.401 26.037 38.158 1.000 16.463 108 LEU B O 1
ATOM 3171 N N . TRP B 1 112 ? -3.041 26.133 36.333 1.000 14.749 109 TRP B N 1
ATOM 3172 C CA . TRP B 1 112 ? -4.045 25.618 35.371 1.000 13.939 109 TRP B CA 1
ATOM 3173 C C . TRP B 1 112 ? -4.536 24.239 35.851 1.000 14.395 109 TRP B C 1
ATOM 3174 O O . TRP B 1 112 ? -5.765 24.034 35.952 1.000 12.666 109 TRP B O 1
ATOM 3185 N N . VAL B 1 113 ? -3.612 23.339 36.143 1.000 14.103 110 VAL B N 1
ATOM 3186 C CA . VAL B 1 113 ? -3.968 21.951 36.545 1.000 16.019 110 VAL B CA 1
ATOM 3187 C C . VAL B 1 113 ? -4.763 22.008 37.857 1.000 15.489 110 VAL B C 1
ATOM 3188 O O . VAL B 1 113 ? -5.836 21.406 37.850 1.000 16.484 110 VAL B O 1
ATOM 3192 N N . PHE B 1 114 ? -4.342 22.795 38.857 1.000 15.180 111 PHE B N 1
ATOM 3193 C CA . PHE B 1 114 ? -5.035 22.940 40.166 1.000 17.062 111 PHE B CA 1
ATOM 3194 C C . PHE B 1 114 ? -6.482 23.418 39.936 1.000 16.201 111 PHE B C 1
ATOM 3195 O O . PHE B 1 114 ? -7.398 22.943 40.604 1.000 17.043 111 PHE B O 1
ATOM 3203 N N . THR B 1 115 ? -6.664 24.348 39.006 1.000 15.050 112 THR B N 1
ATOM 3204 C CA . THR B 1 115 ? -7.974 24.915 38.626 1.000 14.895 112 THR B CA 1
ATOM 3205 C C . THR B 1 115 ? -8.839 23.853 37.921 1.000 14.865 112 THR B C 1
ATOM 3206 O O . THR B 1 115 ? -10.079 23.880 38.130 1.000 15.080 112 THR B O 1
ATOM 3210 N N . LEU B 1 116 ? -8.260 22.925 37.173 1.000 14.626 113 LEU B N 1
ATOM 3211 C CA . LEU B 1 116 ? -9.075 21.818 36.592 1.000 15.940 113 LEU B CA 1
ATOM 3212 C C . LEU B 1 116 ? -9.744 21.043 37.740 1.000 16.379 113 LEU B C 1
ATOM 3213 O O . LEU B 1 116 ? -10.863 20.539 37.538 1.000 15.103 113 LEU B O 1
ATOM 3218 N N . PHE B 1 117 ? -9.065 20.922 38.883 1.000 15.764 114 PHE B N 1
ATOM 3219 C CA . PHE B 1 117 ? -9.603 20.185 40.052 1.000 15.262 114 PHE B CA 1
ATOM 3220 C C . PHE B 1 117 ? -10.379 21.128 40.980 1.000 14.997 114 PHE B C 1
ATOM 3221 O O . PHE B 1 117 ? -10.827 20.686 42.027 1.000 17.547 114 PHE B O 1
ATOM 3229 N N . GLY B 1 118 ? -10.541 22.382 40.577 1.000 13.719 115 GLY B N 1
ATOM 3230 C CA . GLY B 1 118 ? -11.337 23.386 41.285 1.000 15.553 115 GLY B CA 1
ATOM 3231 C C . GLY B 1 118 ? -10.758 23.809 42.622 1.000 15.174 115 GLY B C 1
ATOM 3232 O O . GLY B 1 118 ? -11.554 24.355 43.395 1.000 15.548 115 GLY B O 1
ATOM 3233 N N . HIS B 1 119 ? -9.436 23.672 42.861 1.000 14.476 116 HIS B N 1
ATOM 3234 C CA . HIS B 1 119 ? -8.751 24.295 44.026 1.000 15.014 116 HIS B CA 1
ATOM 3235 C C . HIS B 1 119 ? -8.944 25.825 43.992 1.000 17.667 116 HIS B C 1
ATOM 3236 O O . HIS B 1 119 ? -8.465 26.479 43.023 1.000 16.158 116 HIS B O 1
ATOM 3243 N N . ASP B 1 120 ? -9.630 26.376 44.993 1.000 19.991 117 ASP B N 1
ATOM 3244 C CA . ASP B 1 120 ? -10.076 27.799 45.008 1.000 21.287 117 ASP B CA 1
ATOM 3245 C C . ASP B 1 120 ? -8.864 28.744 45.028 1.000 20.697 117 ASP B C 1
ATOM 3246 O O . ASP B 1 120 ? -8.618 29.486 44.030 1.000 19.289 117 ASP B O 1
ATOM 3251 N N . ASP B 1 121 ? -8.097 28.718 46.117 1.000 19.503 118 ASP B N 1
ATOM 3252 C CA . ASP B 1 121 ? -7.112 29.775 46.389 1.000 18.442 118 ASP B CA 1
ATOM 3253 C C . ASP B 1 121 ? -5.740 29.299 45.871 1.000 17.085 118 ASP B C 1
ATOM 3254 O O . ASP B 1 121 ? -4.984 28.637 46.619 1.000 14.947 118 ASP B O 1
ATOM 3259 N N . VAL B 1 122 ? -5.445 29.581 44.602 1.000 15.674 119 VAL B N 1
ATOM 3260 C CA . VAL B 1 122 ? -4.112 29.331 43.979 1.000 15.362 119 VAL B CA 1
ATOM 3261 C C . VAL B 1 122 ? -3.626 30.679 43.464 1.000 16.153 119 VAL B C 1
ATOM 3262 O O . VAL B 1 122 ? -4.447 31.350 42.769 1.000 15.504 119 VAL B O 1
ATOM 3266 N N . ARG B 1 123 ? -2.363 31.034 43.727 1.000 16.041 120 ARG B N 1
ATOM 3267 C CA . ARG B 1 123 ? -1.782 32.349 43.325 1.000 16.123 120 ARG B CA 1
ATOM 3268 C C . ARG B 1 123 ? -0.412 32.121 42.711 1.000 16.828 120 ARG B C 1
ATOM 3269 O O . ARG B 1 123 ? 0.241 31.139 43.092 1.000 15.608 120 ARG B O 1
ATOM 3277 N N . LEU B 1 124 ? 0.024 33.017 41.824 1.000 15.602 121 LEU B N 1
ATOM 3278 C CA . LEU B 1 124 ? 1.410 32.976 41.313 1.000 14.775 121 LEU B CA 1
ATOM 3279 C C . LEU B 1 124 ? 2.250 33.960 42.144 1.000 15.524 121 LEU B C 1
ATOM 3280 O O . LEU B 1 124 ? 1.741 35.001 42.518 1.000 15.897 121 LEU B O 1
ATOM 3285 N N . LEU B 1 125 ? 3.489 33.603 42.454 1.000 15.592 122 LEU B N 1
ATOM 3286 C CA . LEU B 1 125 ? 4.505 34.540 43.002 1.000 17.935 122 LEU B CA 1
ATOM 3287 C C . LEU B 1 125 ? 5.042 35.403 41.864 1.000 18.032 122 LEU B C 1
ATOM 3288 O O . LEU B 1 125 ? 5.880 34.941 41.085 1.000 19.964 122 LEU B O 1
ATOM 3293 N N . ASP B 1 126 ? 4.559 36.633 41.750 1.000 18.632 123 ASP B N 1
ATOM 3294 C CA . ASP B 1 126 ? 4.929 37.485 40.587 1.000 18.335 123 ASP B CA 1
ATOM 3295 C C . ASP B 1 126 ? 6.461 37.529 40.436 1.000 17.874 123 ASP B C 1
ATOM 3296 O O . ASP B 1 126 ? 7.107 38.031 41.329 1.000 20.195 123 ASP B O 1
ATOM 3301 N N . GLY B 1 127 ? 7.002 37.003 39.331 1.000 18.708 124 GLY B N 1
ATOM 3302 C CA . GLY B 1 127 ? 8.426 37.105 38.953 1.000 20.625 124 GLY B CA 1
ATOM 3303 C C . GLY B 1 127 ? 9.204 35.844 39.288 1.000 19.022 124 GLY B C 1
ATOM 3304 O O . GLY B 1 127 ? 10.414 35.801 38.962 1.000 20.494 124 GLY B O 1
ATOM 3305 N N . GLY B 1 128 ? 8.575 34.930 40.028 1.000 18.378 125 GLY B N 1
ATOM 3306 C CA . GLY B 1 128 ? 9.025 33.542 40.261 1.000 20.411 125 GLY B CA 1
ATOM 3307 C C . GLY B 1 128 ? 10.436 33.442 40.814 1.000 19.943 125 GLY B C 1
ATOM 3308 O O . GLY B 1 128 ? 10.871 34.377 41.519 1.000 19.195 125 GLY B O 1
ATOM 3309 N N . ARG B 1 129 ? 11.100 32.308 40.565 1.000 21.369 126 ARG B N 1
ATOM 3310 C CA . ARG B 1 129 ? 12.530 32.075 40.931 1.000 22.937 126 ARG B CA 1
ATOM 3311 C C . ARG B 1 129 ? 13.417 33.290 40.615 1.000 22.685 126 ARG B C 1
ATOM 3312 O O . ARG B 1 129 ? 14.173 33.690 41.510 1.000 20.777 126 ARG B O 1
ATOM 3320 N N . SER B 1 130 ? 13.368 33.833 39.389 1.000 23.166 127 SER B N 1
ATOM 3321 C CA . SER B 1 130 ? 14.341 34.857 38.907 1.000 23.376 127 SER B CA 1
ATOM 3322 C C . SER B 1 130 ? 14.274 36.116 39.798 1.000 21.926 127 SER B C 1
ATOM 3323 O O . SER B 1 130 ? 15.336 36.589 40.221 1.000 20.658 127 SER B O 1
ATOM 3326 N N . LYS B 1 131 ? 13.080 36.600 40.153 1.000 21.664 128 LYS B N 1
ATOM 3327 C CA . LYS B 1 131 ? 12.899 37.844 40.961 1.000 21.936 128 LYS B CA 1
ATOM 3328 C C . LYS B 1 131 ? 13.237 37.558 42.431 1.000 21.211 128 LYS B C 1
ATOM 3329 O O . LYS B 1 131 ? 13.833 38.437 43.070 1.000 22.569 128 LYS B O 1
ATOM 3335 N N . TRP B 1 132 ? 12.958 36.364 42.948 1.000 20.461 129 TRP B N 1
ATOM 3336 C CA . TRP B 1 132 ? 13.395 35.946 44.318 1.000 20.162 129 TRP B CA 1
ATOM 3337 C C . TRP B 1 132 ? 14.930 35.994 44.463 1.000 22.178 129 TRP B C 1
ATOM 3338 O O . TRP B 1 132 ? 15.426 36.613 45.453 1.000 21.025 129 TRP B O 1
ATOM 3349 N N . GLU B 1 133 ? 15.648 35.286 43.586 1.000 22.996 130 GLU B N 1
ATOM 3350 C CA . GLU B 1 133 ? 17.140 35.264 43.502 1.000 25.372 130 GLU B CA 1
ATOM 3351 C C . GLU B 1 133 ? 17.674 36.682 43.268 1.000 25.932 130 GLU B C 1
ATOM 3352 O O . GLU B 1 133 ? 18.492 37.142 44.091 1.000 30.296 130 GLU B O 1
ATOM 3358 N N . ALA B 1 134 ? 17.264 37.364 42.200 1.000 26.524 131 ALA B N 1
ATOM 3359 C CA . ALA B 1 134 ? 17.702 38.751 41.908 1.000 28.033 131 ALA B CA 1
ATOM 3360 C C . ALA B 1 134 ? 17.592 39.626 43.176 1.000 29.341 131 ALA B C 1
ATOM 3361 O O . ALA B 1 134 ? 18.422 40.517 43.325 1.000 29.952 131 ALA B O 1
ATOM 3363 N N . GLU B 1 135 ? 16.626 39.382 44.077 1.000 27.808 132 GLU B N 1
ATOM 3364 C CA . GLU B 1 135 ? 16.418 40.201 45.305 1.000 28.339 132 GLU B CA 1
ATOM 3365 C C . GLU B 1 135 ? 17.297 39.660 46.443 1.000 26.290 132 GLU B C 1
ATOM 3366 O O . GLU B 1 135 ? 17.383 40.312 47.480 1.000 27.610 132 GLU B O 1
ATOM 3372 N N . GLY B 1 136 ? 17.944 38.524 46.242 1.000 27.780 133 GLY B N 1
ATOM 3373 C CA . GLY B 1 136 ? 18.967 37.983 47.158 1.000 26.661 133 GLY B CA 1
ATOM 3374 C C . GLY B 1 136 ? 18.325 37.210 48.279 1.000 27.434 133 GLY B C 1
ATOM 3375 O O . GLY B 1 136 ? 18.968 36.984 49.300 1.000 29.424 133 GLY B O 1
ATOM 3376 N N . ARG B 1 137 ? 17.093 36.765 48.100 1.000 26.619 134 ARG B N 1
ATOM 3377 C CA . ARG B 1 137 ? 16.351 36.109 49.206 1.000 25.614 134 ARG B CA 1
ATOM 3378 C C . ARG B 1 137 ? 16.794 34.660 49.377 1.000 24.724 134 ARG B C 1
ATOM 3379 O O . ARG B 1 137 ? 17.323 34.064 48.447 1.000 23.874 134 ARG B O 1
ATOM 3387 N N . ALA B 1 138 ? 16.493 34.118 50.548 1.000 26.528 135 ALA B N 1
ATOM 3388 C CA . ALA B 1 138 ? 17.037 32.848 51.072 1.000 26.324 135 ALA B CA 1
ATOM 3389 C C . ALA B 1 138 ? 16.512 31.667 50.255 1.000 24.621 135 ALA B C 1
ATOM 3390 O O . ALA B 1 138 ? 15.329 31.671 49.890 1.000 20.547 135 ALA B O 1
ATOM 3392 N N . TYR B 1 139 ? 17.376 30.685 50.001 1.000 23.296 136 TYR B N 1
ATOM 3393 C CA . TYR B 1 139 ? 17.004 29.357 49.466 1.000 22.413 136 TYR B CA 1
ATOM 3394 C C . TYR B 1 139 ? 17.406 28.369 50.548 1.000 21.880 136 TYR B C 1
ATOM 3395 O O . TYR B 1 139 ? 18.331 28.703 51.259 1.000 21.146 136 TYR B O 1
ATOM 3404 N N . THR B 1 140 ? 16.724 27.234 50.667 1.000 23.190 137 THR B N 1
ATOM 3405 C CA . THR B 1 140 ? 17.196 26.038 51.413 1.000 23.637 137 THR B CA 1
ATOM 3406 C C . THR B 1 140 ? 17.421 24.949 50.362 1.000 24.243 137 THR B C 1
ATOM 3407 O O . THR B 1 140 ? 16.793 25.071 49.302 1.000 22.229 137 THR B O 1
ATOM 3411 N N . THR B 1 141 ? 18.288 23.967 50.634 1.000 24.624 138 THR B N 1
ATOM 3412 C CA . THR B 1 141 ? 18.424 22.708 49.845 1.000 32.616 138 THR B CA 1
ATOM 3413 C C . THR B 1 141 ? 17.920 21.510 50.655 1.000 35.519 138 THR B C 1
ATOM 3414 O O . THR B 1 141 ? 17.951 20.413 50.123 1.000 42.319 138 THR B O 1
ATOM 3418 N N . ASP B 1 142 ? 17.517 21.728 51.904 1.000 42.511 139 ASP B N 1
ATOM 3419 C CA . ASP B 1 142 ? 16.647 20.800 52.673 1.000 43.846 139 ASP B CA 1
ATOM 3420 C C . ASP B 1 142 ? 15.355 20.585 51.866 1.000 43.061 139 ASP B C 1
ATOM 3421 O O . ASP B 1 142 ? 14.745 21.585 51.482 1.000 40.530 139 ASP B O 1
ATOM 3426 N N . ALA B 1 143 ? 14.936 19.338 51.623 1.000 41.765 140 ALA B N 1
ATOM 3427 C CA . ALA B 1 143 ? 13.511 19.001 51.384 1.000 40.885 140 ALA B CA 1
ATOM 3428 C C . ALA B 1 143 ? 12.760 19.298 52.680 1.000 37.159 140 ALA B C 1
ATOM 3429 O O . ALA B 1 143 ? 13.281 19.066 53.756 1.000 30.889 140 ALA B O 1
ATOM 3431 N N . PRO B 1 144 ? 11.548 19.878 52.617 1.000 41.579 141 PRO B N 1
ATOM 3432 C CA . PRO B 1 144 ? 10.891 20.462 53.791 1.000 43.494 141 PRO B CA 1
ATOM 3433 C C . PRO B 1 144 ? 9.943 19.561 54.597 1.000 43.875 141 PRO B C 1
ATOM 3434 O O . PRO B 1 144 ? 8.775 19.830 54.524 1.000 53.474 141 PRO B O 1
ATOM 3438 N N . THR B 1 145 ? 10.456 18.632 55.412 1.000 34.903 142 THR B N 1
ATOM 3439 C CA . THR B 1 145 ? 9.692 17.554 56.113 1.000 31.559 142 THR B CA 1
ATOM 3440 C C . THR B 1 145 ? 8.207 17.928 56.273 1.000 28.390 142 THR B C 1
ATOM 3441 O O . THR B 1 145 ? 7.896 19.000 56.801 1.000 23.439 142 THR B O 1
ATOM 3445 N N . VAL B 1 146 ? 7.306 17.063 55.797 1.000 30.081 143 VAL B N 1
ATOM 3446 C CA . VAL B 1 146 ? 5.858 17.395 55.652 1.000 26.797 143 VAL B CA 1
ATOM 3447 C C . VAL B 1 146 ? 4.973 16.297 56.270 1.000 25.358 143 VAL B C 1
ATOM 3448 O O . VAL B 1 146 ? 5.167 15.088 55.961 1.000 22.586 143 VAL B O 1
ATOM 3452 N N . ALA B 1 147 ? 4.034 16.710 57.123 1.000 24.018 144 ALA B N 1
ATOM 3453 C CA . ALA B 1 147 ? 2.901 15.886 57.611 1.000 23.982 144 ALA B CA 1
ATOM 3454 C C . ALA B 1 147 ? 1.862 15.804 56.494 1.000 22.596 144 ALA B C 1
ATOM 3455 O O . ALA B 1 147 ? 1.445 16.872 56.000 1.000 22.386 144 ALA B O 1
ATOM 3457 N N . ALA B 1 148 ? 1.498 14.589 56.087 1.000 21.512 145 ALA B N 1
ATOM 3458 C CA . ALA B 1 148 ? 0.449 14.318 55.078 1.000 24.160 145 ALA B CA 1
ATOM 3459 C C . ALA B 1 148 ? -0.895 14.821 55.620 1.000 23.107 145 ALA B C 1
ATOM 3460 O O . ALA B 1 148 ? -1.122 14.731 56.815 1.000 20.396 145 ALA B O 1
ATOM 3462 N N . THR B 1 149 ? -1.730 15.358 54.739 1.000 24.276 146 THR B N 1
ATOM 3463 C CA . THR B 1 149 ? -3.148 15.714 54.974 1.000 21.422 146 THR B CA 1
ATOM 3464 C C . THR B 1 149 ? -4.023 14.894 54.023 1.000 22.802 146 THR B C 1
ATOM 3465 O O . THR B 1 149 ? -3.503 14.294 53.035 1.000 24.109 146 THR B O 1
ATOM 3469 N N . SER B 1 150 ? -5.313 14.836 54.328 1.000 25.975 147 SER B N 1
ATOM 3470 C CA . SER B 1 150 ? -6.368 14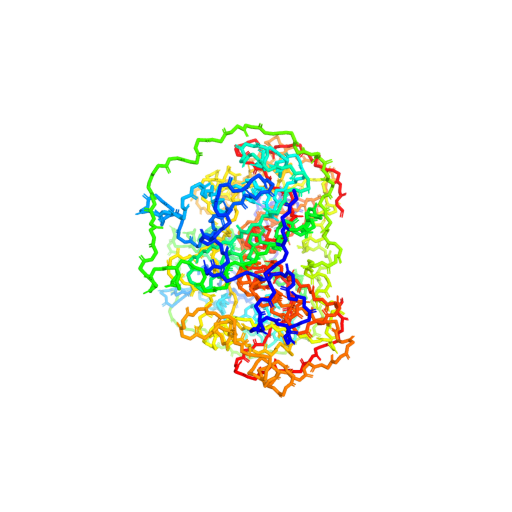.273 53.464 1.000 25.495 147 SER B CA 1
ATOM 3471 C C . SER B 1 150 ? -6.856 15.376 52.537 1.000 23.392 147 SER B C 1
ATOM 3472 O O . SER B 1 150 ? -7.063 16.527 52.999 1.000 24.308 147 SER B O 1
ATOM 3475 N N . TYR B 1 151 ? -6.809 15.092 51.247 1.000 21.927 148 TYR B N 1
ATOM 3476 C CA . TYR B 1 151 ? -7.390 15.945 50.186 1.000 19.397 148 TYR B CA 1
ATOM 3477 C C . TYR B 1 151 ? -8.535 15.138 49.569 1.000 20.186 148 TYR B C 1
ATOM 3478 O O . TYR B 1 151 ? -8.382 13.947 49.337 1.000 19.511 148 TYR B O 1
ATOM 3487 N N . PRO B 1 152 ? -9.711 15.742 49.330 1.000 20.650 149 PRO B N 1
ATOM 3488 C CA . PRO B 1 152 ? -10.833 15.027 48.712 1.000 20.884 149 PRO B CA 1
ATOM 3489 C C . PRO B 1 152 ? -10.623 14.631 47.240 1.000 20.142 149 PRO B C 1
ATOM 3490 O O . PRO B 1 152 ? -9.928 15.341 46.518 1.000 19.938 149 PRO B O 1
ATOM 3494 N N . VAL B 1 153 ? -11.155 13.472 46.838 1.000 19.823 150 VAL B N 1
ATOM 3495 C CA . VAL B 1 153 ? -11.212 13.045 45.404 1.000 22.308 150 VAL B CA 1
ATOM 3496 C C . VAL B 1 153 ? -12.393 13.773 44.757 1.000 22.968 150 VAL B C 1
ATOM 3497 O O . VAL B 1 153 ? -13.551 13.495 45.138 1.000 21.100 150 VAL B O 1
ATOM 3501 N N . VAL B 1 154 ? -12.080 14.690 43.843 1.000 22.807 151 VAL B N 1
ATOM 3502 C CA . VAL B 1 154 ? -13.045 15.485 43.040 1.000 23.643 151 VAL B CA 1
ATOM 3503 C C . VAL B 1 154 ? -12.862 15.067 41.575 1.000 25.391 151 VAL B C 1
ATOM 3504 O O . VAL B 1 154 ? -11.743 14.623 41.194 1.000 26.707 151 VAL B O 1
ATOM 3508 N N . GLU B 1 155 ? -13.901 15.187 40.771 1.000 21.619 152 GLU B N 1
ATOM 3509 C CA . GLU B 1 155 ? -13.826 14.843 39.333 1.000 25.568 152 GLU B CA 1
ATOM 3510 C C . GLU B 1 155 ? -13.158 16.029 38.641 1.000 21.997 152 GLU B C 1
ATOM 3511 O O . GLU B 1 155 ? -13.532 17.136 38.949 1.000 22.443 152 GLU B O 1
ATOM 3517 N N . ARG B 1 156 ? -12.200 15.784 37.755 1.000 21.333 153 ARG B N 1
ATOM 3518 C CA . ARG B 1 156 ? -11.510 16.855 36.984 1.000 19.874 153 ARG B CA 1
ATOM 3519 C C . ARG B 1 156 ? -12.531 17.507 36.029 1.000 19.208 153 ARG B C 1
ATOM 3520 O O . ARG B 1 156 ? -13.236 16.774 35.332 1.000 18.612 153 ARG B O 1
ATOM 3528 N N . ASP B 1 157 ? -12.584 18.835 35.976 1.000 19.145 154 ASP B N 1
ATOM 3529 C CA . ASP B 1 157 ? -13.557 19.593 35.134 1.000 19.007 154 ASP B CA 1
ATOM 3530 C C . ASP B 1 157 ? -12.828 20.069 33.878 1.000 18.181 154 ASP B C 1
ATOM 3531 O O . ASP B 1 157 ? -11.953 20.954 33.997 1.000 19.936 154 ASP B O 1
ATOM 3536 N N . ASP B 1 158 ? -13.113 19.461 32.735 1.000 19.597 155 ASP B N 1
ATOM 3537 C CA . ASP B 1 158 ? -12.434 19.797 31.452 1.000 21.673 155 ASP B CA 1
ATOM 3538 C C . ASP B 1 158 ? -13.256 20.846 30.687 1.000 24.923 155 ASP B C 1
ATOM 3539 O O . ASP B 1 158 ? -12.760 21.288 29.600 1.000 26.579 155 ASP B O 1
ATOM 3544 N N . SER B 1 159 ? -14.433 21.241 31.215 1.000 23.987 156 SER B N 1
ATOM 3545 C CA . SER B 1 159 ? -15.448 22.101 30.546 1.000 26.254 156 SER B CA 1
ATOM 3546 C C . SER B 1 159 ? -15.008 23.560 30.407 1.000 22.511 156 SER B C 1
ATOM 3547 O O . SER B 1 159 ? -15.373 24.155 29.412 1.000 23.803 156 SER B O 1
ATOM 3550 N N . ARG B 1 160 ? -14.466 24.177 31.447 1.000 20.151 157 ARG B N 1
ATOM 3551 C CA . ARG B 1 160 ? -14.424 25.668 31.563 1.000 22.107 157 ARG B CA 1
ATOM 3552 C C . ARG B 1 160 ? -13.141 26.253 30.952 1.000 20.223 157 ARG B C 1
ATOM 3553 O O . ARG B 1 160 ? -13.224 27.260 30.213 1.000 16.990 157 ARG B O 1
ATOM 3561 N N . ILE B 1 161 ? -11.981 25.672 31.268 1.000 19.031 158 ILE B N 1
ATOM 3562 C CA . ILE B 1 161 ? -10.645 26.286 30.957 1.000 17.464 158 ILE B CA 1
ATOM 3563 C C . ILE B 1 161 ? -9.807 25.395 30.034 1.000 15.774 158 ILE B C 1
ATOM 3564 O O . ILE B 1 161 ? -8.622 25.752 29.805 1.000 16.767 158 ILE B O 1
ATOM 3569 N N . ARG B 1 162 ? -10.403 24.348 29.474 1.000 16.447 159 ARG B N 1
ATOM 3570 C CA . ARG B 1 162 ? -9.725 23.367 28.603 1.000 16.743 159 ARG B CA 1
ATOM 3571 C C . ARG B 1 162 ? -10.545 23.205 27.332 1.000 19.141 159 ARG B C 1
ATOM 3572 O O . ARG B 1 162 ? -11.806 23.178 27.432 1.000 17.208 159 ARG B O 1
ATOM 3580 N N . ALA B 1 163 ? -9.850 23.099 26.199 1.000 19.549 160 ALA B N 1
ATOM 3581 C CA . ALA B 1 163 ? -10.455 22.905 24.857 1.000 19.551 160 ALA B CA 1
ATOM 3582 C C . ALA B 1 163 ? -9.847 21.669 24.210 1.000 19.907 160 ALA B C 1
ATOM 3583 O O . ALA B 1 163 ? -8.616 21.480 24.339 1.000 18.604 160 ALA B O 1
ATOM 3585 N N . TYR B 1 164 ? -10.669 20.859 23.538 1.000 19.847 161 TYR B N 1
ATOM 3586 C CA . TYR B 1 164 ? -10.215 19.697 22.737 1.000 20.534 161 TYR B CA 1
ATOM 3587 C C . TYR B 1 164 ? -10.231 20.065 21.249 1.000 23.030 161 TYR B C 1
ATOM 3588 O O . TYR B 1 164 ? -10.701 21.162 20.838 1.000 20.135 161 TYR B O 1
ATOM 3597 N N . ARG B 1 165 ? -9.629 19.183 20.460 1.000 24.924 162 ARG B N 1
ATOM 3598 C CA . ARG B 1 165 ? -9.435 19.354 19.007 1.000 26.949 162 ARG B CA 1
ATOM 3599 C C . ARG B 1 165 ? -10.765 19.788 18.369 1.000 27.765 162 ARG B C 1
ATOM 3600 O O . ARG B 1 165 ? -10.753 20.764 17.591 1.000 27.854 162 ARG B O 1
ATOM 3608 N N . ASP B 1 166 ? -11.861 19.094 18.686 1.000 29.441 163 ASP B N 1
ATOM 3609 C CA . ASP B 1 166 ? -13.209 19.303 18.073 1.000 31.791 163 ASP B CA 1
ATOM 3610 C C . ASP B 1 166 ? -13.792 20.627 18.581 1.000 28.457 163 ASP B C 1
ATOM 3611 O O . ASP B 1 166 ? -14.513 21.304 17.800 1.000 23.479 163 ASP B O 1
ATOM 3616 N N . ASP B 1 167 ? -13.383 21.080 19.773 1.000 25.396 164 ASP B N 1
ATOM 3617 C CA . ASP B 1 167 ? -13.740 22.438 20.252 1.000 26.621 164 ASP B CA 1
ATOM 3618 C C . ASP B 1 167 ? -13.072 23.465 19.320 1.000 26.408 164 ASP B C 1
ATOM 3619 O O . ASP B 1 167 ? -13.777 24.408 18.888 1.000 24.678 164 ASP B O 1
ATOM 3624 N N . VAL B 1 168 ? -11.794 23.270 18.975 1.000 25.463 165 VAL B N 1
ATOM 3625 C CA . VAL B 1 168 ? -11.019 24.220 18.110 1.000 26.826 165 VAL B CA 1
ATOM 3626 C C . VAL B 1 168 ? -11.580 24.197 16.678 1.000 26.523 165 VAL B C 1
ATOM 3627 O O . VAL B 1 168 ? -11.799 25.292 16.108 1.000 24.735 165 VAL B O 1
ATOM 3631 N N . LEU B 1 169 ? -11.795 23.009 16.108 1.000 27.629 166 LEU B N 1
ATOM 3632 C CA . LEU B 1 169 ? -12.403 22.852 14.750 1.000 28.362 166 LEU B CA 1
ATOM 3633 C C . LEU B 1 169 ? -13.725 23.644 14.677 1.000 30.337 166 LEU B C 1
ATOM 3634 O O . LEU B 1 169 ? -13.910 24.404 13.694 1.000 30.158 166 LEU B O 1
ATOM 3639 N N . ALA B 1 170 ? -14.551 23.569 15.726 1.000 28.728 167 ALA B N 1
ATOM 3640 C CA . ALA B 1 170 ? -15.832 24.306 15.865 1.000 29.511 167 ALA B CA 1
ATOM 3641 C C . ALA B 1 170 ? -15.637 25.796 16.210 1.000 28.150 167 ALA B C 1
ATOM 3642 O O . ALA B 1 170 ? -16.663 26.523 16.258 1.000 30.062 167 ALA B O 1
ATOM 3644 N N . HIS B 1 171 ? -14.413 26.277 16.452 1.000 28.638 168 HIS B N 1
ATOM 3645 C CA . HIS B 1 171 ? -14.196 27.640 17.017 1.000 28.642 168 HIS B CA 1
ATOM 3646 C C . HIS B 1 171 ? -13.987 28.712 15.931 1.000 30.847 168 HIS B C 1
ATOM 3647 O O . HIS B 1 171 ? -13.997 29.911 16.284 1.000 29.388 168 HIS B O 1
ATOM 3654 N N . PHE B 1 172 ? -13.754 28.344 14.668 1.000 32.116 169 PHE B N 1
ATOM 3655 C CA . PHE B 1 172 ? -13.391 29.336 13.615 1.000 32.874 169 PHE B CA 1
ATOM 3656 C C . PHE B 1 172 ? -14.475 30.416 13.549 1.000 32.812 169 PHE B C 1
ATOM 3657 O O . PHE B 1 172 ? -15.651 30.047 13.584 1.000 32.669 169 PHE B O 1
ATOM 3665 N N . GLY B 1 173 ? -14.070 31.693 13.504 1.000 32.370 170 GLY B N 1
ATOM 3666 C CA . GLY B 1 173 ? -14.944 32.868 13.688 1.000 32.484 170 GLY B CA 1
ATOM 3667 C C . GLY B 1 173 ? -14.726 33.531 15.043 1.000 34.331 170 GLY B C 1
ATOM 3668 O O . GLY B 1 173 ? -15.022 34.728 15.179 1.000 30.715 170 GLY B O 1
ATOM 3669 N N . LYS B 1 174 ? -14.245 32.779 16.033 1.000 33.820 171 LYS B N 1
ATOM 3670 C CA . LYS B 1 174 ? -13.926 33.295 17.390 1.000 32.671 171 LYS B CA 1
ATOM 3671 C C . LYS B 1 174 ? -12.405 33.301 17.566 1.000 30.588 171 LYS B C 1
ATOM 3672 O O . LYS B 1 174 ? -11.689 32.619 16.831 1.000 28.848 171 LYS B O 1
ATOM 3678 N N . PRO B 1 175 ? -11.845 34.079 18.522 1.000 26.147 172 PRO B N 1
ATOM 3679 C CA . PRO B 1 175 ? -10.399 34.302 18.587 1.000 27.740 172 PRO B CA 1
ATOM 3680 C C . PRO B 1 175 ? -9.522 33.122 19.055 1.000 27.804 172 PRO B C 1
ATOM 3681 O O . PRO B 1 175 ? -9.841 32.478 20.048 1.000 28.766 172 PRO B O 1
ATOM 3685 N N . LEU B 1 176 ? -8.440 32.866 18.316 1.000 26.702 173 LEU B N 1
ATOM 3686 C CA . LEU B 1 176 ? -7.367 31.914 18.678 1.000 27.757 173 LEU B CA 1
ATOM 3687 C C . LEU B 1 176 ? -6.082 32.703 18.906 1.000 29.662 173 LEU B C 1
ATOM 3688 O O . LEU B 1 176 ? -5.706 33.565 18.053 1.000 26.626 173 LEU B O 1
ATOM 3693 N N . ILE B 1 177 ? -5.417 32.446 20.030 1.000 27.676 174 ILE B N 1
ATOM 3694 C CA . ILE B 1 177 ? -4.058 33.009 20.267 1.000 27.113 174 ILE B CA 1
ATOM 3695 C C . ILE B 1 177 ? -3.058 31.866 20.206 1.000 25.863 174 ILE B C 1
ATOM 3696 O O . ILE B 1 177 ? -3.193 30.894 20.994 1.000 22.607 174 ILE B O 1
ATOM 3701 N N . ASP B 1 178 ? -2.098 32.008 19.295 1.000 25.262 175 ASP B N 1
ATOM 3702 C CA . ASP B 1 178 ? -0.957 31.081 19.104 1.000 23.975 175 ASP B CA 1
ATOM 3703 C C . ASP B 1 178 ? 0.238 31.727 19.822 1.000 24.349 175 ASP B C 1
ATOM 3704 O O . ASP B 1 178 ? 0.617 32.877 19.454 1.000 23.968 175 ASP B O 1
ATOM 3709 N N . VAL B 1 179 ? 0.780 31.057 20.841 1.000 20.473 176 VAL B N 1
ATOM 3710 C CA . VAL B 1 179 ? 1.773 31.649 21.785 1.000 21.500 176 VAL B CA 1
ATOM 3711 C C . VAL B 1 179 ? 3.182 31.171 21.434 1.000 21.990 176 VAL B C 1
ATOM 3712 O O . VAL B 1 179 ? 4.093 31.430 22.241 1.000 21.720 176 VAL B O 1
ATOM 3716 N N . ARG B 1 180 ? 3.352 30.502 20.286 1.000 24.767 177 ARG B N 1
ATOM 3717 C CA . ARG B 1 180 ? 4.656 29.977 19.799 1.000 27.295 177 ARG B CA 1
ATOM 3718 C C . ARG B 1 180 ? 5.473 31.133 19.193 1.000 29.419 177 ARG B C 1
ATOM 3719 O O . ARG B 1 180 ? 4.915 32.276 19.050 1.000 28.353 177 ARG B O 1
ATOM 3727 N N . SER B 1 181 ? 6.748 30.850 18.898 1.000 31.903 178 SER B N 1
ATOM 3728 C CA . SER B 1 181 ? 7.732 31.782 18.285 1.000 34.493 178 SER B CA 1
ATOM 3729 C C . SER B 1 181 ? 7.215 32.217 16.921 1.000 35.773 178 SER B C 1
ATOM 3730 O O . SER B 1 181 ? 6.404 31.519 16.321 1.000 36.132 178 SER B O 1
ATOM 3733 N N . PRO B 1 182 ? 7.623 33.409 16.418 1.000 35.329 179 PRO B N 1
ATOM 3734 C CA . PRO B 1 182 ? 7.320 33.804 15.045 1.000 35.199 179 PRO B CA 1
ATOM 3735 C C . PRO B 1 182 ? 7.708 32.719 14.024 1.000 31.815 179 PRO B C 1
ATOM 3736 O O . PRO B 1 182 ? 6.951 32.480 13.143 1.000 28.784 179 PRO B O 1
ATOM 3740 N N . GLU B 1 183 ? 8.853 32.072 14.206 1.000 36.404 180 GLU B N 1
ATOM 3741 C CA . GLU B 1 183 ? 9.413 31.084 13.242 1.000 41.878 180 GLU B CA 1
ATOM 3742 C C . GLU B 1 183 ? 8.691 29.727 13.365 1.000 45.514 180 GLU B C 1
ATOM 3743 O O . GLU B 1 183 ? 8.822 28.903 12.423 1.000 43.919 180 GLU B O 1
ATOM 3749 N N . GLU B 1 184 ? 7.944 29.487 14.454 1.000 42.540 181 GLU B N 1
ATOM 3750 C CA . GLU B 1 184 ? 6.991 28.343 14.545 1.000 39.905 181 GLU B CA 1
ATOM 3751 C C . GLU B 1 184 ? 5.656 28.738 13.906 1.000 34.425 181 GLU B C 1
ATOM 3752 O O . GLU B 1 184 ? 5.156 27.938 13.096 1.000 29.521 181 GLU B O 1
ATOM 3758 N N . PHE B 1 185 ? 5.135 29.936 14.217 1.000 34.394 182 PHE B N 1
ATOM 3759 C CA . PHE B 1 185 ? 3.839 30.477 13.709 1.000 33.667 182 PHE B CA 1
ATOM 3760 C C . PHE B 1 185 ? 3.820 30.538 12.173 1.000 36.463 182 PHE B C 1
ATOM 3761 O O . PHE B 1 185 ? 2.734 30.301 11.591 1.000 29.823 182 PHE B O 1
ATOM 3769 N N . SER B 1 186 ? 4.950 30.899 11.547 1.000 37.730 183 SER B N 1
ATOM 3770 C CA . SER B 1 186 ? 5.107 30.970 10.066 1.000 42.238 183 SER B CA 1
ATOM 3771 C C . SER B 1 186 ? 5.167 29.561 9.463 1.000 45.069 183 SER B C 1
ATOM 3772 O O . SER B 1 186 ? 4.682 29.389 8.332 1.000 48.696 183 SER B O 1
ATOM 3775 N N . GLY B 1 187 ? 5.770 28.611 10.183 1.000 48.570 184 GLY B N 1
ATOM 3776 C CA . GLY B 1 187 ? 6.009 27.238 9.701 1.000 53.440 184 GLY B CA 1
ATOM 3777 C C . GLY B 1 187 ? 7.381 27.115 9.069 1.000 55.506 184 GLY B C 1
ATOM 3778 O O . GLY B 1 187 ? 7.469 26.603 7.934 1.000 57.186 184 GLY B O 1
ATOM 3779 N N . ALA B 1 188 ? 8.393 27.619 9.780 1.000 57.198 185 ALA B N 1
ATOM 3780 C CA . ALA B 1 188 ? 9.841 27.462 9.520 1.000 63.685 185 ALA B CA 1
ATOM 3781 C C . ALA B 1 188 ? 10.490 26.917 10.796 1.000 64.478 185 ALA B C 1
ATOM 3782 O O . ALA B 1 188 ? 11.649 27.267 11.078 1.000 65.847 185 ALA B O 1
ATOM 3784 N N . ARG B 1 189 ? 9.718 26.135 11.553 1.000 66.823 186 ARG B N 1
ATOM 3785 C CA . ARG B 1 189 ? 10.163 25.271 12.679 1.000 74.313 186 ARG B CA 1
ATOM 3786 C C . ARG B 1 189 ? 8.961 24.403 13.080 1.000 73.026 186 ARG B C 1
ATOM 3787 O O . ARG B 1 189 ? 7.972 24.382 12.318 1.000 76.316 186 ARG B O 1
ATOM 3795 N N . THR B 1 190 ? 9.043 23.706 14.215 1.000 75.053 187 THR B N 1
ATOM 3796 C CA . THR B 1 190 ? 7.963 22.845 14.761 1.000 75.489 187 THR B CA 1
ATOM 3797 C C . THR B 1 190 ? 8.345 22.420 16.186 1.000 75.305 187 THR B C 1
ATOM 3798 O O . THR B 1 190 ? 7.414 22.148 16.967 1.000 73.493 187 THR B O 1
ATOM 3802 N N . GLU B 1 198 ? 8.587 17.356 20.455 1.000 40.510 195 GLU B N 1
ATOM 3803 C CA . GLU B 1 198 ? 7.447 18.318 20.473 1.000 38.682 195 GLU B CA 1
ATOM 3804 C C . GLU B 1 198 ? 7.243 18.947 19.091 1.000 39.069 195 GLU B C 1
ATOM 3805 O O . GLU B 1 198 ? 6.486 19.930 19.003 1.000 34.411 195 GLU B O 1
ATOM 3811 N N . GLY B 1 199 ? 7.834 18.369 18.045 1.000 42.585 196 GLY B N 1
ATOM 3812 C CA . GLY B 1 199 ? 7.508 18.716 16.657 1.000 45.433 196 GLY B CA 1
ATOM 3813 C C . GLY B 1 199 ? 6.241 18.007 16.205 1.000 48.584 196 GLY B C 1
ATOM 3814 O O . GLY B 1 199 ? 5.603 17.297 17.026 1.000 52.711 196 GLY B O 1
ATOM 3815 N N . ALA B 1 200 ? 5.868 18.242 14.950 1.000 47.115 197 ALA B N 1
ATOM 3816 C CA . ALA B 1 200 ? 4.891 17.460 14.168 1.000 49.806 197 ALA B CA 1
ATOM 3817 C C . ALA B 1 200 ? 5.505 17.207 12.786 1.000 48.757 197 ALA B C 1
ATOM 3818 O O . ALA B 1 200 ? 6.700 17.536 12.584 1.000 43.521 197 ALA B O 1
ATOM 3820 N N . LEU B 1 201 ? 4.748 16.615 11.867 1.000 49.435 198 LEU B N 1
ATOM 3821 C CA . LEU B 1 201 ? 5.252 16.365 10.489 1.000 51.987 198 LEU B CA 1
ATOM 3822 C C . LEU B 1 201 ? 4.842 17.550 9.602 1.000 51.491 198 LEU B C 1
ATOM 3823 O O . LEU B 1 201 ? 5.511 17.761 8.573 1.000 57.290 198 LEU B O 1
ATOM 3828 N N . ARG B 1 202 ? 3.831 18.322 10.025 1.000 44.560 199 ARG B N 1
ATOM 3829 C CA . ARG B 1 202 ? 3.366 19.551 9.336 1.000 42.681 199 ARG B CA 1
ATOM 3830 C C . ARG B 1 202 ? 3.704 20.797 10.154 1.000 42.501 199 ARG B C 1
ATOM 3831 O O . ARG B 1 202 ? 3.697 20.728 11.399 1.000 34.189 199 ARG B O 1
ATOM 3839 N N . ALA B 1 203 ? 3.949 21.896 9.439 1.000 41.192 200 ALA B N 1
ATOM 3840 C CA . ALA B 1 203 ? 4.374 23.204 9.968 1.000 37.141 200 ALA B CA 1
ATOM 3841 C C . ALA B 1 203 ? 3.382 24.265 9.498 1.000 36.393 200 ALA B C 1
ATOM 3842 O O . ALA B 1 203 ? 2.815 24.135 8.391 1.000 37.700 200 ALA B O 1
ATOM 3844 N N . GLY B 1 204 ? 3.165 25.283 10.327 1.000 33.519 201 GLY B N 1
ATOM 3845 C CA . GLY B 1 204 ? 2.185 26.347 10.054 1.000 30.595 201 GLY B CA 1
ATOM 3846 C C . GLY B 1 204 ? 1.562 26.821 11.350 1.000 29.050 201 GLY B C 1
ATOM 3847 O O . GLY B 1 204 ? 2.199 26.651 12.409 1.000 30.182 201 GLY B O 1
ATOM 3848 N N . HIS B 1 205 ? 0.374 27.405 11.263 1.000 29.743 202 HIS B N 1
ATOM 3849 C CA . HIS B 1 205 ? -0.466 27.750 12.437 1.000 28.183 202 HIS B CA 1
ATOM 3850 C C . HIS B 1 205 ? -1.907 27.469 12.062 1.000 27.437 202 HIS B C 1
ATOM 3851 O O . HIS B 1 205 ? -2.162 27.148 10.889 1.000 31.076 202 HIS B O 1
ATOM 3858 N N . ILE B 1 206 ? -2.807 27.537 13.033 1.000 26.850 203 ILE B N 1
ATOM 3859 C CA . ILE B 1 206 ? -4.259 27.360 12.781 1.000 25.088 203 ILE B CA 1
ATOM 3860 C C . ILE B 1 206 ? -4.727 28.623 12.075 1.000 28.227 203 ILE B C 1
ATOM 3861 O O . ILE B 1 206 ? -4.554 29.716 12.617 1.000 28.716 203 ILE B O 1
ATOM 3866 N N . PRO B 1 207 ? -5.279 28.531 10.838 1.000 32.179 204 PRO B N 1
ATOM 3867 C CA . PRO B 1 207 ? -5.812 29.706 10.153 1.000 32.101 204 PRO B CA 1
ATOM 3868 C C . PRO B 1 207 ? -6.692 30.563 11.077 1.000 31.974 204 PRO B C 1
ATOM 3869 O O . PRO B 1 207 ? -7.591 30.014 11.716 1.000 29.891 204 PRO B O 1
ATOM 3873 N N . SER B 1 208 ? -6.387 31.865 11.149 1.000 32.336 205 SER B N 1
ATOM 3874 C CA . SER B 1 208 ? -7.158 32.933 11.850 1.000 34.090 205 SER B CA 1
ATOM 3875 C C . SER B 1 208 ? -6.538 33.203 13.220 1.000 30.966 205 SER B C 1
ATOM 3876 O O . SER B 1 208 ? -6.988 34.136 13.877 1.000 28.821 205 SER B O 1
ATOM 3879 N N . ALA B 1 209 ? -5.545 32.411 13.621 1.000 31.956 206 ALA B N 1
ATOM 3880 C CA . ALA B 1 209 ? -4.869 32.542 14.933 1.000 33.994 206 ALA B CA 1
ATOM 3881 C C . ALA B 1 209 ? -3.919 33.739 14.893 1.000 35.427 206 ALA B C 1
ATOM 3882 O O . ALA B 1 209 ? -3.158 33.842 13.904 1.000 38.365 206 ALA B O 1
ATOM 3884 N N . GLN B 1 210 ? -3.962 34.595 15.924 1.000 33.197 207 GLN B N 1
ATOM 3885 C CA . GLN B 1 210 ? -3.035 35.742 16.105 1.000 32.421 207 GLN B CA 1
ATOM 3886 C C . GLN B 1 210 ? -1.816 35.239 16.866 1.000 29.102 207 GLN B C 1
ATOM 3887 O O . GLN B 1 210 ? -2.049 34.611 17.926 1.000 27.344 207 GLN B O 1
ATOM 3893 N N . ASN B 1 211 ? -0.600 35.490 16.349 1.000 25.583 208 ASN B N 1
ATOM 3894 C CA . ASN B 1 211 ? 0.675 35.174 17.037 1.000 26.791 208 ASN B CA 1
ATOM 3895 C C . ASN B 1 211 ? 0.930 36.185 18.164 1.000 28.924 208 ASN B C 1
ATOM 3896 O O . ASN B 1 211 ? 1.235 37.388 17.875 1.000 26.419 208 ASN B O 1
ATOM 3901 N N . VAL B 1 212 ? 0.865 35.719 19.414 1.000 25.681 209 VAL B N 1
ATOM 3902 C CA . VAL B 1 212 ? 1.391 36.506 20.565 1.000 25.222 209 VAL B CA 1
ATOM 3903 C C . VAL B 1 212 ? 2.340 35.597 21.327 1.000 26.327 209 VAL B C 1
ATOM 3904 O O . VAL B 1 212 ? 1.902 34.820 22.180 1.000 26.741 209 VAL B O 1
ATOM 3908 N N . PRO B 1 213 ? 3.649 35.615 21.001 1.000 25.639 210 PRO B N 1
ATOM 3909 C CA . PRO B 1 213 ? 4.625 34.824 21.749 1.000 25.073 210 PRO B CA 1
ATOM 3910 C C . PRO B 1 213 ? 4.491 35.091 23.267 1.000 26.242 210 PRO B C 1
ATOM 3911 O O . PRO B 1 213 ? 4.408 36.237 23.683 1.000 22.840 210 PRO B O 1
ATOM 3915 N N . TRP B 1 214 ? 4.431 34.023 24.067 1.000 23.505 211 TRP B N 1
ATOM 3916 C CA . TRP B 1 214 ? 3.938 34.071 25.468 1.000 23.603 211 TRP B CA 1
ATOM 3917 C C . TRP B 1 214 ? 4.811 35.008 26.322 1.000 23.219 211 TRP B C 1
ATOM 3918 O O . TRP B 1 214 ? 4.257 35.679 27.203 1.000 21.942 211 TRP B O 1
ATOM 3929 N N . GLY B 1 215 ? 6.106 35.103 26.027 1.000 23.629 212 GLY B N 1
ATOM 3930 C CA . GLY B 1 215 ? 7.086 35.927 26.767 1.000 25.308 212 GLY B CA 1
ATOM 3931 C C . GLY B 1 215 ? 6.813 37.422 26.639 1.000 23.974 212 GLY B C 1
ATOM 3932 O O . GLY B 1 215 ? 7.309 38.191 27.497 1.000 22.711 212 GLY B O 1
ATOM 3933 N N . LYS B 1 216 ? 6.052 37.840 25.630 1.000 23.709 213 LYS B N 1
ATOM 3934 C CA . LYS B 1 216 ? 5.693 39.273 25.464 1.000 25.668 213 LYS B CA 1
ATOM 3935 C C . LYS B 1 216 ? 4.859 39.743 26.658 1.000 26.335 213 LYS B C 1
ATOM 3936 O O . LYS B 1 216 ? 4.846 40.967 26.928 1.000 25.968 213 LYS B O 1
ATOM 3942 N N . ALA B 1 217 ? 4.193 38.836 27.385 1.000 25.111 214 ALA B N 1
ATOM 3943 C CA . ALA B 1 217 ? 3.293 39.227 28.495 1.000 24.104 214 ALA B CA 1
ATOM 3944 C C . ALA B 1 217 ? 4.084 39.358 29.800 1.000 23.986 214 ALA B C 1
ATOM 3945 O O . ALA B 1 217 ? 3.489 39.814 30.801 1.000 22.406 214 ALA B O 1
ATOM 3947 N N . ALA B 1 218 ? 5.366 38.980 29.789 1.000 25.396 215 ALA B N 1
ATOM 3948 C CA . ALA B 1 218 ? 6.297 39.092 30.943 1.000 27.688 215 ALA B CA 1
ATOM 3949 C C . ALA B 1 218 ? 7.288 40.251 30.753 1.000 27.346 215 ALA B C 1
ATOM 3950 O O . ALA B 1 218 ? 7.792 40.468 29.640 1.000 29.081 215 ALA B O 1
ATOM 3952 N N . ALA B 1 219 ? 7.611 40.944 31.841 1.000 26.924 216 ALA B N 1
ATOM 3953 C CA . ALA B 1 219 ? 8.638 42.007 31.860 1.000 28.757 216 ALA B CA 1
ATOM 3954 C C . ALA B 1 219 ? 10.016 41.334 31.976 1.000 29.861 216 ALA B C 1
ATOM 3955 O O . ALA B 1 219 ? 10.082 40.091 32.150 1.000 30.049 216 ALA B O 1
ATOM 3957 N N . GLU B 1 220 ? 11.076 42.111 31.775 1.000 31.931 217 GLU B N 1
ATOM 3958 C CA . GLU B 1 220 ? 12.499 41.682 31.875 1.000 33.056 217 GLU B CA 1
ATOM 3959 C C . GLU B 1 220 ? 12.756 40.981 33.227 1.000 30.428 217 GLU B C 1
ATOM 3960 O O . GLU B 1 220 ? 13.490 39.965 33.266 1.000 27.988 217 GLU B O 1
ATOM 3966 N N . ASP B 1 221 ? 12.146 41.487 34.296 1.000 27.264 218 ASP B N 1
ATOM 3967 C CA . ASP B 1 221 ? 12.334 41.010 35.697 1.000 30.368 218 ASP B CA 1
ATOM 3968 C C . ASP B 1 221 ? 11.448 39.775 36.002 1.000 27.077 218 ASP B C 1
ATOM 3969 O O . ASP B 1 221 ? 11.527 39.241 37.134 1.000 31.067 218 ASP B O 1
ATOM 3974 N N . GLY B 1 222 ? 10.661 39.298 35.047 1.000 26.924 219 GLY B N 1
ATOM 3975 C CA . GLY B 1 222 ? 9.942 38.011 35.152 1.000 27.875 219 GLY B CA 1
ATOM 3976 C C . GLY B 1 222 ? 8.496 38.196 35.576 1.000 28.581 219 GLY B C 1
ATOM 3977 O O . GLY B 1 222 ? 7.753 37.203 35.509 1.000 27.141 219 GLY B O 1
ATOM 3978 N N . THR B 1 223 ? 8.114 39.426 35.969 1.000 26.337 220 THR B N 1
ATOM 3979 C CA . THR B 1 223 ? 6.759 39.806 36.443 1.000 25.270 220 THR B CA 1
ATOM 3980 C C . THR B 1 223 ? 5.811 40.010 35.258 1.000 26.468 220 THR B C 1
ATOM 3981 O O . THR B 1 223 ? 6.273 40.288 34.132 1.000 27.511 220 THR B O 1
ATOM 3985 N N . PHE B 1 224 ? 4.507 39.897 35.505 1.000 24.733 221 PHE B N 1
ATOM 3986 C CA . PHE B 1 224 ? 3.479 40.190 34.472 1.000 23.417 221 PHE B CA 1
ATOM 3987 C C . PHE B 1 224 ? 3.526 41.688 34.137 1.000 23.882 221 PHE B C 1
ATOM 3988 O O . PHE B 1 224 ? 3.678 42.518 35.062 1.000 21.703 221 PHE B O 1
ATOM 3996 N N . ARG B 1 225 ? 3.431 42.028 32.853 1.000 24.013 222 ARG B N 1
ATOM 3997 C CA . ARG B 1 225 ? 3.433 43.448 32.403 1.000 25.093 222 ARG B CA 1
ATOM 3998 C C . ARG B 1 225 ? 2.189 44.161 32.949 1.000 25.852 222 ARG B C 1
ATOM 3999 O O . ARG B 1 225 ? 1.196 43.465 33.315 1.000 28.210 222 ARG B O 1
ATOM 4007 N N . THR B 1 226 ? 2.208 45.497 32.958 1.000 25.160 223 THR B N 1
ATOM 4008 C CA . THR B 1 226 ? 1.070 46.365 33.361 1.000 25.448 223 THR B CA 1
ATOM 4009 C C . THR B 1 226 ? -0.157 46.068 32.508 1.000 25.691 223 THR B C 1
ATOM 4010 O O . THR B 1 226 ? 0.014 45.655 31.331 1.000 29.308 223 THR B O 1
ATOM 4014 N N . LEU B 1 227 ? -1.337 46.380 33.047 1.000 26.595 224 LEU B N 1
ATOM 4015 C CA . LEU B 1 227 ? -2.636 46.212 32.355 1.000 27.001 224 LEU B CA 1
ATOM 4016 C C . LEU B 1 227 ? -2.563 46.969 31.028 1.000 28.446 224 LEU B C 1
ATOM 4017 O O . LEU B 1 227 ? -2.965 46.388 29.993 1.000 27.529 224 LEU B O 1
ATOM 4022 N N . ALA B 1 228 ? -2.009 48.182 31.047 1.000 27.968 225 ALA B N 1
ATOM 4023 C CA . ALA B 1 228 ? -1.790 49.002 29.829 1.000 29.445 225 ALA B CA 1
ATOM 4024 C C . ALA B 1 228 ? -1.064 48.168 28.774 1.000 27.740 225 ALA B C 1
ATOM 4025 O O . ALA B 1 228 ? -1.581 48.056 27.647 1.000 29.396 225 ALA B O 1
ATOM 4027 N N . GLU B 1 229 ? 0.102 47.616 29.124 1.000 27.093 226 GLU B N 1
ATOM 4028 C CA . GLU B 1 229 ? 0.985 46.859 28.197 1.000 28.577 226 GLU B CA 1
ATOM 4029 C C . GLU B 1 229 ? 0.272 45.592 27.684 1.000 27.679 226 GLU B C 1
ATOM 4030 O O . GLU B 1 229 ? 0.336 45.310 26.472 1.000 28.810 226 GLU B O 1
ATOM 4036 N N . LEU B 1 230 ? -0.433 44.867 28.544 1.000 27.176 227 LEU B N 1
ATOM 4037 C CA . LEU B 1 230 ? -1.200 43.655 28.138 1.000 27.537 227 LEU B CA 1
ATOM 4038 C C . LEU B 1 230 ? -2.338 44.064 27.189 1.000 26.057 227 LEU B C 1
ATOM 4039 O O . LEU B 1 230 ? -2.536 43.382 26.161 1.000 24.391 227 LEU B O 1
ATOM 4044 N N . ASP B 1 231 ? -3.044 45.145 27.519 1.000 27.470 228 ASP B N 1
ATOM 4045 C CA . ASP B 1 231 ? -4.187 45.665 26.725 1.000 29.886 228 ASP B CA 1
ATOM 4046 C C . ASP B 1 231 ? -3.721 45.947 25.292 1.000 31.715 228 ASP B C 1
ATOM 4047 O O . ASP B 1 231 ? -4.410 45.479 24.375 1.000 32.492 228 ASP B O 1
ATOM 4052 N N . ALA B 1 232 ? -2.572 46.601 25.119 1.000 32.841 229 ALA B N 1
ATOM 4053 C CA . ALA B 1 232 ? -1.938 46.889 23.809 1.000 34.566 229 ALA B CA 1
ATOM 4054 C C . ALA B 1 232 ? -1.639 45.576 23.072 1.000 36.526 229 ALA B C 1
ATOM 4055 O O . ALA B 1 232 ? -1.988 45.451 21.879 1.000 36.593 229 ALA B O 1
ATOM 4057 N N . LEU B 1 233 ? -1.003 44.628 23.764 1.000 32.308 230 LEU B N 1
ATOM 4058 C CA . LEU B 1 233 ? -0.646 43.287 23.228 1.000 32.453 230 LEU B CA 1
ATOM 4059 C C . LEU B 1 233 ? -1.910 42.538 22.751 1.000 28.265 230 LEU B C 1
ATOM 4060 O O . LEU B 1 233 ? -1.954 42.118 21.572 1.000 25.180 230 LEU B O 1
ATOM 4065 N N . TYR B 1 234 ? -2.912 42.375 23.617 1.000 28.006 231 TYR B N 1
ATOM 4066 C CA . TYR B 1 234 ? -4.050 41.440 23.402 1.000 27.265 231 TYR B CA 1
ATOM 4067 C C . TYR B 1 234 ? -5.249 42.158 22.785 1.000 29.029 231 TYR B C 1
ATOM 4068 O O . TYR B 1 234 ? -5.941 41.532 21.940 1.000 27.688 231 TYR B O 1
ATOM 4077 N N . ARG B 1 235 ? -5.531 43.398 23.180 1.000 30.632 232 ARG B N 1
ATOM 4078 C CA . ARG B 1 235 ? -6.705 44.126 22.624 1.000 31.793 232 ARG B CA 1
ATOM 4079 C C . ARG B 1 235 ? -6.294 44.760 21.297 1.000 32.322 232 ARG B C 1
ATOM 4080 O O . ARG B 1 235 ? -6.858 44.354 20.270 1.000 32.229 232 ARG B O 1
ATOM 4088 N N . ASP B 1 236 ? -5.327 45.677 21.317 1.000 34.638 233 ASP B N 1
ATOM 4089 C CA . ASP B 1 236 ? -4.867 46.414 20.107 1.000 38.773 233 ASP B CA 1
ATOM 4090 C C . ASP B 1 236 ? -4.203 45.429 19.135 1.000 39.931 233 ASP B C 1
ATOM 4091 O O . ASP B 1 236 ? -4.741 45.239 18.030 1.000 44.283 233 ASP B O 1
ATOM 4096 N N . GLY B 1 237 ? -3.105 44.805 19.559 1.000 37.443 234 GLY B N 1
ATOM 4097 C CA . GLY B 1 237 ? -2.296 43.889 18.737 1.000 37.366 234 GLY B CA 1
ATOM 4098 C C . GLY B 1 237 ? -3.121 42.756 18.157 1.000 36.930 234 GLY B C 1
ATOM 4099 O O . GLY B 1 237 ? -2.977 42.505 16.954 1.000 38.353 234 GLY B O 1
ATOM 4100 N N . ALA B 1 238 ? -3.941 42.081 18.972 1.000 34.038 235 ALA B N 1
ATOM 4101 C CA . ALA B 1 238 ? -4.564 40.785 18.614 1.000 34.321 235 ALA B CA 1
ATOM 4102 C C . ALA B 1 238 ? -6.085 40.918 18.478 1.000 34.212 235 ALA B C 1
ATOM 4103 O O . ALA B 1 238 ? -6.710 39.923 18.121 1.000 39.663 235 ALA B O 1
ATOM 4105 N N . GLY B 1 239 ? -6.656 42.097 18.721 1.000 33.919 236 GLY B N 1
ATOM 4106 C CA . GLY B 1 239 ? -8.051 42.409 18.358 1.000 32.732 236 GLY B CA 1
ATOM 4107 C C . GLY B 1 239 ? -9.068 41.786 19.300 1.000 33.513 236 GLY B C 1
ATOM 4108 O O . GLY B 1 239 ? -10.265 41.828 18.956 1.000 32.067 236 GLY B O 1
ATOM 4109 N N . LEU B 1 240 ? -8.647 41.247 20.457 1.000 31.640 237 LEU B N 1
ATOM 4110 C CA . LEU B 1 240 ? -9.596 40.684 21.457 1.000 29.686 237 LEU B CA 1
ATOM 4111 C C . LEU B 1 240 ? -10.548 41.796 21.916 1.000 30.418 237 LEU B C 1
ATOM 4112 O O . LEU B 1 240 ? -10.071 42.934 22.135 1.000 28.509 237 LEU B O 1
ATOM 4117 N N . LYS B 1 241 ? -11.844 41.478 22.039 1.000 34.516 238 LYS B N 1
ATOM 4118 C CA . LYS B 1 241 ? -12.904 42.392 22.535 1.000 36.974 238 LYS B CA 1
ATOM 4119 C C . LYS B 1 241 ? -13.644 41.722 23.689 1.000 38.007 238 LYS B C 1
ATOM 4120 O O . LYS B 1 241 ? -13.668 40.487 23.713 1.000 32.597 238 LYS B O 1
ATOM 4126 N N . ASP B 1 242 ? -14.254 42.524 24.565 1.000 38.070 239 ASP B N 1
ATOM 4127 C CA . ASP B 1 242 ? -15.056 42.034 25.714 1.000 42.600 239 ASP B CA 1
ATOM 4128 C C . ASP B 1 242 ? -16.084 41.038 25.170 1.000 41.905 239 ASP B C 1
ATOM 4129 O O . ASP B 1 242 ? -16.569 41.253 24.046 1.000 40.114 239 ASP B O 1
ATOM 4134 N N . GLY B 1 243 ? -16.332 39.958 25.917 1.000 35.333 240 GLY B N 1
ATOM 4135 C CA . GLY B 1 243 ? -17.262 38.875 25.558 1.000 34.272 240 GLY B CA 1
ATOM 4136 C C . GLY B 1 243 ? -16.703 37.953 24.485 1.000 32.758 240 GLY B C 1
ATOM 4137 O O . GLY B 1 243 ? -17.457 37.065 24.044 1.000 32.992 240 GLY B O 1
ATOM 4138 N N . ASP B 1 244 ? -15.442 38.125 24.066 1.000 31.473 241 ASP B N 1
ATOM 4139 C CA . ASP B 1 244 ? -14.776 37.177 23.136 1.000 31.432 241 ASP B CA 1
ATOM 4140 C C . ASP B 1 244 ? -14.514 35.860 23.866 1.000 31.021 241 ASP B C 1
ATOM 4141 O O . ASP B 1 244 ? -14.133 35.906 25.045 1.000 31.131 241 ASP B O 1
ATOM 4146 N N . ASP B 1 245 ? -14.726 34.757 23.155 1.000 31.194 242 ASP B N 1
ATOM 4147 C CA . ASP B 1 245 ? -14.480 33.359 23.592 1.000 30.458 242 ASP B CA 1
ATOM 4148 C C . ASP B 1 245 ? -13.121 32.959 23.011 1.000 27.977 242 ASP B C 1
ATOM 4149 O O . ASP B 1 245 ? -13.046 32.710 21.811 1.000 31.477 242 ASP B O 1
ATOM 4154 N N . VAL B 1 246 ? -12.083 32.923 23.838 1.000 25.462 243 VAL B N 1
ATOM 4155 C CA . VAL B 1 246 ? -10.666 32.810 23.385 1.000 24.714 243 VAL B CA 1
ATOM 4156 C C . VAL B 1 246 ? -10.137 31.409 23.686 1.000 23.760 243 VAL B C 1
ATOM 4157 O O . VAL B 1 246 ? -10.389 30.890 24.779 1.000 19.392 243 VAL B O 1
ATOM 4161 N N . VAL B 1 247 ? -9.372 30.879 22.741 1.000 22.784 244 VAL B N 1
ATOM 4162 C CA . VAL B 1 247 ? -8.604 29.615 22.869 1.000 21.768 244 VAL B CA 1
ATOM 4163 C C . VAL B 1 247 ? -7.137 29.975 22.680 1.000 22.447 244 VAL B C 1
ATOM 4164 O O . VAL B 1 247 ? -6.813 30.678 21.680 1.000 20.981 244 VAL B O 1
ATOM 4168 N N . ALA B 1 248 ? -6.280 29.520 23.591 1.000 19.909 245 ALA B N 1
ATOM 4169 C CA . ALA B 1 248 ? -4.817 29.662 23.447 1.000 18.861 245 ALA B CA 1
ATOM 4170 C C . ALA B 1 248 ? -4.229 28.288 23.162 1.000 19.401 245 ALA B C 1
ATOM 4171 O O . ALA B 1 248 ? -4.735 27.260 23.698 1.000 20.066 245 ALA B O 1
ATOM 4173 N N . TYR B 1 249 ? -3.157 28.268 22.395 1.000 18.118 246 TYR B N 1
ATOM 4174 C CA . TYR B 1 249 ? -2.426 27.002 22.146 1.000 20.047 246 TYR B CA 1
ATOM 4175 C C . TYR B 1 249 ? -0.940 27.320 21.971 1.000 20.262 246 TYR B C 1
ATOM 4176 O O . TYR B 1 249 ? -0.564 28.464 21.610 1.000 18.647 246 TYR B O 1
ATOM 4185 N N . CYS B 1 250 ? -0.111 26.325 22.259 1.000 22.090 247 CYS B N 1
ATOM 4186 C CA . CYS B 1 250 ? 1.357 26.348 22.024 1.000 22.522 247 CYS B CA 1
ATOM 4187 C C . CYS B 1 250 ? 1.746 25.086 21.248 1.000 22.166 247 CYS B C 1
ATOM 4188 O O . CYS B 1 250 ? 1.059 24.779 20.266 1.000 24.487 247 CYS B O 1
ATOM 4191 N N . ARG B 1 251 ? 2.781 24.364 21.682 1.000 24.351 248 ARG B N 1
ATOM 4192 C CA . ARG B 1 251 ? 3.136 23.015 21.163 1.000 24.335 248 ARG B CA 1
ATOM 4193 C C . ARG B 1 251 ? 2.513 21.951 22.072 1.000 22.057 248 ARG B C 1
ATOM 4194 O O . ARG B 1 251 ? 2.016 20.947 21.554 1.000 17.662 248 ARG B O 1
ATOM 4202 N N . ILE B 1 252 ? 2.515 22.210 23.381 1.000 20.356 249 ILE B N 1
ATOM 4203 C CA . ILE B 1 252 ? 1.730 21.447 24.385 1.000 21.693 249 ILE B CA 1
ATOM 4204 C C . ILE B 1 252 ? 1.004 22.456 25.286 1.000 20.830 249 ILE B C 1
ATOM 4205 O O . ILE B 1 252 ? 1.493 23.601 25.393 1.000 21.684 249 ILE B O 1
ATOM 4210 N N . GLY B 1 253 ? -0.044 21.995 25.976 1.000 20.299 250 GLY B N 1
ATOM 4211 C CA . GLY B 1 253 ? -0.841 22.765 26.953 1.000 18.547 250 GLY B CA 1
ATOM 4212 C C . GLY B 1 253 ? 0.002 23.337 28.085 1.000 18.158 250 GLY B C 1
ATOM 4213 O O . GLY B 1 253 ? -0.408 24.364 28.621 1.000 17.832 250 GLY B O 1
ATOM 4214 N N . GLU B 1 254 ? 1.105 22.675 28.463 1.000 19.206 251 GLU B N 1
ATOM 4215 C CA . GLU B 1 254 ? 2.055 23.117 29.526 1.000 18.475 251 GLU B CA 1
ATOM 4216 C C . GLU B 1 254 ? 2.551 24.530 29.200 1.000 17.797 251 GLU B C 1
ATOM 4217 O O . GLU B 1 254 ? 2.797 25.323 30.100 1.000 19.070 251 GLU B O 1
ATOM 4223 N N . ARG B 1 255 ? 2.675 24.851 27.922 1.000 17.009 252 ARG B N 1
ATOM 4224 C CA . ARG B 1 255 ? 3.404 26.044 27.456 1.000 17.524 252 ARG B CA 1
ATOM 4225 C C . ARG B 1 255 ? 2.438 27.167 27.096 1.000 18.069 252 ARG B C 1
ATOM 4226 O O . ARG B 1 255 ? 2.919 28.277 26.899 1.000 22.133 252 ARG B O 1
ATOM 4234 N N . SER B 1 256 ? 1.138 26.893 27.008 1.000 17.469 253 SER B N 1
ATOM 4235 C CA . SER B 1 256 ? 0.091 27.893 26.723 1.000 16.733 253 SER B CA 1
ATOM 4236 C C . SER B 1 256 ? -0.691 28.287 27.982 1.000 17.202 253 SER B C 1
ATOM 4237 O O . SER B 1 256 ? -1.629 29.097 27.854 1.000 14.525 253 SER B O 1
ATOM 4240 N N . SER B 1 257 ? -0.346 27.724 29.154 1.000 16.619 254 SER B N 1
ATOM 4241 C CA . SER B 1 257 ? -1.044 28.000 30.424 1.000 16.547 254 SER B CA 1
ATOM 4242 C C . SER B 1 257 ? -0.776 29.434 30.892 1.000 17.792 254 SER B C 1
ATOM 4243 O O . SER B 1 257 ? -1.658 30.034 31.526 1.000 16.058 254 SER B O 1
ATOM 4246 N N . HIS B 1 258 ? 0.422 29.957 30.643 1.000 16.491 255 HIS B N 1
ATOM 4247 C CA . HIS B 1 258 ? 0.806 31.337 31.032 1.000 16.503 255 HIS B CA 1
ATOM 4248 C C . HIS B 1 258 ? -0.145 32.340 30.352 1.000 16.714 255 HIS B C 1
ATOM 4249 O O . HIS B 1 258 ? -0.639 33.235 31.037 1.000 13.170 255 HIS B O 1
ATOM 4256 N N . THR B 1 259 ? -0.388 32.192 29.042 1.000 17.614 256 THR B N 1
ATOM 4257 C CA . THR B 1 259 ? -1.280 33.113 28.283 1.000 17.717 256 THR B CA 1
ATOM 4258 C C . THR B 1 259 ? -2.736 32.913 28.732 1.000 17.172 256 THR B C 1
ATOM 4259 O O . THR B 1 259 ? -3.409 33.892 28.921 1.000 18.322 256 THR B O 1
ATOM 4263 N N . TRP B 1 260 ? -3.202 31.680 28.944 1.000 17.489 257 TRP B N 1
ATOM 4264 C CA . TRP B 1 260 ? -4.503 31.418 29.605 1.000 16.865 257 TRP B CA 1
ATOM 4265 C C . TRP B 1 260 ? -4.591 32.261 30.894 1.000 16.291 257 TRP B C 1
ATOM 4266 O O . TRP B 1 260 ? -5.611 32.959 31.096 1.000 16.509 257 TRP B O 1
ATOM 4277 N N . PHE B 1 261 ? -3.564 32.215 31.743 1.000 17.031 258 PHE B N 1
ATOM 4278 C CA . PHE B 1 261 ? -3.529 32.935 33.041 1.000 17.534 258 PHE B CA 1
ATOM 4279 C C . PHE B 1 261 ? -3.675 34.437 32.772 1.000 17.909 258 PHE B C 1
ATOM 4280 O O . PHE B 1 261 ? -4.572 35.062 33.395 1.000 17.838 258 PHE B O 1
ATOM 4288 N N . VAL B 1 262 ? -2.877 34.969 31.842 1.000 16.981 259 VAL B N 1
ATOM 4289 C CA . VAL B 1 262 ? -2.924 36.407 31.426 1.000 16.857 259 VAL B CA 1
ATOM 4290 C C . VAL B 1 262 ? -4.361 36.789 31.064 1.000 17.141 259 VAL B C 1
ATOM 4291 O O . VAL B 1 262 ? -4.843 37.790 31.580 1.000 18.226 259 VAL B O 1
ATOM 4295 N N . LEU B 1 263 ? -5.048 36.000 30.238 1.000 18.945 260 LEU B N 1
ATOM 4296 C CA . LEU B 1 263 ? -6.331 36.423 29.625 1.000 17.025 260 LEU B CA 1
ATOM 4297 C C . LEU B 1 263 ? -7.458 36.257 30.642 1.000 19.570 260 LEU B C 1
ATOM 4298 O O . LEU B 1 263 ? -8.318 37.182 30.745 1.000 19.104 260 LEU B O 1
ATOM 4303 N N . GLN B 1 264 ? -7.468 35.138 31.387 1.000 18.100 261 GLN B N 1
ATOM 4304 C CA . GLN B 1 264 ? -8.528 34.837 32.382 1.000 17.861 261 GLN B CA 1
ATOM 4305 C C . GLN B 1 264 ? -8.382 35.759 33.605 1.000 18.471 261 GLN B C 1
ATOM 4306 O O . GLN B 1 264 ? -9.398 36.352 34.076 1.000 16.053 261 GLN B O 1
ATOM 4312 N N . HIS B 1 265 ? -7.182 35.859 34.153 1.000 18.185 262 HIS B N 1
ATOM 4313 C CA . HIS B 1 265 ? -6.983 36.435 35.511 1.000 18.783 262 HIS B CA 1
ATOM 4314 C C . HIS B 1 265 ? -6.553 37.895 35.451 1.000 20.142 262 HIS B C 1
ATOM 4315 O O . HIS B 1 265 ? -6.912 38.616 36.393 1.000 21.568 262 HIS B O 1
ATOM 4322 N N . LEU B 1 266 ? -5.836 38.331 34.417 1.000 20.553 263 LEU B N 1
ATOM 4323 C CA . LEU B 1 266 ? -5.294 39.723 34.383 1.000 24.087 263 LEU B CA 1
ATOM 4324 C C . LEU B 1 266 ? -6.163 40.634 33.513 1.000 25.045 263 LEU B C 1
ATOM 4325 O O . LEU B 1 266 ? -6.474 41.720 34.002 1.000 26.148 263 LEU B O 1
ATOM 4330 N N . LEU B 1 267 ? -6.543 40.207 32.303 1.000 26.805 264 LEU B N 1
ATOM 4331 C CA . LEU B 1 267 ? -7.470 40.956 31.401 1.000 27.767 264 LEU B CA 1
ATOM 4332 C C . LEU B 1 267 ? -8.947 40.635 31.698 1.000 26.180 264 LEU B C 1
ATOM 4333 O O . LEU B 1 267 ? -9.804 41.434 31.289 1.000 27.604 264 LEU B O 1
ATOM 4338 N N . GLY B 1 268 ? -9.253 39.504 32.335 1.000 23.405 265 GLY B N 1
ATOM 4339 C CA . GLY B 1 268 ? -10.608 39.178 32.828 1.000 24.497 265 GLY B CA 1
ATOM 4340 C C . GLY B 1 268 ? -11.551 38.746 31.722 1.000 23.771 265 GLY B C 1
ATOM 4341 O O . GLY B 1 268 ? -12.725 39.010 31.843 1.000 23.636 265 GLY B O 1
ATOM 4342 N N . PHE B 1 269 ? -11.055 38.089 30.671 1.000 24.400 266 PHE B N 1
ATOM 4343 C CA . PHE B 1 269 ? -11.915 37.416 29.671 1.000 25.506 266 PHE B CA 1
ATOM 4344 C C . PHE B 1 269 ? -12.625 36.281 30.418 1.000 27.190 266 PHE B C 1
ATOM 4345 O O . PHE B 1 269 ? -11.940 35.540 31.160 1.000 25.062 266 PHE B O 1
ATOM 4353 N N . GLU B 1 270 ? -13.945 36.186 30.266 1.000 27.770 267 GLU B N 1
ATOM 4354 C CA . GLU B 1 270 ? -14.816 35.229 31.002 1.000 32.733 267 GLU B CA 1
ATOM 4355 C C . GLU B 1 270 ? -14.560 33.804 30.487 1.000 31.632 267 GLU B C 1
ATOM 4356 O O . GLU B 1 270 ? -14.499 32.858 31.318 1.000 29.535 267 GLU B O 1
ATOM 4362 N N . ASN B 1 271 ? -14.415 33.671 29.164 1.000 30.668 268 ASN B N 1
ATOM 4363 C CA . ASN B 1 271 ? -14.281 32.391 28.420 1.000 31.004 268 ASN B CA 1
ATOM 4364 C C . ASN B 1 271 ? -12.870 32.336 27.817 1.000 30.956 268 ASN B C 1
ATOM 4365 O O . ASN B 1 271 ? -12.655 32.967 26.742 1.000 30.856 268 ASN B O 1
ATOM 4370 N N . VAL B 1 272 ? -11.929 31.683 28.516 1.000 24.004 269 VAL B N 1
ATOM 4371 C CA . VAL B 1 272 ? -10.564 31.397 27.995 1.000 21.944 269 VAL B CA 1
ATOM 4372 C C . VAL B 1 272 ? -10.324 29.891 28.165 1.000 20.344 269 VAL B C 1
ATOM 4373 O O . VAL B 1 272 ? -10.464 29.362 29.318 1.000 18.089 269 VAL B O 1
ATOM 4377 N N . ARG B 1 273 ? -9.933 29.241 27.077 1.000 17.227 270 ARG B N 1
ATOM 4378 C CA . ARG B 1 273 ? -9.598 27.799 27.101 1.000 17.880 270 ARG B CA 1
ATOM 4379 C C . ARG B 1 273 ? -8.182 27.588 26.581 1.000 17.619 270 ARG B C 1
ATOM 4380 O O . ARG B 1 273 ? -7.775 28.188 25.550 1.000 17.688 270 ARG B O 1
ATOM 4388 N N . ASN B 1 274 ? -7.473 26.733 27.304 1.000 16.474 271 ASN B N 1
ATOM 4389 C CA . ASN B 1 274 ? -6.207 26.111 26.907 1.000 15.519 271 ASN B CA 1
ATOM 4390 C C . ASN B 1 274 ? -6.522 24.887 26.040 1.000 16.759 271 ASN B C 1
ATOM 4391 O O . ASN B 1 274 ? -7.013 23.858 26.570 1.000 13.408 271 ASN B O 1
ATOM 4396 N N . TYR B 1 275 ? -6.196 24.968 24.758 1.000 16.479 272 TYR B N 1
ATOM 4397 C CA . TYR B 1 275 ? -6.145 23.788 23.858 1.000 15.936 272 TYR B CA 1
ATOM 4398 C C . TYR B 1 275 ? -4.816 23.086 24.110 1.000 16.759 272 TYR B C 1
ATOM 4399 O O . TYR B 1 275 ? -3.781 23.515 23.570 1.000 15.802 272 TYR B O 1
ATOM 4408 N N . ASP B 1 276 ? -4.838 22.079 24.979 1.000 18.374 273 ASP B N 1
ATOM 4409 C CA . ASP B 1 276 ? -3.621 21.396 25.482 1.000 18.832 273 ASP B CA 1
ATOM 4410 C C . ASP B 1 276 ? -3.023 20.528 24.372 1.000 19.699 273 ASP B C 1
ATOM 4411 O O . ASP B 1 276 ? -1.771 20.412 24.331 1.000 20.514 273 ASP B O 1
ATOM 4416 N N . GLY B 1 277 ? -3.863 19.950 23.504 1.000 21.124 274 GLY B N 1
ATOM 4417 C CA . GLY B 1 277 ? -3.388 19.160 22.351 1.000 20.107 274 GLY B CA 1
ATOM 4418 C C . GLY B 1 277 ? -2.358 19.957 21.575 1.000 18.697 274 GLY B C 1
ATOM 4419 O O . GLY B 1 277 ? -1.241 19.466 21.351 1.000 18.953 274 GLY B O 1
ATOM 4420 N N . SER B 1 278 ? -2.703 21.204 21.279 1.000 18.659 275 SER B N 1
ATOM 4421 C CA . SER B 1 278 ? -1.770 22.253 20.800 1.000 19.267 275 SER B CA 1
ATOM 4422 C C . SER B 1 278 ? -1.205 21.765 19.472 1.000 18.977 275 SER B C 1
ATOM 4423 O O . SER B 1 278 ? -1.878 20.932 18.853 1.000 20.503 275 SER B O 1
ATOM 4426 N N . TRP B 1 279 ? -0.057 22.267 19.034 1.000 22.143 276 TRP B N 1
ATOM 4427 C CA . TRP B 1 279 ? 0.461 21.952 17.683 1.000 22.746 276 TRP B CA 1
ATOM 4428 C C . TRP B 1 279 ? 0.906 20.483 17.612 1.000 23.141 276 TRP B C 1
ATOM 4429 O O . TRP B 1 279 ? 0.685 19.894 16.544 1.000 24.170 276 TRP B O 1
ATOM 4440 N N . THR B 1 280 ? 1.428 19.873 18.692 1.000 21.394 277 THR B N 1
ATOM 4441 C CA . THR B 1 280 ? 1.813 18.430 18.682 1.000 22.624 277 THR B CA 1
ATOM 4442 C C . THR B 1 280 ? 0.642 17.563 18.195 1.000 22.853 277 THR B C 1
ATOM 4443 O O . THR B 1 280 ? 0.906 16.596 17.475 1.000 26.108 277 THR B O 1
ATOM 4447 N N . GLU B 1 281 ? -0.611 17.881 18.545 1.000 21.519 278 GLU B N 1
ATOM 4448 C CA . GLU B 1 281 ? -1.768 17.121 18.025 1.000 20.046 278 GLU B CA 1
ATOM 4449 C C . GLU B 1 281 ? -2.153 17.717 16.669 1.000 18.729 278 GLU B C 1
ATOM 4450 O O . GLU B 1 281 ? -2.315 16.971 15.673 1.000 18.366 278 GLU B O 1
ATOM 4456 N N . TRP B 1 282 ? -2.343 19.024 16.630 1.000 17.048 279 TRP B N 1
ATOM 4457 C CA . TRP B 1 282 ? -2.888 19.691 15.427 1.000 18.802 279 TRP B CA 1
ATOM 4458 C C . TRP B 1 282 ? -2.038 19.337 14.203 1.000 18.250 279 TRP B C 1
ATOM 4459 O O . TRP B 1 282 ? -2.621 19.018 13.167 1.000 20.882 279 TRP B O 1
ATOM 4470 N N . GLY B 1 283 ? -0.723 19.402 14.334 1.000 20.772 280 GLY B N 1
ATOM 4471 C CA . GLY B 1 283 ? 0.237 19.280 13.222 1.000 22.313 280 GLY B CA 1
ATOM 4472 C C . GLY B 1 283 ? 0.395 17.843 12.761 1.000 23.250 280 GLY B C 1
ATOM 4473 O O . GLY B 1 283 ? 1.187 17.618 11.827 1.000 24.133 280 GLY B O 1
ATOM 4474 N N . SER B 1 284 ? -0.261 16.893 13.434 1.000 23.777 281 SER B N 1
ATOM 4475 C CA . SER B 1 284 ? -0.218 15.450 13.073 1.000 24.639 281 SER B CA 1
ATOM 4476 C C . SER B 1 284 ? -1.625 14.881 12.906 1.000 22.081 281 SER B C 1
ATOM 4477 O O . SER B 1 284 ? -1.752 13.697 12.552 1.000 20.155 281 SER B O 1
ATOM 4480 N N . ALA B 1 285 ? -2.646 15.711 13.095 1.000 22.583 282 ALA B N 1
ATOM 4481 C CA . ALA B 1 285 ? -4.058 15.324 12.879 1.000 21.897 282 ALA B CA 1
ATOM 4482 C C . ALA B 1 285 ? -4.328 15.227 11.375 1.000 22.644 282 ALA B C 1
ATOM 4483 O O . ALA B 1 285 ? -3.833 16.082 10.619 1.000 24.414 282 ALA B O 1
ATOM 4485 N N . VAL B 1 286 ? -5.104 14.243 10.948 1.000 21.945 283 VAL B N 1
ATOM 4486 C CA . VAL B 1 286 ? -5.482 14.126 9.510 1.000 24.014 283 VAL B CA 1
ATOM 4487 C C . VAL B 1 286 ? -6.505 15.218 9.196 1.000 24.606 283 VAL B C 1
ATOM 4488 O O . VAL B 1 286 ? -7.460 15.364 9.962 1.000 22.318 283 VAL B O 1
ATOM 4492 N N . ARG B 1 287 ? -6.266 15.984 8.131 1.000 26.145 284 ARG B N 1
ATOM 4493 C CA . ARG B 1 287 ? -7.289 16.847 7.489 1.000 27.055 284 ARG B CA 1
ATOM 4494 C C . ARG B 1 287 ? -7.807 17.871 8.510 1.000 25.337 284 ARG B C 1
ATOM 4495 O O . ARG B 1 287 ? -9.031 17.986 8.664 1.000 24.409 284 ARG B O 1
ATOM 4503 N N . VAL B 1 288 ? -6.901 18.576 9.185 1.000 24.007 285 VAL B N 1
ATOM 4504 C CA . VAL B 1 288 ? -7.254 19.816 9.924 1.000 24.874 285 VAL B CA 1
ATOM 4505 C C . VAL B 1 288 ? -6.634 21.000 9.186 1.000 23.229 285 VAL B C 1
ATOM 4506 O O . VAL B 1 288 ? -5.562 20.879 8.598 1.000 22.563 285 VAL B O 1
ATOM 4510 N N . PRO B 1 289 ? -7.321 22.162 9.163 1.000 27.336 286 PRO B N 1
ATOM 4511 C CA . PRO B 1 289 ? -6.820 23.356 8.480 1.000 30.802 286 PRO B CA 1
ATOM 4512 C C . PRO B 1 289 ? -5.507 23.894 9.065 1.000 34.494 286 PRO B C 1
ATOM 4513 O O . PRO B 1 289 ? -5.405 24.036 10.290 1.000 36.988 286 PRO B O 1
ATOM 4517 N N . ILE B 1 290 ? -4.554 24.178 8.176 1.000 32.928 287 ILE B N 1
ATOM 4518 C CA . ILE B 1 290 ? -3.179 24.670 8.469 1.000 33.545 287 ILE B CA 1
ATOM 4519 C C . ILE B 1 290 ? -2.826 25.732 7.415 1.000 35.755 287 ILE B C 1
ATOM 4520 O O . ILE B 1 290 ? -3.084 25.460 6.231 1.000 34.254 287 ILE B O 1
ATOM 4525 N N . VAL B 1 291 ? -2.271 26.886 7.823 1.000 36.339 288 VAL B N 1
ATOM 4526 C CA . VAL B 1 291 ? -1.768 27.948 6.891 1.000 38.023 288 VAL B CA 1
ATOM 4527 C C . VAL B 1 291 ? -0.338 28.326 7.281 1.000 43.147 288 VAL B C 1
ATOM 4528 O O . VAL B 1 291 ? 0.046 28.095 8.446 1.000 42.040 288 VAL B O 1
ATOM 4532 N N . GLN B 1 292 ? 0.402 28.962 6.372 1.000 42.348 289 GLN B N 1
ATOM 4533 C CA . GLN B 1 292 ? 1.825 29.310 6.619 1.000 45.158 289 GLN B CA 1
ATOM 4534 C C . GLN B 1 292 ? 2.039 30.813 6.445 1.000 42.941 289 GLN B C 1
ATOM 4535 O O . GLN B 1 292 ? 1.077 31.507 6.104 1.000 39.607 289 GLN B O 1
ATOM 4541 N N . GLY B 1 293 ? 3.257 31.278 6.738 1.000 49.407 290 GLY B N 1
ATOM 4542 C CA . GLY B 1 293 ? 3.635 32.705 6.714 1.000 46.991 290 GLY B CA 1
ATOM 4543 C C . GLY B 1 293 ? 3.211 33.407 7.994 1.000 49.718 290 GLY B C 1
ATOM 4544 O O . GLY B 1 293 ? 2.482 32.790 8.814 1.000 47.579 290 GLY B O 1
ATOM 4545 N N . SER B 1 294 ? 3.634 34.663 8.153 1.000 46.636 291 SER B N 1
ATOM 4546 C CA . SER B 1 294 ? 3.442 35.489 9.371 1.000 48.681 291 SER B CA 1
ATOM 4547 C C . SER B 1 294 ? 2.005 36.023 9.448 1.000 44.992 291 SER B C 1
ATOM 4548 O O . SER B 1 294 ? 1.675 36.679 10.455 1.000 50.668 291 SER B O 1
ATOM 4551 N N . GLU B 1 295 ? 1.196 35.773 8.421 1.000 44.757 292 GLU B N 1
ATOM 4552 C CA . GLU B 1 295 ? -0.217 36.226 8.320 1.000 43.966 292 GLU B CA 1
ATOM 4553 C C . GLU B 1 295 ? -1.122 35.294 9.115 1.000 44.570 292 GLU B C 1
ATOM 4554 O O . GLU B 1 295 ? -1.036 34.081 8.951 1.000 41.224 292 GLU B O 1
ATOM 4560 N N . PRO B 1 296 ? -2.042 35.814 9.963 1.000 45.897 293 PRO B N 1
ATOM 4561 C CA . PRO B 1 296 ? -3.063 34.971 10.590 1.000 44.507 293 PRO B CA 1
ATOM 4562 C C . PRO B 1 296 ? -3.712 34.011 9.584 1.000 45.278 293 PRO B C 1
ATOM 4563 O O . PRO B 1 296 ? -3.760 32.814 9.849 1.000 43.086 293 PRO B O 1
ATOM 4567 N N . GLY B 1 297 ? -4.131 34.561 8.440 1.000 43.214 294 GLY B N 1
ATOM 4568 C CA . GLY B 1 297 ? -5.021 33.911 7.459 1.000 42.654 294 GLY B CA 1
ATOM 4569 C C . GLY B 1 297 ? -6.474 34.168 7.808 1.000 40.363 294 GLY B C 1
ATOM 4570 O O . GLY B 1 297 ? -6.718 34.762 8.864 1.000 40.534 294 GLY B O 1
ATOM 4571 N N . GLU B 1 298 ? -7.406 33.764 6.941 1.000 45.764 295 GLU B N 1
ATOM 4572 C CA . GLU B 1 298 ? -8.869 33.936 7.143 1.000 46.521 295 GLU B CA 1
ATOM 4573 C C . GLU B 1 298 ? -9.420 32.685 7.828 1.000 45.031 295 GLU B C 1
ATOM 4574 O O . GLU B 1 298 ? -8.827 31.596 7.654 1.000 37.980 295 GLU B O 1
ATOM 4580 N N . ALA B 1 299 ? -10.515 32.834 8.576 1.000 42.778 296 ALA B N 1
ATOM 4581 C CA . ALA B 1 299 ? -11.216 31.703 9.218 1.000 43.086 296 ALA B CA 1
ATOM 4582 C C . ALA B 1 299 ? -11.929 30.917 8.125 1.000 44.525 296 ALA B C 1
ATOM 4583 O O . ALA B 1 299 ? -12.689 31.495 7.356 1.000 48.037 296 ALA B O 1
ATOM 4585 N N . PRO B 1 300 ? -11.724 29.585 8.017 1.000 46.498 297 PRO B N 1
ATOM 4586 C CA . PRO B 1 300 ? -12.655 28.743 7.271 1.000 43.666 297 PRO B CA 1
ATOM 4587 C C . PRO B 1 300 ? -13.932 28.579 8.111 1.000 40.195 297 PRO B C 1
ATOM 4588 O O . PRO B 1 300 ? -13.919 28.966 9.269 1.000 37.947 297 PRO B O 1
ATOM 4592 N N . ALA B 1 301 ? -14.997 28.045 7.510 1.000 37.196 298 ALA B N 1
ATOM 4593 C CA . ALA B 1 301 ? -16.259 27.679 8.187 1.000 37.390 298 ALA B CA 1
ATOM 4594 C C . ALA B 1 301 ? -15.914 26.753 9.352 1.000 41.391 298 ALA B C 1
ATOM 4595 O O . ALA B 1 301 ? -15.011 25.926 9.251 1.000 37.282 298 ALA B O 1
ATOM 4596 N N . PRO B 1 302 ? -16.607 26.867 10.505 1.000 45.848 299 PRO B N 1
ATOM 4597 C CA . PRO B 1 302 ? -16.455 25.881 11.577 1.000 50.015 299 PRO B CA 1
ATOM 4598 C C . PRO B 1 302 ? -16.624 24.467 10.994 1.000 52.741 299 PRO B C 1
ATOM 4599 O O . PRO B 1 302 ? -17.500 24.286 10.170 1.000 54.246 299 PRO B O 1
ATOM 4603 N N . ILE B 1 303 ? -15.764 23.518 11.373 1.000 52.183 300 ILE B N 1
ATOM 4604 C CA . ILE B 1 303 ? -15.772 22.131 10.809 1.000 57.271 300 ILE B CA 1
ATOM 4605 C C . ILE B 1 303 ? -16.828 21.304 11.556 1.000 53.144 300 ILE B C 1
ATOM 4606 O O . ILE B 1 303 ? -16.549 20.226 12.079 1.000 55.556 300 ILE B O 1
#

Foldseek 3Di:
DDDAAPPPQQPLFQFSLQEDELVSCLVCPPPPLEEEEEFEPPQCVVLVFDDALHDYDDPVPQFADPPDGGTDWLVSVQQSQQVSQHELRGQYEYAYPPLCLLVLVVQVSCVLQPRPRYHYHFLGPLLCVVVVHGTDSDHSPYHGHGYDRGGGHCDFAADEPLCVLQQFVAAEEEQEDLCQAQFVAADDPVCPLLGFPGGHHAALYQYHNLCQQADPSSGGDGLVSLCCRCCVNRPDDAPGQYEYAYSALSRRSSVLCCVCIGVNRRHYYRHGCHCSNQRHDPPHDGHHGSDSHHGDHRD/DDDQAPDPQLPLFQASLQEDELVSCVVCPPPPLEEEEEFEPPQCVQLVWADARHYYDDPVPQFADPPDGGGDWLVSVQQVCQQSQHELSGAYEYAYPDLCLQSLVVVLSCVQQPSPHYHYHFLGPQLCVVVVHHTDSDDHDDHGHGYDRGGGHCDFAADEPLNVLQQFVFEEEEQEDLCQQQFVAECHAPGGHHAAQYAYHNLCQQADPSSGGDGLVSVCCRCCVRRVDDAQTAYEYAYNALSRRSSVSCCVCTGVNRRHYYYHGNHCNNVRHPPDHDGDHGSDSHHGDHRD

Organism: NCBI:txid1446794

Secondary structure (DSSP, 8-state):
-------GGGTTSS-GGGEE-HHHHHTTTT-TTEEEEEE-SSTTHHHH-BSTT-EEE-TTTSSB-SSSSSB--HHHHHHHHHHTT--TT-EEEEE-SGGGHHHHHHHHHHHHTT-S-EEEETTHHHHHHHTT---B-S----------------SSSEE-HHHHHTTTTS-EEE-S-HHHHHTS----SS-GGG--S--SB-TTPEE--GGGGB-TTSSBPPHHHHHIIIIITT---TT--EEEE-SSGGGGHHHHHIIIIIS--S-EEEESSHHHHHTTSTT---B-SSS--PPPPP-/--PPP--HHHHTSS-GGGEE-HHHHHHHTT-TTEEEEEE-SSTTHHHH-B-TT-EEE-TTTSSB-SSSSSB--HHHHHHHHHHTT--TT-EEEEE-HHHHHHHHHHHHHHHHTT-S-EEEETTHHHHHHHTT---B-S----------------TTTEE-HHHHHTTTTS-EEE-S-HHHHTTS-----SS-SB-TT-EE--GGGGB-TTSSBPPHHHHHIIIIIIT---TT-EEEEE-SSGGGSHHHHHIIIIIS--SEEEEESSHHHHHTTSTT---B-SSS--PPPPP-

Nearest PDB structures (foldseek):
  8k57-assembly1_A-2  TM=9.960E-01  e=1.378E-64  Frondihabitans sp.
  3p3a-assembly1_B  TM=9.800E-01  e=3.934E-45  Mycolicibacterium thermoresistibile
  3hwi-assembly2_B  TM=9.764E-01  e=2.383E-37  Mycobacterium tuberculosis
  3hwi-assembly1_A  TM=9.592E-01  e=5.997E-35  Mycobacterium tuberculosis
  3aax-assembly2_B  TM=9.538E-01  e=6.810E-35  Mycobacterium tuberculosis

InterPro domains:
  IPR001307 Thiosulphate sulfurtransferase, conserved site [PS00380] (47-58)
  IPR001307 Thiosulphate sulfurtransferase, conserved site [PS00683] (269-279)
  IPR001763 Rhodanese-like domain [PF00581] (23-132)
  IPR001763 Rhodanese-like domain [PF00581] (169-281)
  IPR001763 Rhodanese-like domain [PS50206] (31-138)
  IPR001763 Rhodanese-like domain [PS50206] (167-288)
  IPR001763 Rhodanese-like domain [SM00450] (21-135)
  IPR001763 Rhodanese-like domain [SM00450] (157-285)
  IPR036873 Rhodanese-like domain superfamily [G3DSA:3.40.250.10] (4-155)
  IPR036873 Rhodanese-like domain superfamily [G3DSA:3.40.250.10] (156-299)
  IPR036873 Rhodanese-like domain superfamily [SSF52821] (14-154)
  IPR036873 Rhodanese-like domain superfamily [SSF52821] (163-290)
  IPR051126 Thiosulfate sulfurtransferase domain-containing protein [PTHR43855] (17-290)

B-factor: mean 26.41, std 9.95, range [11.74, 84.49]